Protein 9KXW (pdb70)

Foldseek 3Di:
DPDDPPLPVLFDDLVCQVVVVVVVVDPHDFAPDVVLLLLLLLLQLFFCCLFFPLLVLCQVLFFQLLLVLLVVCLLLAQLLLLLLLLQQLQQRLAFDLSRLCSLDVLQSLLLVLLQLLLLLCLLLLLLLLLLLVLQLVQLADLQRQLNDAPADPVSPGGDLLCVLAPSLVCCPQCVRQNADQALVDWDAFQVSSLVSLLVSLVVLLQQCLAASVRVSVVSVCLRVLLVVLLVVLLVVLVPFPQQVVLLCSNRHGDNVSVPDLVSSLSSNLSSLSSSVFSNGLSSVSSSNYRSQDQSSVSSVVSSVCSSVSSVSSSSSLSSLLRNLLVVVVLVLVVVQQVQQCVVVVHVDDPVRPVVVSPPPGDRDDDDSVVSSVVRHGDSCSVSPRNLNSLSPGPPSSVNSNSVSVSNSSSSSSSSSSSLSSNLSVCVVVVPDPVPDRSSVSSVVSSVVSSVVSSCLSISNNVVVSVLSVVASGRQSSLLSSLVSLCSCPVRSHVVVSQVSSCSRNVHGDDVSSVCSSPPRNNVSSVSSVVSCVVCVVVPLQWDWGQPSVDVSNNDTDTGHHPPCVVVVSCVSRPVSNCSSVVSSVVVVVVVD/DVDDPVVVVVVVVVVVVVVVVVVVVVVVVVVD

Sequence (624 aa):
VLPNPGLDARIPSLAELETIEQEEASSRPKWDNKAQYMLTCLGFCVGLGNVWRFPYLCQSHGGGAFMIPFLILLVLEGIPLLYLEFAIGQRLRRGSLGVWSSIHPALKGLGLASMLTSFMVGLYYNTIISWIMWYLFNSFQEPLPWSDCPLNENQTGYVDECARSSPVDYFWYRETLNISTSISDSGSIQWWMLLCLACAWSVLYMCTIRGIETTGKAVYITSTLPYVVLTIFLIRGLTLKGATNGIVFLFTPNVTELAQPDTWLDAGAQVFFSFSLAFGGLISFSSYNSVHNNCEKDSVIVSIINGFTSVYVAIVVYSVIGFRATQRYDDCFSTNILTLINGFDLNVTQENFVDMQQAQLVFQTCDINAFLSEAVEGTGLAFIVFTEAITKMPLSPLWSVLFFIMLFCLGLSSMFGNMEGVVVPLQDLRVIPPKWPKEVLTGLICLGTFLIGFIFTLNSGQYWLSLLDSYAGSIPLLIIAFCEMFSVVYVYGVDRFNKDIEFMIGHKPNIFWQVTWRVVSPLLMLIIFLFFFVVEVSQELTYSIWDPGYEEFPKSQKISYPNWVYVVVVIVAGVPSLTIPGYAIYKLIRNHPPVSIWLIVFGVVMGVIVVGIVILIFTGIRDR

Radius of gyration: 26.07 Å; Cα contacts (8 Å, |Δi|>4): 918; chains: 2; bounding box: 48×51×92 Å

InterPro domains:
  IPR000175 Sodium:neurotransmitter symporter [PF00209] (32-607)
  IPR000175 Sodium:neurotransmitter symporter [PR00176] (40-61)
  IPR000175 Sodium:neurotransmitter symporter [PR00176] (69-88)
  IPR000175 Sodium:neurotransmitter symporter [PR00176] (113-139)
  IPR000175 Sodium:neurotransmitter symporter [PR00176] (222-239)
  IPR000175 Sodium:neurotransmitter symporter [PR00176] (304-324)
  IPR000175 Sodium:neurotransmitter symporter [PR00176] (410-429)
  IPR000175 Sodium:neurotransmitter symporter [PR00176] (491-511)
  IPR000175 Sodium:neurotransmitter symporter [PR00176] (531-551)
  IPR000175 Sodium:neurotransmitter symporter [PS00610] (56-70)
  IPR000175 Sodium:neurotransmitter symporter [PS50267] (31-610)
  IPR000175 Sodium:neurotransmitter symporter [PTHR11616] (25-608)
  IPR002438 Neutral amino acid SLC6 transporter [PR01206] (165-177)
  IPR002438 Neutral amino acid SLC6 transporter [PR01206] (178-189)
  IPR002438 Neutral amino acid SLC6 transporter [PR01206] (327-337)
  IPR037272 Sodium:neurotransmitter symporter superfamily [SSF161070] (32-606)

Solvent-accessible surface area: 26357 Å² total; per-residue (Å²): 131,92,123,29,114,52,11,88,111,78,18,30,62,51,87,69,0,77,80,16,59,131,99,37,86,78,111,60,30,134,12,91,74,76,56,2,2,28,41,2,0,18,4,10,4,10,10,2,16,4,3,13,84,0,0,65,6,1,38,39,20,1,1,28,6,0,34,93,0,1,82,73,3,14,59,48,1,0,19,0,1,0,0,2,1,0,0,0,0,0,6,2,19,117,4,1,4,7,0,1,32,10,0,52,50,6,29,41,0,1,0,33,0,1,24,50,1,0,52,28,1,4,14,2,22,1,2,6,0,2,3,0,6,16,0,20,2,9,0,81,42,151,90,3,36,1,55,89,16,51,107,56,167,93,113,124,37,125,36,86,29,1,63,93,25,34,38,3,34,25,6,7,44,48,80,0,7,49,6,11,55,28,4,78,74,58,42,82,69,13,137,38,4,50,53,0,1,25,0,0,12,27,14,0,30,56,19,6,0,20,29,10,79,23,8,0,119,14,1,86,96,4,10,60,35,3,59,82,11,4,59,74,13,31,118,58,2,88,99,14,148,2,11,82,54,0,30,87,36,0,70,63,101,79,107,99,42,29,85,83,66,56,0,67,19,25,0,0,22,7,0,2,59,7,0,2,0,0,4,1,0,0,0,1,5,0,1,22,10,63,0,81,19,48,1,28,128,7,0,54,69,0,1,108,51,2,16,125,0,0,43,33,2,1,35,5,2,5,0,6,5,0,12,18,1,10,59,105,61,58,66,10,33,64,73,10,24,98,34,4,42,86,42,126,128,80,133,8,60,126,138,41,12,84,121,86,47,157,145,178,47,120,74,113,125,22,84,41,95,60,25,3,78,92,17,57,81,31,17,12,4,0,1,31,4,6,0,35,0,2,26,112,11,81,124,18,38,91,27,0,22,42,5,0,54,3,0,33,8,6,1,9,4,15,2,5,1,6,9,14,1,15,18,17,3,37,71,39,61,166,104,30,59,110,198,111,64,86,15,59,4,6,20,98,17,9,110,28,4,38,93,82,0,42,80,6,3,41,27,0,0,29,6,48,6,53,2,22,70,60,21,1,6,34,21,1,3,3,41,0,0,55,24,0,2,76,0,0,2,81,8,8,6,4,76,92,2,15,100,4,0,76,41,8,27,55,91,94,9,80,134,68,9,28,61,2,0,100,89,36,0,18,100,34,4,86,68,3,64,111,35,25,98,73,28,66,112,71,67,128,23,53,17,64,16,30,28,28,73,50,141,85,6,80,138,90,36,152,46,81,20,29,121,92,0,122,90,31,28,98,90,13,10,19,73,1,8,121,31,19,66,38,46,24,107,105,39,103,118,150,120,199,154,145,78,48,55,14,63,90,23,27,37,100,46,34,31,89,15,68,84,11,25,74,98,39,64,124,42,0,102,186,92,150

B-factor: mean 74.38, std 30.55, range [30.0, 225.84]

Secondary structure (DSSP, 8-state):
-------BTTB--TTTHHHHTTTTTSSS---SSHHHHHHHHHHHHS-THHHHTHHHHHHHTTTTTTHHHHHHHIIIIIHHHHHHHHHHHHHHTS-HHHHHHHH-GGGHHHHHHHHHHHHHHHHHHHHHHHHHHHHHHT-SSSS-TTSSPPBPTT-SSB-HHHHHS-HHHHHHHTTTS---SSSS------HHHHHHHHHHHHHHHHHTTTTHHHHHHHHHHHTTHHHHHHHHHHHHHHHSTTTTHHHHHHT---GGGGS-HHHHHHHHHHHHHHTTTTSSHHHHHHTTS-TT--SHHHHHHHHHHHHHHHHHHHHHHHHHHHHHHHHHHHHHHHHHHHHHHHHTT---BTTBSHHHH----------HHHHHTT---SSHIIIIIIHHHHHTSSSHHHHHHHHHHHHHHHHHHHHHHHHHHHHHHHHHHT-S-TTS-HHHHHHHHHHHHHHHTTGGGSTTHHHHHHHHHTTSSSHHHHHHHHHHHHIIIIITTHHHHHHHHHHHHSS---HHHHHIIIIIHHHHHHHHHHHHHHHGGGTTTEEEE--SSSTTTTS-EEEEPPTTHHHHHHHHHTHHHHHHHHHHHHHHHHH-/--S-HHHHHHHHHHHHHHHHHHHHHHHHHHH-

GO terms:
  GO:0031526 brush border membrane (C, IDA)
  GO:0016324 apical plasma membrane (C, IDA)
  GO:0015175 neutral L-amino acid transmembrane transporter activity (F, IDA)
  GO:0015375 glycine:sodium symporter activity (F, EXP)
  GO:0015655 alanine:sodium symporter activity (F, EXP)
  GO:0005515 protein binding (F, IPI)
  GO:0005886 plasma membrane (C, TAS)
  GO:0015171 amino acid transmembrane transporter activity (F, TAS)
  GO:0006836 neurotransmitter transport (P, TAS)
  GO:0006865 amino acid transport (P, TAS)
  GO:0089718 amino acid import across plasma membrane (P, IDA)
  GO:0005886 plasma membrane (C, EXP)
  GO:0070062 extracellular exosome (C, HDA)

Nearest PDB structures (foldseek):
  7dwx-assembly1_A  TM=9.826E-01  e=1.372E-71  Homo sapiens
  6m1d-assembly1_A  TM=9.796E-01  e=3.960E-66  Homo sapiens
  8p2z-assembly1_C  TM=9.157E-01  e=1.880E-46  Homo sapiens
  8i91-assembly1_D  TM=9.390E-01  e=3.400E-43  Homo sapiens
  6awn-assembly1_A  TM=9.154E-01  e=6.213E-33  Homo sapiens

Structure (mmCIF, N/CA/C/O backbone):
data_9KXW
#
_entry.id   9KXW
#
_cell.length_a   1.00
_cell.length_b   1.00
_cell.length_c   1.00
_cell.angle_alpha   90.00
_cell.angle_beta   90.00
_cell.angle_gamma   90.00
#
_symmetry.space_group_name_H-M   'P 1'
#
loop_
_entity.id
_entity.type
_entity.pdbx_description
1 polymer 'Sodium-dependent neutral amino acid transporter B(0)AT1'
2 polymer 'Angiotensin-converting enzyme 2'
3 branched 2-acetamido-2-deoxy-beta-D-glucopyranose-(1-4)-2-acetamido-2-deoxy-beta-D-glucopyranose
4 non-polymer 2-acetamido-2-deoxy-beta-D-glucopyranose
5 non-polymer 'SODIUM ION'
#
loop_
_atom_site.group_PDB
_atom_site.id
_atom_site.type_symbol
_atom_site.label_atom_id
_atom_site.label_alt_id
_atom_site.label_comp_id
_atom_site.label_asym_id
_atom_site.label_entity_id
_atom_site.label_seq_id
_atom_site.pdbx_PDB_ins_code
_atom_site.Cartn_x
_atom_site.Cartn_y
_atom_site.Cartn_z
_atom_site.occupancy
_atom_site.B_iso_or_equiv
_atom_site.auth_seq_id
_atom_site.auth_comp_id
_atom_site.auth_asym_id
_atom_site.auth_atom_id
_atom_site.pdbx_PDB_model_num
ATOM 1 N N . VAL A 1 25 ? 66.190 18.790 23.740 1.00 75.50 5 VAL A N 1
ATOM 2 C CA . VAL A 1 25 ? 66.367 17.269 23.696 1.00 77.67 5 VAL A CA 1
ATOM 3 C C . VAL A 1 25 ? 65.002 16.558 23.694 1.00 80.88 5 VAL A C 1
ATOM 4 O O . VAL A 1 25 ? 64.817 15.718 22.782 1.00 91.10 5 VAL A O 1
ATOM 8 N N . LEU A 1 26 ? 64.102 16.833 24.655 1.00 68.91 6 LEU A N 1
ATOM 9 C CA . LEU A 1 26 ? 62.677 16.440 24.532 1.00 78.89 6 LEU A CA 1
ATOM 10 C C . LEU A 1 26 ? 62.057 17.063 23.287 1.00 87.56 6 LEU A C 1
ATOM 11 O O . LEU A 1 26 ? 62.212 18.267 23.042 1.00 96.70 6 LEU A O 1
ATOM 16 N N . PRO A 1 27 ? 61.328 16.254 22.493 1.00 98.05 7 PRO A N 1
ATOM 17 C CA . PRO A 1 27 ? 60.802 16.716 21.201 1.00 99.04 7 PRO A CA 1
ATOM 18 C C . PRO A 1 27 ? 59.634 17.715 21.282 1.00 95.72 7 PRO A C 1
ATOM 19 O O . PRO A 1 27 ? 58.470 17.345 21.102 1.00 109.48 7 PRO A O 1
ATOM 23 N N . ASN A 1 28 ? 59.942 18.998 21.474 1.00 83.65 8 ASN A N 1
ATOM 24 C CA . ASN A 1 28 ? 58.854 20.013 21.436 1.00 86.31 8 ASN A CA 1
ATOM 25 C C . ASN A 1 28 ? 58.924 20.727 20.078 1.00 81.95 8 ASN A C 1
ATOM 26 O O . ASN A 1 28 ? 59.907 21.460 19.855 1.00 81.83 8 ASN A O 1
ATOM 31 N N . PRO A 1 29 ? 57.948 20.554 19.155 1.00 92.36 9 PRO A N 1
ATOM 32 C CA . PRO A 1 29 ? 57.960 21.252 17.872 1.00 91.65 9 PRO A CA 1
ATOM 33 C C . PRO A 1 29 ? 57.163 22.558 17.979 1.00 90.60 9 PRO A C 1
ATOM 34 O O . PRO A 1 29 ? 56.450 22.789 18.946 1.00 97.00 9 PRO A O 1
ATOM 38 N N . GLY A 1 30 ? 57.303 23.394 16.963 1.00 91.10 10 GLY A N 1
ATOM 39 C CA . GLY A 1 30 ? 56.683 24.719 16.956 1.00 86.92 10 GLY A CA 1
ATOM 40 C C . GLY A 1 30 ? 57.312 25.657 17.975 1.00 82.52 10 GLY A C 1
ATOM 41 O O . GLY A 1 30 ? 56.625 26.594 18.300 1.00 78.72 10 GLY A O 1
ATOM 42 N N . LEU A 1 31 ? 58.550 25.448 18.454 1.00 70.18 11 LEU A N 1
ATOM 43 C CA . LEU A 1 31 ? 59.190 26.381 19.419 1.00 60.26 11 LEU A CA 1
ATOM 44 C C . LEU A 1 31 ? 59.534 27.687 18.728 1.00 71.45 11 LEU A C 1
ATOM 45 O O . LEU A 1 31 ? 59.317 28.693 19.338 1.00 79.38 11 LEU A O 1
ATOM 50 N N . ASP A 1 32 ? 60.074 27.671 17.514 1.00 84.37 12 ASP A N 1
ATOM 51 C CA . ASP A 1 32 ? 60.229 28.942 16.746 1.00 87.96 12 ASP A CA 1
ATOM 52 C C . ASP A 1 32 ? 58.842 29.314 16.254 1.00 81.89 12 ASP A C 1
ATOM 53 O O . ASP A 1 32 ? 57.972 28.442 16.179 1.00 93.25 12 ASP A O 1
ATOM 58 N N . ALA A 1 33 ? 58.645 30.588 15.974 1.00 83.66 13 ALA A N 1
ATOM 59 C CA . ALA A 1 33 ? 57.319 31.201 15.702 1.00 107.70 13 ALA A CA 1
ATOM 60 C C . ALA A 1 33 ? 56.419 31.119 16.942 1.00 93.33 13 ALA A C 1
ATOM 61 O O . ALA A 1 33 ? 55.190 31.201 16.818 1.00 103.74 13 ALA A O 1
ATOM 63 N N . ARG A 1 34 ? 57.024 30.954 18.102 1.00 78.70 14 ARG A N 1
ATOM 64 C CA . ARG A 1 34 ? 56.390 31.155 19.415 1.00 72.87 14 ARG A CA 1
ATOM 65 C C . ARG A 1 34 ? 57.275 31.990 20.355 1.00 70.44 14 ARG A C 1
ATOM 66 O O . ARG A 1 34 ? 56.724 32.576 21.281 1.00 71.88 14 ARG A O 1
ATOM 74 N N . ILE A 1 35 ? 58.575 32.046 20.110 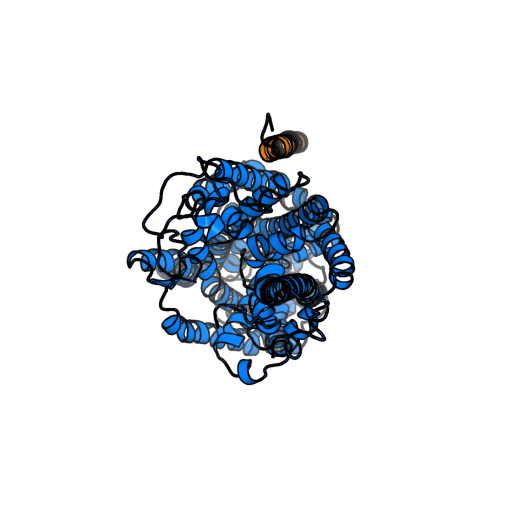1.00 68.54 15 ILE A N 1
ATOM 75 C CA . ILE A 1 35 ? 59.561 32.935 20.765 1.00 69.70 15 ILE A CA 1
ATOM 76 C C . ILE A 1 35 ? 60.099 33.901 19.726 1.00 65.53 15 ILE A C 1
ATOM 77 O O . ILE A 1 35 ? 60.092 33.564 18.547 1.00 77.15 15 ILE A O 1
ATOM 82 N N . PRO A 1 36 ? 60.626 35.079 20.123 1.00 71.11 16 PRO A N 1
ATOM 83 C CA . PRO A 1 36 ? 61.286 35.977 19.172 1.00 70.23 16 PRO A CA 1
ATOM 84 C C . PRO A 1 36 ? 62.552 35.346 18.577 1.00 66.52 16 PRO A C 1
ATOM 85 O O . PRO A 1 36 ? 63.165 34.517 19.246 1.00 77.40 16 PRO A O 1
ATOM 89 N N . SER A 1 37 ? 62.952 35.711 17.371 1.00 68.32 17 SER A N 1
ATOM 90 C CA . SER A 1 37 ? 64.222 35.169 16.818 1.00 69.78 17 SER A CA 1
ATOM 91 C C . SER A 1 37 ? 65.367 36.094 17.226 1.00 62.76 17 SER A C 1
ATOM 92 O O . SER A 1 37 ? 65.117 37.221 17.640 1.00 54.11 17 SER A O 1
ATOM 95 N N . LEU A 1 38 ? 66.586 35.600 17.111 1.00 67.21 18 LEU A N 1
ATOM 96 C CA . LEU A 1 38 ? 67.795 36.353 17.522 1.00 71.87 18 LEU A CA 1
ATOM 97 C C . LEU A 1 38 ? 68.060 37.492 16.555 1.00 81.06 18 LEU A C 1
ATOM 98 O O . LEU A 1 38 ? 68.532 38.522 17.035 1.00 74.54 18 LEU A O 1
ATOM 103 N N . ALA A 1 39 ? 67.777 37.267 15.270 1.00 88.02 19 ALA A N 1
ATOM 104 C CA . ALA A 1 39 ? 67.808 38.272 14.182 1.00 93.60 19 ALA A CA 1
ATOM 105 C C . ALA A 1 39 ? 66.833 39.425 14.452 1.00 86.92 19 ALA A C 1
ATOM 106 O O . ALA A 1 39 ? 67.100 40.575 14.027 1.00 98.08 19 ALA A O 1
ATOM 108 N N . GLU A 1 40 ? 65.739 39.123 15.130 1.00 81.60 20 GLU A N 1
ATOM 109 C CA . GLU A 1 40 ? 64.625 40.062 15.372 1.00 86.48 20 GLU A CA 1
ATOM 110 C C . GLU A 1 40 ? 64.798 40.762 16.724 1.00 88.57 20 GLU A C 1
ATOM 111 O O . GLU A 1 40 ? 64.104 41.736 16.919 1.00 84.82 20 GLU A O 1
ATOM 117 N N . LEU A 1 41 ? 65.691 40.292 17.603 1.00 89.80 21 LEU A N 1
ATOM 118 C CA . LEU A 1 41 ? 65.984 40.947 18.909 1.00 85.64 21 LEU A CA 1
ATOM 119 C C . LEU A 1 41 ? 66.751 42.259 18.759 1.00 93.86 21 LEU A C 1
ATOM 120 O O . LEU A 1 41 ? 66.604 43.055 19.696 1.00 94.57 21 LEU A O 1
ATOM 125 N N . GLU A 1 42 ? 67.523 42.487 17.691 1.00 100.19 22 GLU A N 1
ATOM 126 C CA . GLU A 1 42 ? 68.179 43.807 17.460 1.00 118.24 22 GLU A CA 1
ATOM 127 C C . GLU A 1 42 ? 67.148 44.875 17.093 1.00 124.53 22 GLU A C 1
ATOM 128 O O . GLU A 1 42 ? 67.506 46.054 17.167 1.00 126.06 22 GLU A O 1
ATOM 134 N N . THR A 1 43 ? 65.951 44.496 16.685 1.00 134.39 23 THR A N 1
ATOM 135 C CA . THR A 1 43 ? 64.950 45.462 16.188 1.00 144.33 23 THR A CA 1
ATOM 136 C C . THR A 1 43 ? 63.807 45.567 17.187 1.00 146.03 23 THR A C 1
ATOM 137 O O . THR A 1 43 ? 62.995 46.473 16.996 1.00 150.47 23 THR A O 1
ATOM 141 N N . ILE A 1 44 ? 63.738 44.674 18.178 1.00 150.69 24 ILE A N 1
ATOM 142 C CA . ILE A 1 44 ? 62.552 44.571 19.066 1.00 156.90 24 ILE A CA 1
ATOM 143 C C . ILE A 1 44 ? 62.656 45.656 20.130 1.00 154.45 24 ILE A C 1
ATOM 144 O O . ILE A 1 44 ? 61.631 45.979 20.680 1.00 154.04 24 ILE A O 1
ATOM 149 N N . GLU A 1 45 ? 63.849 46.160 20.418 1.00 159.78 25 GLU A N 1
ATOM 150 C CA . GLU A 1 45 ? 64.041 47.102 21.546 1.00 173.81 25 GLU A CA 1
ATOM 151 C C . GLU A 1 45 ? 63.782 48.532 21.090 1.00 174.95 25 GLU A C 1
ATOM 152 O O . GLU A 1 45 ? 63.490 49.330 21.975 1.00 173.38 25 GLU A O 1
ATOM 158 N N . GLN A 1 46 ? 63.875 48.822 19.794 1.00 179.93 26 GLN A N 1
ATOM 159 C CA . GLN A 1 46 ? 63.543 50.162 19.243 1.00 180.66 26 GLN A CA 1
ATOM 160 C C . GLN A 1 46 ? 62.033 50.233 18.981 1.00 179.49 26 GLN A C 1
ATOM 161 O O . GLN A 1 46 ? 61.589 51.313 18.546 1.00 177.85 26 GLN A O 1
ATOM 167 N N . GLU A 1 47 ? 61.276 49.153 19.212 1.00 180.83 27 GLU A N 1
ATOM 168 C CA . GLU A 1 47 ? 59.792 49.169 19.098 1.00 187.30 27 GLU A CA 1
ATOM 169 C C . GLU A 1 47 ? 59.113 48.846 20.436 1.00 182.21 27 GLU A C 1
ATOM 170 O O . GLU A 1 47 ? 57.940 49.227 20.562 1.00 187.68 27 GLU A O 1
ATOM 176 N N . GLU A 1 48 ? 59.793 48.195 21.391 1.00 172.80 28 GLU A N 1
ATOM 177 C CA . GLU A 1 48 ? 59.281 48.022 22.778 1.00 161.63 28 GLU A CA 1
ATOM 178 C C . GLU A 1 48 ? 59.738 49.215 23.636 1.00 163.39 28 GLU A C 1
ATOM 179 O O . GLU A 1 48 ? 59.635 49.091 24.864 1.00 170.06 28 GLU A O 1
ATOM 185 N N . ALA A 1 49 ? 60.225 50.309 23.030 1.00 161.28 29 ALA A N 1
ATOM 186 C CA . ALA A 1 49 ? 60.347 51.646 23.659 1.00 159.87 29 ALA A CA 1
ATOM 187 C C . ALA A 1 49 ? 58.973 52.099 24.156 1.00 148.90 29 ALA A C 1
ATOM 188 O O . ALA A 1 49 ? 58.880 52.636 25.283 1.00 155.56 29 ALA A O 1
ATOM 190 N N . SER A 1 50 ? 57.955 51.872 23.333 1.00 134.42 30 SER A N 1
ATOM 191 C CA . SER A 1 50 ? 56.533 51.941 23.738 1.00 130.56 30 SER A CA 1
ATOM 192 C C . SER A 1 50 ? 56.073 50.557 24.196 1.00 118.23 30 SER A C 1
ATOM 193 O O . SER A 1 50 ? 56.669 49.539 23.817 1.00 100.86 30 SER A O 1
ATOM 196 N N . SER A 1 51 ? 55.035 50.510 25.022 1.00 113.41 31 SER A N 1
ATOM 197 C CA . SER A 1 51 ? 54.355 49.252 25.432 1.00 119.08 31 SER A CA 1
ATOM 198 C C . SER A 1 51 ? 55.255 48.292 26.242 1.00 102.33 31 SER A C 1
ATOM 199 O O . SER A 1 51 ? 54.769 47.175 26.460 1.00 115.57 31 SER A O 1
ATOM 202 N N . ARG A 1 52 ? 56.476 48.659 26.656 1.00 82.36 32 ARG A N 1
ATOM 203 C CA . ARG A 1 52 ? 57.236 47.899 27.677 1.00 77.17 32 ARG A CA 1
ATOM 204 C C . ARG A 1 52 ? 58.046 48.872 28.517 1.00 77.51 32 ARG A C 1
ATOM 205 O O . ARG A 1 52 ? 58.596 49.837 27.980 1.00 80.69 32 ARG A O 1
ATOM 213 N N . PRO A 1 53 ? 58.106 48.649 29.850 1.00 75.60 33 PRO A N 1
ATOM 214 C CA . PRO A 1 53 ? 58.893 49.512 30.725 1.00 73.82 33 PRO A CA 1
ATOM 215 C C . PRO A 1 53 ? 60.381 49.230 30.524 1.00 70.04 33 PRO A C 1
ATOM 216 O O . PRO A 1 53 ? 60.763 48.223 29.981 1.00 70.57 33 PRO A O 1
ATOM 220 N N . LYS A 1 54 ? 61.221 50.178 30.940 1.00 62.13 34 LYS A N 1
ATOM 221 C CA . LYS A 1 54 ? 62.684 50.010 30.748 1.00 64.85 34 LYS A CA 1
ATOM 222 C C . LYS A 1 54 ? 63.415 50.733 31.879 1.00 59.28 34 LYS A C 1
ATOM 223 O O . LYS A 1 54 ? 63.084 51.906 32.142 1.00 72.30 34 LYS A O 1
ATOM 229 N N . TRP A 1 55 ? 64.368 50.052 32.519 1.00 59.50 35 TRP A N 1
ATOM 230 C CA . TRP A 1 55 ? 65.088 50.675 33.654 1.00 58.55 35 TRP A CA 1
ATOM 231 C C . TRP A 1 55 ? 65.657 52.022 33.223 1.00 68.24 35 TRP A C 1
ATOM 232 O O . TRP A 1 55 ? 65.945 52.224 32.034 1.00 77.93 35 TRP A O 1
ATOM 243 N N . ASP A 1 56 ? 65.823 52.906 34.173 1.00 67.46 36 ASP A N 1
ATOM 244 C CA . ASP A 1 56 ? 66.469 54.197 33.880 1.00 63.45 36 ASP A CA 1
ATOM 245 C C . ASP A 1 56 ? 67.979 54.040 33.912 1.00 67.27 36 ASP A C 1
ATOM 246 O O . ASP A 1 56 ? 68.606 54.702 33.083 1.00 78.16 36 ASP A O 1
ATOM 251 N N . ASN A 1 57 ? 68.542 53.251 34.816 1.00 58.42 37 ASN A N 1
ATOM 252 C CA . ASN A 1 57 ? 70.006 52.982 34.855 1.00 57.68 37 ASN A CA 1
ATOM 253 C C . ASN A 1 57 ? 70.162 51.524 35.165 1.00 57.53 37 ASN A C 1
ATOM 254 O O . ASN A 1 57 ? 69.152 50.893 35.416 1.00 61.74 37 ASN A O 1
ATOM 259 N N . LYS A 1 58 ? 71.395 51.034 35.146 1.00 61.77 38 LYS A N 1
ATOM 260 C CA . LYS A 1 58 ? 71.701 49.648 35.558 1.00 60.68 38 LYS A CA 1
ATOM 261 C C . LYS A 1 58 ? 71.683 49.500 37.076 1.00 59.75 38 LYS A C 1
ATOM 262 O O . LYS A 1 58 ? 71.219 48.451 37.543 1.00 59.26 38 LYS A O 1
ATOM 268 N N . ALA A 1 59 ? 72.183 50.506 37.797 1.00 64.24 39 ALA A N 1
ATOM 269 C CA . ALA A 1 59 ? 72.165 50.563 39.279 1.00 61.20 39 ALA A CA 1
ATOM 270 C C . ALA A 1 59 ? 70.756 50.300 39.813 1.00 57.10 39 ALA A C 1
ATOM 271 O O . ALA A 1 59 ? 70.615 49.524 40.771 1.00 68.50 39 ALA A O 1
ATOM 273 N N . GLN A 1 60 ? 69.757 50.917 39.197 1.00 51.88 40 GLN A N 1
ATOM 274 C CA . GLN A 1 60 ? 68.333 50.776 39.613 1.00 48.65 40 GLN A CA 1
ATOM 275 C C . GLN A 1 60 ? 67.944 49.311 39.527 1.00 51.45 40 GLN A C 1
ATOM 276 O O . GLN A 1 60 ? 67.424 48.808 40.523 1.00 63.93 40 GLN A O 1
ATOM 282 N N . TYR A 1 61 ? 68.239 48.654 38.405 1.00 49.14 41 TYR A N 1
ATOM 283 C CA . TYR A 1 61 ? 67.952 47.210 38.216 1.00 44.22 41 TYR A CA 1
ATOM 284 C C . TYR A 1 61 ? 68.738 46.398 39.243 1.00 41.64 41 TYR A C 1
ATOM 285 O O . TYR A 1 61 ? 68.213 45.397 39.771 1.00 40.21 41 TYR A O 1
ATOM 294 N N . MET A 1 62 ? 69.981 46.794 39.503 1.00 46.21 42 MET A N 1
ATOM 295 C CA . MET A 1 62 ? 70.883 46.053 40.422 1.00 50.93 42 MET A CA 1
ATOM 296 C C . MET A 1 62 ? 70.316 46.145 41.831 1.00 54.35 42 MET A C 1
ATOM 297 O O . MET A 1 62 ? 70.236 45.086 42.491 1.00 54.20 42 MET A O 1
ATOM 302 N N . LEU A 1 63 ? 69.921 47.346 42.248 1.00 55.71 43 LEU A N 1
ATOM 303 C CA . LEU A 1 63 ? 69.363 47.564 43.607 1.00 54.47 43 LEU A CA 1
ATOM 304 C C . LEU A 1 63 ? 68.082 46.755 43.782 1.00 57.99 43 LEU A C 1
ATOM 305 O O . LEU A 1 63 ? 68.035 45.927 44.722 1.00 74.72 43 LEU A O 1
ATOM 310 N N . THR A 1 64 ? 67.105 46.941 42.908 1.00 54.71 44 THR A N 1
ATOM 311 C CA . THR A 1 64 ? 65.794 46.231 42.994 1.00 58.89 44 THR A CA 1
ATOM 312 C C . THR A 1 64 ? 66.026 44.722 43.189 1.00 51.86 44 THR A C 1
ATOM 313 O O . THR A 1 64 ? 65.327 44.135 43.996 1.00 63.00 44 THR A O 1
ATOM 317 N N . CYS A 1 65 ? 67.004 44.155 42.498 1.00 53.46 45 CYS A N 1
ATOM 318 C CA . CYS A 1 65 ? 67.354 42.710 42.624 1.00 54.98 45 CYS A CA 1
ATOM 319 C C . CYS A 1 65 ? 67.913 42.441 44.009 1.00 50.93 45 CYS A C 1
ATOM 320 O O . CYS A 1 65 ? 67.526 41.386 44.574 1.00 57.69 45 CYS A O 1
ATOM 323 N N . LEU A 1 66 ? 68.769 43.337 44.515 1.00 51.35 46 LEU A N 1
ATOM 324 C CA . LEU A 1 66 ? 69.374 43.169 45.861 1.00 58.18 46 LEU A CA 1
ATOM 325 C C . LEU A 1 66 ? 68.281 43.194 46.926 1.00 59.48 46 LEU A C 1
ATOM 326 O O . LEU A 1 66 ? 68.236 42.244 47.742 1.00 59.55 46 LEU A O 1
ATOM 331 N N . GLY A 1 67 ? 67.430 44.215 46.883 1.00 51.71 47 GLY A N 1
ATOM 332 C CA . GLY A 1 67 ? 66.313 44.346 47.823 1.00 48.46 47 GLY A CA 1
ATOM 333 C C . GLY A 1 67 ? 65.431 43.113 47.819 1.00 52.27 47 GLY A C 1
ATOM 334 O O . GLY A 1 67 ? 64.942 42.736 48.900 1.00 60.20 47 GLY A O 1
ATOM 335 N N . PHE A 1 68 ? 65.228 42.497 46.661 1.00 57.32 48 PHE A N 1
ATOM 336 C CA . PHE A 1 68 ? 64.391 41.283 46.540 1.00 61.65 48 PHE A CA 1
ATOM 337 C C . PHE A 1 68 ? 65.078 40.127 47.268 1.00 56.12 48 PHE A C 1
ATOM 338 O O . PHE A 1 68 ? 64.403 39.419 48.050 1.00 65.11 48 PHE A O 1
ATOM 346 N N . CYS A 1 69 ? 66.370 39.959 47.046 1.00 61.78 49 CYS A N 1
ATOM 347 C CA . CYS A 1 69 ? 67.161 38.855 47.666 1.00 67.57 49 CYS A CA 1
ATOM 348 C C . CYS A 1 69 ? 67.312 39.109 49.169 1.00 63.87 49 CYS A C 1
ATOM 349 O O . CYS A 1 69 ? 66.943 38.223 49.961 1.00 76.38 49 CYS A O 1
ATOM 352 N N . VAL A 1 70 ? 67.812 40.284 49.544 1.00 65.57 50 VAL A N 1
ATOM 353 C CA . VAL A 1 70 ? 68.069 40.629 50.978 1.00 67.96 50 VAL A CA 1
ATOM 354 C C . VAL A 1 70 ? 66.727 40.941 51.644 1.00 61.68 50 VAL A C 1
ATOM 355 O O . VAL A 1 70 ? 66.047 41.834 51.140 1.00 70.84 50 VAL A O 1
ATOM 359 N N . GLY A 1 71 ? 66.372 40.245 52.720 1.00 60.87 51 GLY A N 1
ATOM 360 C CA . GLY A 1 71 ? 65.054 40.358 53.380 1.00 64.92 51 GLY A CA 1
ATOM 361 C C . GLY A 1 71 ? 65.085 40.082 54.860 1.00 60.19 51 GLY A C 1
ATOM 362 O O . GLY A 1 71 ? 66.160 39.902 55.398 1.00 65.53 51 GLY A O 1
ATOM 363 N N . LEU A 1 72 ? 63.922 40.048 55.497 1.00 57.09 52 LEU A N 1
ATOM 364 C CA . LEU A 1 72 ? 63.829 39.858 56.974 1.00 59.36 52 LEU A CA 1
ATOM 365 C C . LEU A 1 72 ? 64.469 38.531 57.394 1.00 67.41 52 LEU A C 1
ATOM 366 O O . LEU A 1 72 ? 65.059 38.497 58.493 1.00 63.28 52 LEU A O 1
ATOM 371 N N . GLY A 1 73 ? 64.385 37.511 56.542 1.00 58.55 53 GLY A N 1
ATOM 372 C CA . GLY A 1 73 ? 65.069 36.219 56.736 1.00 61.05 53 GLY A CA 1
ATOM 373 C C . GLY A 1 73 ? 66.531 36.364 57.126 1.00 64.55 53 GLY A C 1
ATOM 374 O O . GLY A 1 73 ? 66.951 35.717 58.099 1.00 67.73 53 GLY A O 1
ATOM 375 N N . ASN A 1 74 ? 67.265 37.249 56.454 1.00 56.69 54 ASN A N 1
ATOM 376 C CA . ASN A 1 74 ? 68.709 37.448 56.737 1.00 69.14 54 ASN A CA 1
ATOM 377 C C . ASN A 1 74 ? 68.890 37.990 58.152 1.00 67.37 54 ASN A C 1
ATOM 378 O O . ASN A 1 74 ? 70.062 38.013 58.597 1.00 78.12 54 ASN A O 1
ATOM 383 N N . VAL A 1 75 ? 67.802 38.395 58.832 1.00 61.05 55 VAL A N 1
ATOM 384 C CA . VAL A 1 75 ? 67.895 38.964 60.197 1.00 55.44 55 VAL A CA 1
ATOM 385 C C . VAL A 1 75 ? 67.532 37.898 61.229 1.00 54.11 55 VAL A C 1
ATOM 386 O O . VAL A 1 75 ? 68.341 37.728 62.171 1.00 51.83 55 VAL A O 1
ATOM 390 N N . TRP A 1 76 ? 66.376 37.248 61.101 1.00 51.36 56 TRP A N 1
ATOM 391 C CA . TRP A 1 76 ? 65.883 36.328 62.166 1.00 55.85 56 TRP A CA 1
ATOM 392 C C . TRP A 1 76 ? 65.805 34.886 61.696 1.00 53.50 56 TRP A C 1
ATOM 393 O O . TRP A 1 76 ? 65.065 34.133 62.346 1.00 49.44 56 TRP A O 1
ATOM 404 N N . ARG A 1 77 ? 66.526 34.513 60.638 1.00 55.04 57 ARG A N 1
ATOM 405 C CA . ARG A 1 77 ? 66.541 33.088 60.218 1.00 52.96 57 ARG A CA 1
ATOM 406 C C . ARG A 1 77 ? 67.988 32.668 59.952 1.00 51.00 57 ARG A C 1
ATOM 407 O O . ARG A 1 77 ? 68.494 31.790 60.680 1.00 51.13 57 ARG A O 1
ATOM 415 N N . PHE A 1 78 ? 68.622 33.282 58.952 1.00 46.43 58 PHE A N 1
ATOM 416 C CA . PHE A 1 78 ? 70.009 32.933 58.605 1.00 46.58 58 PHE A CA 1
ATOM 417 C C . PHE A 1 78 ? 70.942 33.034 59.810 1.00 49.29 58 PHE A C 1
ATOM 418 O O . PHE A 1 78 ? 71.774 32.162 60.004 1.00 49.81 58 PHE A O 1
ATOM 426 N N . PRO A 1 79 ? 70.926 34.093 60.639 1.00 58.02 59 PRO A N 1
ATOM 427 C CA . PRO A 1 79 ? 71.897 34.145 61.737 1.00 59.61 59 PRO A CA 1
ATOM 428 C C . PRO A 1 79 ? 71.639 33.002 62.709 1.00 53.62 59 PRO A C 1
ATOM 429 O O . PRO A 1 79 ? 72.538 32.430 63.155 1.00 45.08 59 PRO A O 1
ATOM 433 N N . TYR A 1 80 ? 70.372 32.726 63.019 1.00 57.70 60 TYR A N 1
ATOM 434 C CA . TYR A 1 80 ? 70.051 31.586 63.915 1.00 63.59 60 TYR A CA 1
ATOM 435 C C . TYR A 1 80 ? 70.650 30.296 63.351 1.00 62.64 60 TYR A C 1
ATOM 436 O O . TYR A 1 80 ? 71.435 29.640 64.061 1.00 61.83 60 TYR A O 1
ATOM 445 N N . LEU A 1 81 ? 70.286 29.945 62.115 1.00 66.19 61 LEU A N 1
ATOM 446 C CA . LEU A 1 81 ? 70.761 28.676 61.486 1.00 69.30 61 LEU A CA 1
ATOM 447 C C . LEU A 1 81 ? 72.285 28.629 61.502 1.00 66.58 61 LEU A C 1
ATOM 448 O O . LEU A 1 81 ? 72.832 27.584 61.681 1.00 56.93 61 LEU A O 1
ATOM 453 N N . CYS A 1 82 ? 72.933 29.763 61.233 1.00 67.30 62 CYS A N 1
ATOM 454 C CA . CYS A 1 82 ? 74.418 29.767 61.153 1.00 68.47 62 CYS A CA 1
ATOM 455 C C . CYS A 1 82 ? 74.980 29.112 62.417 1.00 76.03 62 CYS A C 1
ATOM 456 O O . CYS A 1 82 ? 75.927 28.317 62.293 1.00 80.87 62 CYS A O 1
ATOM 459 N N . GLN A 1 83 ? 74.398 29.419 63.579 1.00 83.19 63 GLN A N 1
ATOM 460 C CA . GLN A 1 83 ? 74.901 28.861 64.863 1.00 82.11 63 GLN A CA 1
ATOM 461 C C . GLN A 1 83 ? 74.277 27.482 65.106 1.00 72.40 63 GLN A C 1
ATOM 462 O O . GLN A 1 83 ? 75.044 26.518 65.298 1.00 67.18 63 GLN A O 1
ATOM 468 N N . SER A 1 84 ? 72.944 27.394 65.091 1.00 71.53 64 SER A N 1
ATOM 469 C CA . SER A 1 84 ? 72.242 26.112 65.378 1.00 76.70 64 SER A CA 1
ATOM 470 C C . SER A 1 84 ? 72.849 24.979 64.539 1.00 83.14 64 SER A C 1
ATOM 471 O O . SER A 1 84 ? 73.102 23.905 65.102 1.00 94.37 64 SER A O 1
ATOM 474 N N . HIS A 1 85 ? 73.102 25.227 63.251 1.00 83.33 65 HIS A N 1
ATOM 475 C CA . HIS A 1 85 ? 73.624 24.205 62.306 1.00 74.17 65 HIS A CA 1
ATOM 476 C C . HIS A 1 85 ? 75.146 24.326 62.215 1.00 74.44 65 HIS A C 1
ATOM 477 O O . HIS A 1 85 ? 75.683 24.350 61.091 1.00 72.97 65 HIS A O 1
ATOM 484 N N . GLY A 1 86 ? 75.836 24.381 63.354 1.00 84.45 66 GLY A N 1
ATOM 485 C CA . GLY A 1 86 ? 77.312 24.435 63.399 1.00 91.52 66 GLY A CA 1
ATOM 486 C C . GLY A 1 86 ? 77.844 25.779 62.962 1.00 82.33 66 GLY A C 1
ATOM 487 O O . GLY A 1 86 ? 78.074 25.974 61.756 1.00 106.67 66 GLY A O 1
ATOM 488 N N . GLY A 1 87 ? 78.020 26.690 63.913 1.00 88.12 67 GLY A N 1
ATOM 489 C CA . GLY A 1 87 ? 78.585 28.036 63.689 1.00 95.54 67 GLY A CA 1
ATOM 490 C C . GLY A 1 87 ? 79.847 27.989 62.877 1.00 93.70 67 GLY A C 1
ATOM 491 O O . GLY A 1 87 ? 80.699 27.131 63.215 1.00 99.01 67 GLY A O 1
ATOM 492 N N . GLY A 1 88 ? 79.980 28.857 61.870 1.00 92.99 68 GLY A N 1
ATOM 493 C CA . GLY A 1 88 ? 81.166 28.849 60.992 1.00 97.86 68 GLY A CA 1
ATOM 494 C C . GLY A 1 88 ? 81.173 27.627 60.091 1.00 105.23 68 GLY A C 1
ATOM 495 O O . GLY A 1 88 ? 81.591 27.759 58.927 1.00 104.56 68 GLY A O 1
ATOM 496 N N . ALA A 1 89 ? 80.749 26.473 60.613 1.00 105.53 69 ALA A N 1
ATOM 497 C CA . ALA A 1 89 ? 80.645 25.255 59.777 1.00 98.13 69 ALA A CA 1
ATOM 498 C C . ALA A 1 89 ? 79.479 25.425 58.799 1.00 92.22 69 ALA A C 1
ATOM 499 O O . ALA A 1 89 ? 79.640 25.050 57.623 1.00 95.54 69 ALA A O 1
ATOM 501 N N . PHE A 1 90 ? 78.357 25.975 59.272 1.00 79.15 70 PHE A N 1
ATOM 502 C CA . PHE A 1 90 ? 77.173 26.201 58.402 1.00 74.01 70 PHE A CA 1
ATOM 503 C C . PHE A 1 90 ? 77.616 26.926 57.129 1.00 83.40 70 PHE A C 1
ATOM 504 O O . PHE A 1 90 ? 76.954 26.766 56.087 1.00 94.78 70 PHE A O 1
ATOM 512 N N . MET A 1 91 ? 78.700 27.702 57.217 1.00 79.63 71 MET A N 1
ATOM 513 C CA . MET A 1 91 ? 79.230 28.409 56.022 1.00 83.01 71 MET A CA 1
ATOM 514 C C . MET A 1 91 ? 79.499 27.405 54.898 1.00 90.95 71 MET A C 1
ATOM 515 O O . MET A 1 91 ? 79.157 27.724 53.743 1.00 100.43 71 MET A O 1
ATOM 520 N N . ILE A 1 92 ? 80.040 26.235 55.235 1.00 89.02 72 ILE A N 1
ATOM 521 C CA . ILE A 1 92 ? 80.361 25.176 54.230 1.00 83.84 72 ILE A CA 1
ATOM 522 C C . ILE A 1 92 ? 79.080 24.882 53.434 1.00 68.12 72 ILE A C 1
ATOM 523 O O . ILE A 1 92 ? 79.029 25.242 52.247 1.00 79.39 72 ILE A O 1
ATOM 528 N N . PRO A 1 93 ? 78.019 24.274 54.016 1.00 64.57 73 PRO A N 1
ATOM 529 C CA . PRO A 1 93 ? 76.819 23.939 53.245 1.00 72.83 73 PRO A CA 1
ATOM 530 C C . PRO A 1 93 ? 76.204 25.183 52.584 1.00 71.56 73 PRO A C 1
ATOM 531 O O . PRO A 1 93 ? 75.780 25.079 51.450 1.00 76.19 73 PRO A O 1
ATOM 535 N N . PHE A 1 94 ? 76.174 26.313 53.296 1.00 71.77 74 PHE A N 1
ATOM 536 C CA . PHE A 1 94 ? 75.570 27.558 52.761 1.00 72.90 74 PHE A CA 1
ATOM 537 C C . PHE A 1 94 ? 76.313 27.986 51.484 1.00 73.88 74 PHE A C 1
ATOM 538 O O . PHE A 1 94 ? 75.629 28.261 50.476 1.00 69.76 74 PHE A O 1
ATOM 546 N N . LEU A 1 95 ? 77.638 28.027 51.537 1.00 68.30 75 LEU A N 1
ATOM 547 C CA . LEU A 1 95 ? 78.449 28.508 50.382 1.00 67.44 75 LEU A CA 1
ATOM 548 C C . LEU A 1 95 ? 78.459 27.448 49.273 1.00 79.72 75 LEU A C 1
ATOM 549 O O . LEU A 1 95 ? 78.397 27.854 48.079 1.00 90.51 75 LEU A O 1
ATOM 554 N N . ILE A 1 96 ? 78.530 26.162 49.626 1.00 69.86 76 ILE A N 1
ATOM 555 C CA . ILE A 1 96 ? 78.468 25.072 48.611 1.00 73.18 76 ILE A CA 1
ATOM 556 C C . ILE A 1 96 ? 77.200 25.260 47.765 1.00 68.47 76 ILE A C 1
ATOM 557 O O . ILE A 1 96 ? 77.329 25.445 46.536 1.00 78.96 76 ILE A O 1
ATOM 562 N N . LEU A 1 97 ? 76.045 25.240 48.410 1.00 62.31 77 LEU A N 1
ATOM 563 C CA . LEU A 1 97 ? 74.742 25.352 47.704 1.00 70.38 77 LEU A CA 1
ATOM 564 C C . LEU A 1 97 ? 74.626 26.716 47.015 1.00 64.47 77 LEU A C 1
ATOM 565 O O . LEU A 1 97 ? 73.926 26.783 45.982 1.00 74.07 77 LEU A O 1
ATOM 570 N N . LEU A 1 98 ? 75.283 27.736 47.557 1.00 63.16 78 LEU A N 1
ATOM 571 C CA . LEU A 1 98 ? 75.224 29.110 46.995 1.00 68.63 78 LEU A CA 1
ATOM 572 C C . LEU A 1 98 ? 75.809 29.114 45.578 1.00 66.85 78 LEU A C 1
ATOM 573 O O . LEU A 1 98 ? 75.188 29.725 44.693 1.00 72.56 78 LEU A O 1
ATOM 578 N N . VAL A 1 99 ? 76.954 28.466 45.385 1.00 66.23 79 VAL A N 1
ATOM 579 C CA . VAL A 1 99 ? 77.665 28.475 44.071 1.00 66.66 79 VAL A CA 1
ATOM 580 C C . VAL A 1 99 ? 77.174 27.310 43.201 1.00 64.48 79 VAL A C 1
ATOM 581 O O . VAL A 1 99 ? 77.438 27.357 42.000 1.00 74.74 79 VAL A O 1
ATOM 585 N N . LEU A 1 100 ? 76.551 26.292 43.783 1.00 58.43 80 LEU A N 1
ATOM 586 C CA . LEU A 1 100 ? 76.119 25.098 43.009 1.00 62.94 80 LEU A CA 1
ATOM 587 C C . LEU A 1 100 ? 74.635 25.158 42.673 1.00 65.23 80 LEU A C 1
ATOM 588 O O . LEU A 1 100 ? 74.225 24.403 41.777 1.00 71.55 80 LEU A O 1
ATOM 593 N N . GLU A 1 101 ? 73.867 26.009 43.332 1.00 63.06 81 GLU A N 1
ATOM 594 C CA . GLU A 1 101 ? 72.411 26.133 43.080 1.00 65.27 81 GLU A CA 1
ATOM 595 C C . GLU A 1 101 ? 72.020 27.602 42.953 1.00 63.79 81 GLU A C 1
ATOM 596 O O . GLU A 1 101 ? 71.330 27.929 41.966 1.00 69.28 81 GLU A O 1
ATOM 602 N N . GLY A 1 102 ? 72.442 28.449 43.892 1.00 51.11 82 GLY A N 1
ATOM 603 C CA . GLY A 1 102 ? 72.087 29.867 43.880 1.00 54.91 82 GLY A CA 1
ATOM 604 C C . GLY A 1 102 ? 72.502 30.566 42.596 1.00 53.34 82 GLY A C 1
ATOM 605 O O . GLY A 1 102 ? 71.612 30.856 41.773 1.00 54.52 82 GLY A O 1
ATOM 606 N N . ILE A 1 103 ? 73.786 30.795 42.420 1.00 50.44 83 ILE A N 1
ATOM 607 C CA . ILE A 1 103 ? 74.347 31.513 41.231 1.00 54.38 83 ILE A CA 1
ATOM 608 C C . ILE A 1 103 ? 73.878 30.817 39.944 1.00 53.84 83 ILE A C 1
ATOM 609 O O . ILE A 1 103 ? 73.295 31.475 39.079 1.00 60.28 83 ILE A O 1
ATOM 614 N N . PRO A 1 104 ? 74.077 29.479 39.804 1.00 47.96 84 PRO A N 1
ATOM 615 C CA . PRO A 1 104 ? 73.711 28.755 38.585 1.00 46.74 84 PRO A CA 1
ATOM 616 C C . PRO A 1 104 ? 72.262 29.042 38.169 1.00 46.56 84 PRO A C 1
ATOM 617 O O . PRO A 1 104 ? 72.033 29.356 37.033 1.00 47.14 84 PRO A O 1
ATOM 621 N N . LEU A 1 105 ? 71.328 28.934 39.118 1.00 50.32 85 LEU A N 1
ATOM 622 C CA . LEU A 1 105 ? 69.890 29.158 38.817 1.00 48.55 85 LEU A CA 1
ATOM 623 C C . LEU A 1 105 ? 69.645 30.655 38.608 1.00 47.82 85 LEU A C 1
ATOM 624 O O . LEU A 1 105 ? 68.885 31.002 37.688 1.00 51.67 85 LEU A O 1
ATOM 629 N N . LEU A 1 106 ? 70.262 31.503 39.436 1.00 48.45 86 LEU A N 1
ATOM 630 C CA . LEU A 1 106 ? 70.020 32.955 39.322 1.00 49.42 86 LEU A CA 1
ATOM 631 C C . LEU A 1 106 ? 70.379 33.358 37.892 1.00 45.77 86 LEU A C 1
ATOM 632 O O . LEU A 1 106 ? 69.635 34.133 37.340 1.00 49.03 86 LEU A O 1
ATOM 637 N N . TYR A 1 107 ? 71.476 32.816 37.358 1.00 44.41 87 TYR A N 1
ATOM 638 C CA . TYR A 1 107 ? 71.896 33.100 35.963 1.00 46.13 87 TYR A CA 1
ATOM 639 C C . TYR A 1 107 ? 70.810 32.597 35.007 1.00 44.28 87 TYR A C 1
ATOM 640 O O . TYR A 1 107 ? 70.401 33.362 34.110 1.00 46.27 87 TYR A O 1
ATOM 649 N N . LEU A 1 108 ? 70.343 31.361 35.208 1.00 48.75 88 LEU A N 1
ATOM 650 C CA . LEU A 1 108 ? 69.331 30.758 34.302 1.00 50.56 88 LEU A CA 1
ATOM 651 C C . LEU A 1 108 ? 68.094 31.669 34.248 1.00 51.61 88 LEU A C 1
ATOM 652 O O . LEU A 1 108 ? 67.506 31.782 33.175 1.00 62.85 88 LEU A O 1
ATOM 657 N N . GLU A 1 109 ? 67.737 32.270 35.367 1.00 50.52 89 GLU A N 1
ATOM 658 C CA . GLU A 1 109 ? 66.565 33.140 35.503 1.00 52.87 89 GLU A CA 1
ATOM 659 C C . GLU A 1 109 ? 66.811 34.511 34.882 1.00 50.00 89 GLU A C 1
ATOM 660 O O . GLU A 1 109 ? 65.892 35.000 34.240 1.00 53.56 89 GLU A O 1
ATOM 666 N N . PHE A 1 110 ? 67.965 35.123 35.110 1.00 46.92 90 PHE A N 1
ATOM 667 C CA . PHE A 1 110 ? 68.310 36.407 34.460 1.00 43.42 90 PHE A CA 1
ATOM 668 C C . PHE A 1 110 ? 68.387 36.260 32.959 1.00 44.47 90 PHE A C 1
ATOM 669 O O . PHE A 1 110 ? 67.840 37.106 32.303 1.00 39.89 90 PHE A O 1
ATOM 677 N N . ALA A 1 111 ? 69.037 35.223 32.465 1.00 44.62 91 ALA A N 1
ATOM 678 C CA . ALA A 1 111 ? 69.253 35.039 31.011 1.00 44.19 91 ALA A CA 1
ATOM 679 C C . ALA A 1 111 ? 67.920 34.787 30.295 1.00 41.84 91 ALA A C 1
ATOM 680 O O . ALA A 1 111 ? 67.581 35.561 29.406 1.00 42.37 91 ALA A O 1
ATOM 682 N N . ILE A 1 112 ? 67.172 33.763 30.684 1.00 48.48 92 ILE A N 1
ATOM 683 C CA . ILE A 1 112 ? 65.910 33.387 29.979 1.00 50.30 92 ILE A CA 1
ATOM 684 C C . ILE A 1 112 ? 64.951 34.581 29.942 1.00 44.33 92 ILE A C 1
ATOM 685 O O . ILE A 1 112 ? 64.385 34.852 28.879 1.00 50.36 92 ILE A O 1
ATOM 690 N N . GLY A 1 113 ? 64.863 35.341 31.036 1.00 48.16 93 GLY A N 1
ATOM 691 C CA . GLY A 1 113 ? 64.016 36.550 31.051 1.00 49.37 93 GLY A CA 1
ATOM 692 C C . GLY A 1 113 ? 64.478 37.587 30.041 1.00 44.26 93 GLY A C 1
ATOM 693 O O . GLY A 1 113 ? 63.633 38.062 29.261 1.00 50.76 93 GLY A O 1
ATOM 694 N N . GLN A 1 114 ? 65.770 37.925 30.047 1.00 42.90 94 GLN A N 1
ATOM 695 C CA . GLN A 1 114 ? 66.316 38.962 29.129 1.00 50.43 94 GLN A CA 1
ATOM 696 C C . GLN A 1 114 ? 66.195 38.495 27.675 1.00 56.84 94 GLN A C 1
ATOM 697 O O . GLN A 1 114 ? 66.062 39.363 26.791 1.00 62.79 94 GLN A O 1
ATOM 703 N N . ARG A 1 115 ? 66.241 37.182 27.437 1.00 46.79 95 ARG A N 1
ATOM 704 C CA . ARG A 1 115 ? 66.206 36.649 26.050 1.00 45.23 95 ARG A CA 1
ATOM 705 C C . ARG A 1 115 ? 64.767 36.549 25.536 1.00 47.50 95 ARG A C 1
ATOM 706 O O . ARG A 1 115 ? 64.532 36.961 24.385 1.00 55.31 95 ARG A O 1
ATOM 714 N N . LEU A 1 116 ? 63.841 36.035 26.348 1.00 46.07 96 LEU A N 1
ATOM 715 C CA . LEU A 1 116 ? 62.460 35.790 25.845 1.00 47.86 96 LEU A CA 1
ATOM 716 C C . LEU A 1 116 ? 61.642 37.088 25.867 1.00 47.21 96 LEU A C 1
ATOM 717 O O . LEU A 1 116 ? 60.599 37.127 25.185 1.00 48.03 96 LEU A O 1
ATOM 722 N N . ARG A 1 117 ? 62.090 38.093 26.628 1.00 51.69 97 ARG A N 1
ATOM 723 C CA . ARG A 1 117 ? 61.410 39.419 26.655 1.00 49.69 97 ARG A CA 1
ATOM 724 C C . ARG A 1 117 ? 59.999 39.286 27.241 1.00 49.95 97 ARG A C 1
ATOM 725 O O . ARG A 1 117 ? 59.090 39.965 26.727 1.00 50.09 97 ARG A O 1
ATOM 733 N N . ARG A 1 118 ? 59.826 38.456 28.274 1.00 47.40 98 ARG A N 1
ATOM 734 C CA . ARG A 1 118 ? 58.506 38.279 28.937 1.00 50.92 98 ARG A CA 1
ATOM 735 C C . ARG A 1 118 ? 58.802 37.956 30.385 1.00 53.27 98 ARG A C 1
ATOM 736 O O . ARG A 1 118 ? 59.985 37.669 30.694 1.00 54.00 98 ARG A O 1
ATOM 744 N N . GLY A 1 119 ? 57.781 37.986 31.234 1.00 57.99 99 GLY A N 1
ATOM 745 C CA . GLY A 1 119 ? 57.871 37.516 32.625 1.00 57.05 99 GLY A CA 1
ATOM 746 C C . GLY A 1 119 ? 57.789 36.013 32.720 1.00 57.06 99 GLY A C 1
ATOM 747 O O . GLY A 1 119 ? 57.870 35.314 31.715 1.00 63.91 99 GLY A O 1
ATOM 748 N N . SER A 1 120 ? 57.594 35.524 33.932 1.00 60.88 100 SER A N 1
ATOM 749 C CA . SER A 1 120 ? 57.601 34.074 34.246 1.00 54.79 100 SER A CA 1
ATOM 750 C C . SER A 1 120 ? 56.486 33.286 33.521 1.00 54.08 100 SER A C 1
ATOM 751 O O . SER A 1 120 ? 56.833 32.256 32.949 1.00 54.95 100 SER A O 1
ATOM 754 N N . LEU A 1 121 ? 55.216 33.692 33.546 1.00 54.38 101 LEU A N 1
ATOM 755 C CA . LEU A 1 121 ? 54.160 32.909 32.854 1.00 57.32 101 LEU A CA 1
ATOM 756 C C . LEU A 1 121 ? 54.418 32.927 31.344 1.00 61.61 101 LEU A C 1
ATOM 757 O O . LEU A 1 121 ? 54.227 31.885 30.702 1.00 69.34 101 LEU A O 1
ATOM 762 N N . GLY A 1 122 ? 54.849 34.081 30.830 1.00 64.36 102 GLY A N 1
ATOM 763 C CA . GLY A 1 122 ? 55.317 34.266 29.447 1.00 56.06 102 GLY A CA 1
ATOM 764 C C . GLY A 1 122 ? 56.385 33.283 29.039 1.00 51.89 102 GLY A C 1
ATOM 765 O O . GLY A 1 122 ? 56.197 32.621 28.017 1.00 65.96 102 GLY A O 1
ATOM 766 N N . VAL A 1 123 ? 57.484 33.191 29.791 1.00 54.41 103 VAL A N 1
ATOM 767 C CA . VAL A 1 123 ? 58.643 32.338 29.382 1.00 55.08 103 VAL A CA 1
ATOM 768 C C . VAL A 1 123 ? 58.253 30.859 29.288 1.00 55.27 103 VAL A C 1
ATOM 769 O O . VAL A 1 123 ? 58.414 30.285 28.195 1.00 62.23 103 VAL A O 1
ATOM 773 N N . TRP A 1 124 ? 57.773 30.265 30.380 1.00 51.97 104 TRP A N 1
ATOM 774 C CA . TRP A 1 124 ? 57.469 28.807 30.431 1.00 46.51 104 TRP A CA 1
ATOM 775 C C . TRP A 1 124 ? 56.416 28.445 29.388 1.00 44.25 104 TRP A C 1
ATOM 776 O O . TRP A 1 124 ? 56.595 27.411 28.725 1.00 48.45 104 TRP A O 1
ATOM 787 N N . SER A 1 125 ? 55.399 29.280 29.223 1.00 46.16 105 SER A N 1
ATOM 788 C CA . SER A 1 125 ? 54.313 29.024 28.235 1.00 51.52 105 SER A CA 1
ATOM 789 C C . SER A 1 125 ? 54.931 28.977 26.840 1.00 53.48 105 SER A C 1
ATOM 790 O O . SER A 1 125 ? 54.528 28.109 26.0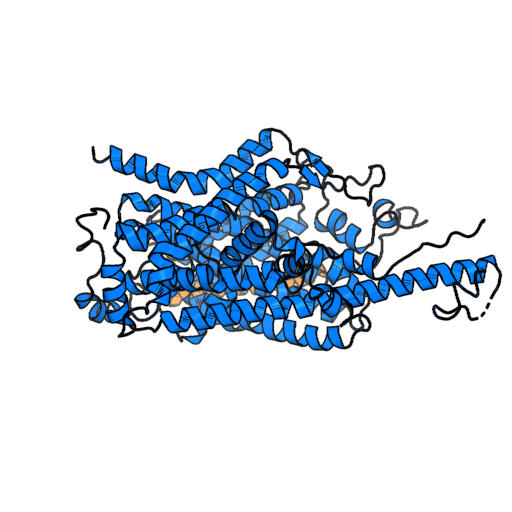54 1.00 62.37 105 SER A O 1
ATOM 793 N N . SER A 1 126 ? 55.884 29.871 26.561 1.00 50.42 106 SER A N 1
ATOM 794 C CA . SER A 1 126 ? 56.528 29.933 25.223 1.00 49.21 106 SER A CA 1
ATOM 795 C C . SER A 1 126 ? 57.387 28.686 24.988 1.00 50.08 106 SER A C 1
ATOM 796 O O . SER A 1 126 ? 57.297 28.111 23.887 1.00 60.53 106 SER A O 1
ATOM 799 N N . ILE A 1 127 ? 58.187 28.292 25.983 1.00 53.43 107 ILE A N 1
ATOM 800 C CA . ILE A 1 127 ? 59.072 27.097 25.842 1.00 55.69 107 ILE A CA 1
ATOM 801 C C . ILE A 1 127 ? 58.197 25.892 25.488 1.00 52.33 107 ILE A C 1
ATOM 802 O O . ILE A 1 127 ? 58.567 25.156 24.554 1.00 56.38 107 ILE A O 1
ATOM 807 N N . HIS A 1 128 ? 57.083 25.706 26.200 1.00 54.49 108 HIS A N 1
ATOM 808 C CA . HIS A 1 128 ? 56.132 24.608 25.874 1.00 51.98 108 HIS A CA 1
ATOM 809 C C . HIS A 1 128 ? 54.756 24.968 26.440 1.00 53.04 108 HIS A C 1
ATOM 810 O O . HIS A 1 128 ? 54.670 25.404 27.606 1.00 62.12 108 HIS A O 1
ATOM 817 N N . PRO A 1 129 ? 53.663 24.802 25.666 1.00 60.26 109 PRO A N 1
ATOM 818 C CA . PRO A 1 129 ? 52.323 25.194 26.121 1.00 65.35 109 PRO A CA 1
ATOM 819 C C . PRO A 1 129 ? 51.900 24.522 27.437 1.00 62.45 109 PRO A C 1
ATOM 820 O O . PRO A 1 129 ? 51.157 25.132 28.181 1.00 59.12 109 PRO A O 1
ATOM 824 N N . ALA A 1 130 ? 52.373 23.298 27.687 1.00 59.17 110 ALA A N 1
ATOM 825 C CA . ALA A 1 130 ? 51.965 22.554 28.903 1.00 60.16 110 ALA A CA 1
ATOM 826 C C . ALA A 1 130 ? 52.785 23.022 30.112 1.00 59.53 110 ALA A C 1
ATOM 827 O O . ALA A 1 130 ? 52.452 22.611 31.239 1.00 68.20 110 ALA A O 1
ATOM 829 N N . LEU A 1 131 ? 53.808 23.850 29.884 1.00 56.02 111 LEU A N 1
ATOM 830 C CA . LEU A 1 131 ? 54.677 24.336 30.990 1.00 55.51 111 LEU A CA 1
ATOM 831 C C . LEU A 1 131 ? 54.038 25.561 31.652 1.00 53.33 111 LEU A C 1
ATOM 832 O O . LEU A 1 131 ? 54.688 26.159 32.528 1.00 57.55 111 LEU A O 1
ATOM 837 N N . LYS A 1 132 ? 52.815 25.916 31.248 1.00 53.05 112 LYS A N 1
ATOM 838 C CA . LYS A 1 132 ? 52.105 27.079 31.843 1.00 61.02 112 LYS A CA 1
ATOM 839 C C . LYS A 1 132 ? 51.952 26.864 33.352 1.00 62.77 112 LYS A C 1
ATOM 840 O O . LYS A 1 132 ? 52.129 27.840 34.104 1.00 72.31 112 LYS A O 1
ATOM 846 N N . GLY A 1 133 ? 51.629 25.636 33.771 1.00 61.42 113 GLY A N 1
ATOM 847 C CA . GLY A 1 133 ? 51.494 25.327 35.207 1.00 53.06 113 GLY A CA 1
ATOM 848 C C . GLY A 1 133 ? 52.685 25.834 36.001 1.00 53.76 113 GLY A C 1
ATOM 849 O O . GLY A 1 133 ? 52.488 26.233 37.163 1.00 58.87 113 GLY A O 1
ATOM 850 N N . LEU A 1 134 ? 53.878 25.818 35.399 1.00 48.79 114 LEU A N 1
ATOM 851 C CA . LEU A 1 134 ? 55.087 26.320 36.078 1.00 52.31 114 LEU A CA 1
ATOM 852 C C . LEU A 1 134 ? 54.891 27.793 36.448 1.00 50.15 114 LEU A C 1
ATOM 853 O O . LEU A 1 134 ? 55.141 28.159 37.615 1.00 54.22 114 LEU A O 1
ATOM 858 N N . GLY A 1 135 ? 54.440 28.589 35.492 1.00 47.97 115 GLY A N 1
ATOM 859 C CA . GLY A 1 135 ? 54.142 30.009 35.704 1.00 48.30 115 GLY A CA 1
ATOM 860 C C . GLY A 1 135 ? 53.067 30.204 36.759 1.00 46.82 115 GLY A C 1
ATOM 861 O O . GLY A 1 135 ? 53.232 31.078 37.629 1.00 55.20 115 GLY A O 1
ATOM 862 N N . LEU A 1 136 ? 52.012 29.409 36.691 1.00 49.17 116 LEU A N 1
ATOM 863 C CA . LEU A 1 136 ? 50.893 29.480 37.662 1.00 49.88 116 LEU A CA 1
ATOM 864 C C . LEU A 1 136 ? 51.424 29.191 39.069 1.00 51.56 116 LEU A C 1
ATOM 865 O O . LEU A 1 136 ? 51.064 29.946 39.994 1.00 52.81 116 LEU A O 1
ATOM 870 N N . ALA A 1 137 ? 52.275 28.182 39.206 1.00 48.02 117 ALA A N 1
ATOM 871 C CA . ALA A 1 137 ? 52.881 27.816 40.506 1.00 45.40 117 ALA A CA 1
ATOM 872 C C . ALA A 1 137 ? 53.672 28.996 41.079 1.00 50.05 117 ALA A C 1
ATOM 873 O O . ALA A 1 137 ? 53.502 29.290 42.281 1.00 45.42 117 ALA A O 1
ATOM 875 N N . SER A 1 138 ? 54.492 29.641 40.247 1.00 51.93 118 SER A N 1
ATOM 876 C CA . SER A 1 138 ? 55.336 30.786 40.685 1.00 53.23 118 SER A CA 1
ATOM 877 C C . SER A 1 138 ? 54.440 31.940 41.164 1.00 47.22 118 SER A C 1
ATOM 878 O O . SER A 1 138 ? 54.769 32.541 42.200 1.00 50.60 118 SER A O 1
ATOM 881 N N . MET A 1 139 ? 53.360 32.211 40.447 1.00 46.70 119 MET A N 1
ATOM 882 C CA . MET A 1 139 ? 52.422 33.301 40.812 1.00 52.70 119 MET A CA 1
ATOM 883 C C . MET A 1 139 ? 51.740 32.952 42.147 1.00 55.29 119 MET A C 1
ATOM 884 O O . MET A 1 139 ? 51.672 33.836 43.011 1.00 65.02 119 MET A O 1
ATOM 889 N N . LEU A 1 140 ? 51.235 31.734 42.271 1.00 54.87 120 LEU A N 1
ATOM 890 C CA . LEU A 1 140 ? 50.578 31.271 43.520 1.00 57.50 120 LEU A CA 1
ATOM 891 C C . LEU A 1 140 ? 51.542 31.370 44.714 1.00 54.64 120 LEU A C 1
ATOM 892 O O . LEU A 1 140 ? 51.132 31.875 45.781 1.00 62.19 120 LEU A O 1
ATOM 897 N N . THR A 1 141 ? 52.772 30.916 44.528 1.00 46.72 121 THR A N 1
ATOM 898 C CA . THR A 1 141 ? 53.788 30.958 45.595 1.00 47.55 121 THR A CA 1
ATOM 899 C C . THR A 1 141 ? 54.026 32.413 46.004 1.00 48.51 121 THR A C 1
ATOM 900 O O . THR A 1 141 ? 54.034 32.687 47.235 1.00 52.67 121 THR A O 1
ATOM 904 N N . SER A 1 142 ? 54.212 33.297 45.023 1.00 48.06 122 SER A N 1
ATOM 905 C CA . SER A 1 142 ? 54.483 34.730 45.279 1.00 47.01 122 SER A CA 1
ATOM 906 C C . SER A 1 142 ? 53.334 35.316 46.106 1.00 45.94 122 SER A C 1
ATOM 907 O O . SER A 1 142 ? 53.637 36.031 47.096 1.00 53.13 122 SER A O 1
ATOM 910 N N . PHE A 1 143 ? 52.102 35.007 45.733 1.00 45.06 123 PHE A N 1
ATOM 911 C CA . PHE A 1 143 ? 50.904 35.501 46.449 1.00 49.33 123 PHE A CA 1
ATOM 912 C C . PHE A 1 143 ? 50.934 35.017 47.901 1.00 51.25 123 PHE A C 1
ATOM 913 O O . PHE A 1 143 ? 50.768 35.872 48.813 1.00 51.30 123 PHE A O 1
ATOM 921 N N . MET A 1 144 ? 51.127 33.714 48.100 1.00 55.37 124 MET A N 1
ATOM 922 C CA . MET A 1 144 ? 51.075 33.107 49.462 1.00 57.08 124 MET A CA 1
ATOM 923 C C . MET A 1 144 ? 52.178 33.716 50.336 1.00 54.03 124 MET A C 1
ATOM 924 O O . MET A 1 144 ? 51.888 34.034 51.504 1.00 54.28 124 MET A O 1
ATOM 929 N N . VAL A 1 145 ? 53.378 33.886 49.785 1.00 48.33 125 VAL A N 1
ATOM 930 C CA . VAL A 1 145 ? 54.518 34.452 50.571 1.00 47.71 125 VAL A CA 1
ATOM 931 C C . VAL A 1 145 ? 54.223 35.921 50.880 1.00 50.63 125 VAL A C 1
ATOM 932 O O . VAL A 1 145 ? 54.374 36.305 52.073 1.00 57.03 125 VAL A O 1
ATOM 936 N N . GLY A 1 146 ? 53.843 36.704 49.864 1.00 42.46 126 GLY A N 1
ATOM 937 C CA . GLY A 1 146 ? 53.567 38.144 50.043 1.00 39.87 126 GLY A CA 1
ATOM 938 C C . GLY A 1 146 ? 52.440 38.387 51.034 1.00 42.68 126 GLY A C 1
ATOM 939 O O . GLY A 1 146 ? 52.501 39.395 51.751 1.00 47.45 126 GLY A O 1
ATOM 940 N N . LEU A 1 147 ? 51.456 37.488 51.089 1.00 47.05 127 LEU A N 1
ATOM 941 C CA . LEU A 1 147 ? 50.289 37.635 51.997 1.00 51.28 127 LEU A CA 1
ATOM 942 C C . LEU A 1 147 ? 50.768 37.686 53.458 1.00 54.55 127 LEU A C 1
ATOM 943 O O . LEU A 1 147 ? 50.324 38.612 54.187 1.00 53.44 127 LEU A O 1
ATOM 948 N N . TYR A 1 148 ? 51.616 36.746 53.863 1.00 48.19 128 TYR A N 1
ATOM 949 C CA . TYR A 1 148 ? 52.040 36.678 55.284 1.00 53.85 128 TYR A CA 1
ATOM 950 C C . TYR A 1 148 ? 53.189 37.654 55.531 1.00 50.83 128 TYR A C 1
ATOM 951 O O . TYR A 1 148 ? 53.308 38.144 56.671 1.00 53.11 128 TYR A O 1
ATOM 960 N N . TYR A 1 149 ? 54.031 37.892 54.535 1.00 46.72 129 TYR A N 1
ATOM 961 C CA . TYR A 1 149 ? 55.241 38.735 54.740 1.00 52.91 129 TYR A CA 1
ATOM 962 C C . TYR A 1 149 ? 54.825 40.190 54.969 1.00 48.93 129 TYR A C 1
ATOM 963 O O . TYR A 1 149 ? 55.419 40.854 55.836 1.00 44.70 129 TYR A O 1
ATOM 972 N N . ASN A 1 150 ? 53.830 40.669 54.233 1.00 47.71 130 ASN A N 1
ATOM 973 C CA . ASN A 1 150 ? 53.321 42.040 54.456 1.00 53.35 130 ASN A CA 1
ATOM 974 C C . ASN A 1 150 ? 52.674 42.133 55.851 1.00 51.13 130 ASN A C 1
ATOM 975 O O . ASN A 1 150 ? 52.787 43.193 56.495 1.00 49.91 130 ASN A O 1
ATOM 980 N N . THR A 1 151 ? 52.083 41.040 56.315 1.00 45.28 131 THR A N 1
ATOM 981 C CA . THR A 1 151 ? 51.533 40.953 57.700 1.00 48.68 131 THR A CA 1
ATOM 982 C C . THR A 1 151 ? 52.661 41.149 58.726 1.00 46.09 131 THR A C 1
ATOM 983 O O . THR A 1 151 ? 52.438 41.856 59.723 1.00 46.83 131 THR A O 1
ATOM 987 N N . ILE A 1 152 ? 53.822 40.591 58.462 1.00 41.16 132 ILE A N 1
ATOM 988 C CA . ILE A 1 152 ? 55.006 40.781 59.345 1.00 41.38 132 ILE A CA 1
ATOM 989 C C . ILE A 1 152 ? 55.361 42.267 59.288 1.00 40.26 132 ILE A C 1
ATOM 990 O O . ILE A 1 152 ? 55.608 42.867 60.365 1.00 52.62 132 ILE A O 1
ATOM 995 N N . ILE A 1 153 ? 55.363 42.854 58.084 1.00 40.54 133 ILE A N 1
ATOM 996 C CA . ILE A 1 153 ? 55.671 44.308 57.897 1.00 39.88 133 ILE A CA 1
ATOM 997 C C . ILE A 1 153 ? 54.651 45.111 58.677 1.00 33.06 133 ILE A C 1
ATOM 998 O O . ILE A 1 153 ? 54.985 46.159 59.112 1.00 36.07 133 ILE A O 1
ATOM 1003 N N . SER A 1 154 ? 53.425 44.599 58.785 1.00 35.75 134 SER A N 1
ATOM 1004 C CA . SER A 1 154 ? 52.368 45.295 59.560 1.00 37.80 134 SER A CA 1
ATOM 1005 C C . SER A 1 154 ? 52.771 45.318 61.037 1.00 37.14 134 SER A C 1
ATOM 1006 O O . SER A 1 154 ? 52.502 46.331 61.707 1.00 40.58 134 SER A O 1
ATOM 1009 N N . TRP A 1 155 ? 53.405 44.243 61.511 1.00 34.84 135 TRP A N 1
ATOM 1010 C CA . TRP A 1 155 ? 53.807 44.173 62.918 1.00 35.30 135 TRP A CA 1
ATOM 1011 C C . TRP A 1 155 ? 55.026 45.071 63.132 1.00 37.52 135 TRP A C 1
ATOM 1012 O O . TRP A 1 155 ? 55.115 45.661 64.157 1.00 38.34 135 TRP A O 1
ATOM 1023 N N . ILE A 1 156 ? 55.940 45.113 62.167 1.00 36.91 136 ILE A N 1
ATOM 1024 C CA . ILE A 1 156 ? 57.138 45.994 62.230 1.00 36.54 136 ILE A CA 1
ATOM 1025 C C . ILE A 1 156 ? 56.692 47.436 62.349 1.00 36.18 136 ILE A C 1
ATOM 1026 O O . ILE A 1 156 ? 57.276 48.187 63.119 1.00 38.27 136 ILE A O 1
ATOM 1031 N N . MET A 1 157 ? 55.726 47.819 61.567 1.00 39.09 137 MET A N 1
ATOM 1032 C CA . MET A 1 157 ? 55.372 49.251 61.579 1.00 48.81 137 MET A CA 1
ATOM 1033 C C . MET A 1 157 ? 54.499 49.550 62.806 1.00 45.28 137 MET A C 1
ATOM 1034 O O . MET A 1 157 ? 54.420 50.715 63.122 1.00 42.34 137 MET A O 1
ATOM 1039 N N . TRP A 1 158 ? 53.913 48.537 63.454 1.00 43.48 138 TRP A N 1
ATOM 1040 C CA . TRP A 1 158 ? 53.214 48.746 64.749 1.00 40.58 138 TRP A CA 1
ATOM 1041 C C . TRP A 1 158 ? 54.250 49.181 65.803 1.00 45.86 138 TRP A C 1
ATOM 1042 O O . TRP A 1 158 ? 54.003 50.187 66.487 1.00 45.90 138 TRP A O 1
ATOM 1053 N N . TYR A 1 159 ? 55.364 48.450 65.889 1.00 36.84 139 TYR A N 1
ATOM 1054 C CA . TYR A 1 159 ? 56.448 48.749 66.854 1.00 39.68 139 TYR A CA 1
ATOM 1055 C C . TYR A 1 159 ? 57.093 50.117 66.578 1.00 38.81 139 TYR A C 1
ATOM 1056 O O . TYR A 1 159 ? 57.330 50.879 67.548 1.00 40.36 139 TYR A O 1
ATOM 1065 N N . LEU A 1 160 ? 57.329 50.430 65.317 1.00 39.88 140 LEU A N 1
ATOM 1066 C CA . LEU A 1 160 ? 57.923 51.733 64.912 1.00 38.20 140 LEU A CA 1
ATOM 1067 C C . LEU A 1 160 ? 57.016 52.898 65.358 1.00 38.12 140 LEU A C 1
ATOM 1068 O O . LEU A 1 160 ? 57.550 53.904 65.839 1.00 44.02 140 LEU A O 1
ATOM 1073 N N . PHE A 1 161 ? 55.707 52.741 65.233 1.00 39.18 141 PHE A N 1
ATOM 1074 C CA . PHE A 1 161 ? 54.733 53.756 65.706 1.00 45.15 141 PHE A CA 1
ATOM 1075 C C . PHE A 1 161 ? 54.841 53.938 67.213 1.00 46.07 141 PHE A C 1
ATOM 1076 O O . PHE A 1 161 ? 54.660 55.095 67.664 1.00 57.21 141 PHE A O 1
ATOM 1084 N N . ASN A 1 162 ? 55.170 52.871 67.938 1.00 41.59 142 ASN A N 1
ATOM 1085 C CA . ASN A 1 162 ? 55.331 52.922 69.409 1.00 39.76 142 ASN A CA 1
ATOM 1086 C C . ASN A 1 162 ? 56.797 53.194 69.773 1.00 42.01 142 ASN A C 1
ATOM 1087 O O . ASN A 1 162 ? 57.131 52.986 70.962 1.00 40.88 142 ASN A O 1
ATOM 1092 N N . SER A 1 163 ? 57.642 53.609 68.825 1.00 43.13 143 SER A N 1
ATOM 1093 C CA . SER A 1 163 ? 59.089 53.808 69.081 1.00 47.06 143 SER A CA 1
ATOM 1094 C C . SER A 1 163 ? 59.443 55.292 69.264 1.00 46.34 143 SER A C 1
ATOM 1095 O O . SER A 1 163 ? 60.634 55.605 69.186 1.00 58.83 143 SER A O 1
ATOM 1098 N N . PHE A 1 164 ? 58.446 56.155 69.479 1.00 47.06 144 PHE A N 1
ATOM 1099 C CA . PHE A 1 164 ? 58.693 57.617 69.605 1.00 53.43 144 PHE A CA 1
ATOM 1100 C C . PHE A 1 164 ? 58.288 58.077 71.008 1.00 51.93 144 PHE A C 1
ATOM 1101 O O . PHE A 1 164 ? 57.390 58.933 71.115 1.00 44.90 144 PHE A O 1
ATOM 1109 N N . GLN A 1 165 ? 58.933 57.534 72.043 1.00 53.33 145 GLN A N 1
ATOM 1110 C CA . GLN A 1 165 ? 58.570 57.858 73.445 1.00 55.56 145 GLN A CA 1
ATOM 1111 C C . GLN A 1 165 ? 59.687 57.426 74.393 1.00 59.37 145 GLN A C 1
ATOM 1112 O O . GLN A 1 165 ? 60.205 56.316 74.215 1.00 59.43 145 GLN A O 1
ATOM 1118 N N . GLU A 1 166 ? 60.042 58.279 75.357 1.00 81.38 146 GLU A N 1
ATOM 1119 C CA . GLU A 1 166 ? 61.246 58.058 76.212 1.00 99.38 146 GLU A CA 1
ATOM 1120 C C . GLU A 1 166 ? 61.158 56.653 76.802 1.00 107.27 146 GLU A C 1
ATOM 1121 O O . GLU A 1 166 ? 62.066 55.860 76.570 1.00 129.35 146 GLU A O 1
ATOM 1127 N N . PRO A 1 167 ? 60.071 56.290 77.520 1.00 96.37 147 PRO A N 1
ATOM 1128 C CA . PRO A 1 167 ? 59.904 54.923 78.025 1.00 86.02 147 PRO A CA 1
ATOM 1129 C C . PRO A 1 167 ? 59.203 54.069 76.946 1.00 70.92 147 PRO A C 1
ATOM 1130 O O . PRO A 1 167 ? 57.951 54.091 76.822 1.00 77.21 147 PRO A O 1
ATOM 1134 N N . LEU A 1 168 ? 59.992 53.314 76.185 1.00 55.91 148 LEU A N 1
ATOM 1135 C CA . LEU A 1 168 ? 59.447 52.366 75.177 1.00 52.50 148 LEU A CA 1
ATOM 1136 C C . LEU A 1 168 ? 58.290 51.586 75.799 1.00 52.79 148 LEU A C 1
ATOM 1137 O O . LEU A 1 168 ? 58.435 51.084 76.905 1.00 56.10 148 LEU A O 1
ATOM 1142 N N . PRO A 1 169 ? 57.127 51.426 75.125 1.00 47.02 149 PRO A N 1
ATOM 1143 C CA . PRO A 1 169 ? 55.961 50.776 75.747 1.00 41.61 149 PRO A CA 1
ATOM 1144 C C . PRO A 1 169 ? 56.218 49.324 76.185 1.00 46.17 149 PRO A C 1
ATOM 1145 O O . PRO A 1 169 ? 55.359 48.763 76.837 1.00 56.73 149 PRO A O 1
ATOM 1149 N N . TRP A 1 170 ? 57.373 48.759 75.826 1.00 43.84 150 TRP A N 1
ATOM 1150 C CA . TRP A 1 170 ? 57.722 47.376 76.207 1.00 47.60 150 TRP A CA 1
ATOM 1151 C C . TRP A 1 170 ? 58.804 47.462 77.259 1.00 47.45 150 TRP A C 1
ATOM 1152 O O . TRP A 1 170 ? 59.601 46.532 77.307 1.00 50.66 150 TRP A O 1
ATOM 1163 N N . SER A 1 171 ? 58.865 48.537 78.030 1.00 53.65 151 SER A N 1
ATOM 1164 C CA . SER A 1 171 ? 59.923 48.730 79.047 1.00 55.03 151 SER A CA 1
ATOM 1165 C C . SER A 1 171 ? 59.420 48.300 80.431 1.00 64.30 151 SER A C 1
ATOM 1166 O O . SER A 1 171 ? 60.270 47.861 81.228 1.00 69.25 151 SER A O 1
ATOM 1169 N N . ASP A 1 172 ? 58.128 48.416 80.724 1.00 64.73 152 ASP A N 1
ATOM 1170 C CA . ASP A 1 172 ? 57.611 48.160 82.090 1.00 79.73 152 ASP A CA 1
ATOM 1171 C C . ASP A 1 172 ? 56.270 47.438 82.024 1.00 74.80 152 ASP A C 1
ATOM 1172 O O . ASP A 1 172 ? 55.549 47.586 81.012 1.00 76.78 152 ASP A O 1
ATOM 1177 N N . CYS A 1 173 ? 55.944 46.691 83.073 1.00 79.35 153 CYS A N 1
ATOM 1178 C CA . CYS A 1 173 ? 54.650 45.971 83.184 1.00 84.38 153 CYS A CA 1
ATOM 1179 C C . CYS A 1 173 ? 53.538 46.974 83.458 1.00 81.03 153 CYS A C 1
ATOM 1180 O O . CYS A 1 173 ? 53.801 47.959 84.142 1.00 85.46 153 CYS A O 1
ATOM 1183 N N . PRO A 1 174 ? 52.295 46.750 82.962 1.00 73.37 154 PRO A N 1
ATOM 1184 C CA . PRO A 1 174 ? 51.161 47.592 83.352 1.00 73.04 154 PRO A CA 1
ATOM 1185 C C . PRO A 1 174 ? 50.747 47.258 84.793 1.00 77.70 154 PRO A C 1
ATOM 1186 O O . PRO A 1 174 ? 50.843 46.106 85.164 1.00 71.89 154 PRO A O 1
ATOM 1190 N N . LEU A 1 175 ? 50.315 48.249 85.567 1.00 82.46 155 LEU A N 1
ATOM 1191 C CA . LEU A 1 175 ? 49.945 48.030 86.999 1.00 91.75 155 LEU A CA 1
ATOM 1192 C C . LEU A 1 175 ? 48.631 47.254 87.080 1.00 97.74 155 LEU A C 1
ATOM 1193 O O . LEU A 1 175 ? 47.809 47.385 86.168 1.00 87.65 155 LEU A O 1
ATOM 1198 N N . ASN A 1 176 ? 48.437 46.488 88.155 1.00 122.38 156 ASN A N 1
ATOM 1199 C CA . ASN A 1 176 ? 47.145 45.800 88.421 1.00 137.69 156 ASN A CA 1
ATOM 1200 C C . ASN A 1 176 ? 46.059 46.859 88.638 1.00 159.15 156 ASN A C 1
ATOM 1201 O O . ASN A 1 176 ? 46.407 48.030 88.856 1.00 171.17 156 ASN A O 1
ATOM 1206 N N . GLU A 1 177 ? 44.799 46.476 88.597 1.00 180.79 157 GLU A N 1
ATOM 1207 C CA . GLU A 1 177 ? 43.649 47.370 88.893 1.00 187.71 157 GLU A CA 1
ATOM 1208 C C . GLU A 1 177 ? 43.809 47.944 90.308 1.00 177.47 157 GLU A C 1
ATOM 1209 O O . GLU A 1 177 ? 43.552 49.137 90.472 1.00 165.61 157 GLU A O 1
ATOM 1215 N N . ASN A 1 178 ? 44.241 47.115 91.253 1.00 179.28 158 ASN A N 1
ATOM 1216 C CA . ASN A 1 178 ? 44.526 47.564 92.643 1.00 184.05 158 ASN A CA 1
ATOM 1217 C C . ASN A 1 178 ? 45.883 48.255 92.690 1.00 171.89 158 ASN A C 1
ATOM 1218 O O . ASN A 1 178 ? 46.200 48.860 93.737 1.00 173.73 158 ASN A O 1
ATOM 1223 N N . GLN A 1 179 ? 46.687 48.145 91.625 1.00 152.56 159 GLN A N 1
ATOM 1224 C CA . GLN A 1 179 ? 48.040 48.747 91.554 1.00 141.31 159 GLN A CA 1
ATOM 1225 C C . GLN A 1 179 ? 48.910 48.195 92.701 1.00 129.03 159 GLN A C 1
ATOM 1226 O O . GLN A 1 179 ? 49.943 48.813 93.018 1.00 122.06 159 GLN A O 1
ATOM 1232 N N . THR A 1 180 ? 48.522 47.059 93.294 1.00 137.44 160 THR A N 1
ATOM 1233 C CA . THR A 1 180 ? 49.299 46.420 94.379 1.00 149.28 160 THR A CA 1
ATOM 1234 C C . THR A 1 180 ? 50.642 45.933 93.810 1.00 145.19 160 THR A C 1
ATOM 1235 O O . THR A 1 180 ? 51.668 46.135 94.492 1.00 136.80 160 THR A O 1
ATOM 1239 N N . GLY A 1 181 ? 50.615 45.336 92.616 1.00 137.38 161 GLY A N 1
ATOM 1240 C CA . GLY A 1 181 ? 51.805 44.872 91.873 1.00 128.17 161 GLY A CA 1
ATOM 1241 C C . GLY A 1 181 ? 51.556 44.901 90.381 1.00 116.42 161 GLY A C 1
ATOM 1242 O O . GLY A 1 181 ? 50.649 45.606 89.944 1.00 106.59 161 GLY A O 1
ATOM 1243 N N . TYR A 1 182 ? 52.324 44.158 89.603 1.00 106.07 162 TYR A N 1
ATOM 1244 C CA . TYR A 1 182 ? 52.189 44.165 88.121 1.00 96.27 162 TYR A CA 1
ATOM 1245 C C . TYR A 1 182 ? 51.154 43.124 87.698 1.00 85.25 162 TYR A C 1
ATOM 1246 O O . TYR A 1 182 ? 50.868 42.199 88.493 1.00 96.97 162 TYR A O 1
ATOM 1255 N N . VAL A 1 183 ? 50.612 43.260 86.482 1.00 81.25 163 VAL A N 1
ATOM 1256 C CA . VAL A 1 183 ? 49.669 42.272 85.863 1.00 66.30 163 VAL A CA 1
ATOM 1257 C C . VAL A 1 183 ? 50.290 40.866 85.969 1.00 65.73 163 VAL A C 1
ATOM 1258 O O . VAL A 1 183 ? 51.504 40.729 85.742 1.00 69.34 163 VAL A O 1
ATOM 1262 N N . ASP A 1 184 ? 49.488 39.870 86.318 1.00 64.59 164 ASP A N 1
ATOM 1263 C CA . ASP A 1 184 ? 49.983 38.497 86.603 1.00 70.93 164 ASP A CA 1
ATOM 1264 C C . ASP A 1 184 ? 50.832 37.998 85.424 1.00 68.80 164 ASP A C 1
ATOM 1265 O O . ASP A 1 184 ? 51.981 37.595 85.655 1.00 71.27 164 ASP A O 1
ATOM 1270 N N . GLU A 1 185 ? 50.274 38.020 84.217 1.00 70.72 165 GLU A N 1
ATOM 1271 C CA . GLU A 1 185 ? 50.954 37.397 83.040 1.00 63.98 165 GLU A CA 1
ATOM 1272 C C . GLU A 1 185 ? 52.262 38.139 82.753 1.00 57.27 165 GLU A C 1
ATOM 1273 O O . GLU A 1 185 ? 53.256 37.457 82.457 1.00 57.00 165 GLU A O 1
ATOM 1279 N N . CYS A 1 186 ? 52.267 39.466 82.872 1.00 57.59 166 CYS A N 1
ATOM 1280 C CA . CYS A 1 186 ? 53.506 40.277 82.722 1.00 62.65 166 CYS A CA 1
ATOM 1281 C C . CYS A 1 186 ? 54.474 39.894 83.846 1.00 59.51 166 CYS A C 1
ATOM 1282 O O . CYS A 1 186 ? 55.679 39.775 83.570 1.00 59.71 166 CYS A O 1
ATOM 1285 N N . ALA A 1 187 ? 53.943 39.730 85.061 1.00 66.49 167 ALA A N 1
ATOM 1286 C CA . ALA A 1 187 ? 54.741 39.374 86.261 1.00 63.02 167 ALA A CA 1
ATOM 1287 C C . ALA A 1 187 ? 55.445 38.037 86.030 1.00 63.25 167 ALA A C 1
ATOM 1288 O O . ALA A 1 187 ? 56.689 37.989 86.163 1.00 65.72 167 ALA A O 1
ATOM 1290 N N . ARG A 1 188 ? 54.678 37.015 85.666 1.00 67.86 168 ARG A N 1
ATOM 1291 C CA . ARG A 1 188 ? 55.226 35.654 85.408 1.00 65.73 168 ARG A CA 1
ATOM 1292 C C . ARG A 1 188 ? 56.133 35.700 84.181 1.00 66.95 168 ARG A C 1
ATOM 1293 O O . ARG A 1 188 ? 57.136 34.962 84.178 1.00 82.46 168 ARG A O 1
ATOM 1301 N N . SER A 1 189 ? 55.814 36.540 83.191 1.00 69.34 169 SER A N 1
ATOM 1302 C CA . SER A 1 189 ? 56.600 36.642 81.930 1.00 69.44 169 SER A CA 1
ATOM 1303 C C . SER A 1 189 ? 57.485 37.893 81.986 1.00 63.77 169 SER A C 1
ATOM 1304 O O . SER A 1 189 ? 58.073 38.141 83.047 1.00 79.72 169 SER A O 1
ATOM 1307 N N . SER A 1 190 ? 57.571 38.665 80.903 1.00 60.45 170 SER A N 1
ATOM 1308 C CA . SER A 1 190 ? 58.412 39.878 80.809 1.00 58.39 170 SER A CA 1
ATOM 1309 C C . SER A 1 190 ? 57.598 41.016 80.209 1.00 56.29 170 SER A C 1
ATOM 1310 O O . SER A 1 190 ? 56.667 40.750 79.436 1.00 66.05 170 SER A O 1
ATOM 1313 N N . PRO A 1 191 ? 57.922 42.294 80.521 1.00 54.00 171 PRO A N 1
ATOM 1314 C CA . PRO A 1 191 ? 57.259 43.429 79.866 1.00 56.34 171 PRO A CA 1
ATOM 1315 C C . PRO A 1 191 ? 57.318 43.315 78.332 1.00 52.92 171 PRO A C 1
ATOM 1316 O O . PRO A 1 191 ? 56.342 43.612 77.700 1.00 57.74 171 PRO A O 1
ATOM 1320 N N . VAL A 1 192 ? 58.453 42.881 77.803 1.00 45.44 172 VAL A N 1
ATOM 1321 C CA . VAL A 1 192 ? 58.629 42.682 76.334 1.00 48.12 172 VAL A CA 1
ATOM 1322 C C . VAL A 1 192 ? 57.715 41.537 75.884 1.00 47.44 172 VAL A C 1
ATOM 1323 O O . VAL A 1 192 ? 56.926 41.758 74.947 1.00 51.56 172 VAL A O 1
ATOM 1327 N N . ASP A 1 193 ? 57.810 40.373 76.512 1.00 47.94 173 ASP A N 1
ATOM 1328 C CA . ASP A 1 193 ? 56.960 39.210 76.149 1.00 47.06 173 ASP A CA 1
ATOM 1329 C C . ASP A 1 193 ? 55.497 39.609 76.307 1.00 43.50 173 ASP A C 1
ATOM 1330 O O . ASP A 1 193 ? 54.665 39.169 75.497 1.00 51.74 173 ASP A O 1
ATOM 1335 N N . TYR A 1 194 ? 55.190 40.436 77.307 1.00 43.05 174 TYR A N 1
ATOM 1336 C CA . TYR A 1 194 ? 53.789 40.869 77.539 1.00 42.30 174 TYR A CA 1
ATOM 1337 C C . TYR A 1 194 ? 53.346 41.814 76.419 1.00 36.51 174 TYR A C 1
ATOM 1338 O O . TYR A 1 194 ? 52.169 41.754 76.022 1.00 38.58 174 TYR A O 1
ATOM 1347 N N . PHE A 1 195 ? 54.259 42.654 75.923 1.00 34.66 175 PHE A N 1
ATOM 1348 C CA . PHE A 1 195 ? 53.884 43.655 74.905 1.00 35.89 175 PHE A CA 1
ATOM 1349 C C . PHE A 1 195 ? 53.605 42.961 73.568 1.00 35.00 175 PHE A C 1
ATOM 1350 O O . PHE A 1 195 ? 52.823 43.465 72.777 1.00 34.86 175 PHE A O 1
ATOM 1358 N N . TRP A 1 196 ? 54.268 41.841 73.317 1.00 36.42 176 TRP A N 1
ATOM 1359 C CA . TRP A 1 196 ? 54.093 41.072 72.059 1.00 36.40 176 TRP A CA 1
ATOM 1360 C C . TRP A 1 196 ? 52.881 40.157 72.145 1.00 36.56 176 TRP A C 1
ATOM 1361 O O . TRP A 1 196 ? 52.080 40.242 71.278 1.00 35.27 176 TRP A O 1
ATOM 1372 N N . TYR A 1 197 ? 52.775 39.301 73.137 1.00 36.72 177 TYR A N 1
ATOM 1373 C CA . TYR A 1 197 ? 51.651 38.347 73.166 1.00 35.06 177 TYR A CA 1
ATOM 1374 C C . TYR A 1 197 ? 50.335 38.964 73.627 1.00 38.93 177 TYR A C 1
ATOM 1375 O O . TYR A 1 197 ? 49.290 38.413 73.273 1.00 43.09 177 TYR A O 1
ATOM 1384 N N . ARG A 1 198 ? 50.348 40.043 74.411 1.00 40.71 178 ARG A N 1
ATOM 1385 C CA . ARG A 1 198 ? 49.046 40.516 74.965 1.00 36.14 178 ARG A CA 1
ATOM 1386 C C . ARG A 1 198 ? 48.632 41.892 74.435 1.00 38.78 178 ARG A C 1
ATOM 1387 O O . ARG A 1 198 ? 47.412 42.122 74.317 1.00 52.78 178 ARG A O 1
ATOM 1395 N N . GLU A 1 199 ? 49.586 42.768 74.125 1.00 43.74 179 GLU A N 1
ATOM 1396 C CA . GLU A 1 199 ? 49.231 44.138 73.733 1.00 47.83 179 GLU A CA 1
ATOM 1397 C C . GLU A 1 199 ? 49.369 44.304 72.244 1.00 47.46 179 GLU A C 1
ATOM 1398 O O . GLU A 1 199 ? 48.817 45.259 71.771 1.00 62.59 179 GLU A O 1
ATOM 1404 N N . THR A 1 200 ? 50.114 43.470 71.554 1.00 42.49 180 THR A N 1
ATOM 1405 C CA . THR A 1 200 ? 50.211 43.532 70.093 1.00 42.74 180 THR A CA 1
ATOM 1406 C C . THR A 1 200 ? 49.269 42.489 69.522 1.00 41.91 180 THR A C 1
ATOM 1407 O O . THR A 1 200 ? 48.343 42.819 68.830 1.00 47.90 180 THR A O 1
ATOM 1411 N N . LEU A 1 201 ? 49.516 41.239 69.807 1.00 42.92 181 LEU A N 1
ATOM 1412 C CA . LEU A 1 201 ? 48.702 40.174 69.196 1.00 43.60 181 LEU A CA 1
ATOM 1413 C C . LEU A 1 201 ? 47.395 39.927 69.919 1.00 47.65 181 LEU A C 1
ATOM 1414 O O . LEU A 1 201 ? 46.441 39.559 69.252 1.00 57.17 181 LEU A O 1
ATOM 1419 N N . ASN A 1 202 ? 47.361 40.065 71.228 1.00 52.71 182 ASN A N 1
ATOM 1420 C CA . ASN A 1 202 ? 46.258 39.558 72.077 1.00 50.32 182 ASN A CA 1
ATOM 1421 C C . ASN A 1 202 ? 46.010 38.092 71.749 1.00 52.58 182 ASN A C 1
ATOM 1422 O O . ASN A 1 202 ? 44.883 37.718 71.397 1.00 54.50 182 ASN A O 1
ATOM 1427 N N . ILE A 1 203 ? 47.061 37.300 71.848 1.00 47.34 183 ILE A N 1
ATOM 1428 C CA . ILE A 1 203 ? 47.029 35.930 71.282 1.00 50.45 183 ILE A CA 1
ATOM 1429 C C . ILE A 1 203 ? 46.041 35.043 72.072 1.00 50.38 183 ILE A C 1
ATOM 1430 O O . ILE A 1 203 ? 45.739 35.323 73.236 1.00 55.00 183 ILE A O 1
ATOM 1435 N N . SER A 1 204 ? 45.568 34.002 71.422 1.00 51.38 184 SER A N 1
ATOM 1436 C CA . SER A 1 204 ? 44.623 32.987 71.946 1.00 47.67 184 SER A CA 1
ATOM 1437 C C . SER A 1 204 ? 45.417 31.823 72.501 1.00 49.95 184 SER A C 1
ATOM 1438 O O . SER A 1 204 ? 46.632 31.831 72.371 1.00 51.76 184 SER A O 1
ATOM 1441 N N . THR A 1 205 ? 44.750 30.866 73.083 1.00 50.89 185 THR A N 1
ATOM 1442 C CA . THR A 1 205 ? 45.408 29.682 73.656 1.00 59.67 185 THR A CA 1
ATOM 1443 C C . THR A 1 205 ? 45.550 28.580 72.611 1.00 74.67 185 THR A C 1
ATOM 1444 O O . THR A 1 205 ? 46.210 27.612 72.941 1.00 89.15 185 THR A O 1
ATOM 1448 N N . SER A 1 206 ? 44.929 28.681 71.436 1.00 79.93 186 SER A N 1
ATOM 1449 C CA . SER A 1 206 ? 44.923 27.607 70.402 1.00 82.85 186 SER A CA 1
ATOM 1450 C C . SER A 1 206 ? 44.702 28.226 69.033 1.00 73.02 186 SER A C 1
ATOM 1451 O O . SER A 1 206 ? 44.349 29.379 68.999 1.00 53.46 186 SER A O 1
ATOM 1454 N N . ILE A 1 207 ? 44.877 27.457 67.969 1.00 69.61 187 ILE A N 1
ATOM 1455 C CA . ILE A 1 207 ? 44.449 27.868 66.613 1.00 63.51 187 ILE A CA 1
ATOM 1456 C C . ILE A 1 207 ? 42.943 27.668 66.479 1.00 63.09 187 ILE A C 1
ATOM 1457 O O . ILE A 1 207 ? 42.380 28.251 65.564 1.00 77.80 187 ILE A O 1
ATOM 1462 N N . SER A 1 208 ? 42.308 26.838 67.301 1.00 64.25 188 SER A N 1
ATOM 1463 C CA . SER A 1 208 ? 40.846 26.601 67.154 1.00 63.71 188 SER A CA 1
ATOM 1464 C C . SER A 1 208 ? 40.081 27.745 67.824 1.00 69.24 188 SER A C 1
ATOM 1465 O O . SER A 1 208 ? 38.957 28.000 67.379 1.00 85.02 188 SER A O 1
ATOM 1468 N N . ASP A 1 209 ? 40.645 28.392 68.847 1.00 76.99 189 ASP A N 1
ATOM 1469 C CA . ASP A 1 209 ? 40.047 29.592 69.469 1.00 74.02 189 ASP A CA 1
ATOM 1470 C C . ASP A 1 209 ? 40.481 30.756 68.609 1.00 72.59 189 ASP A C 1
ATOM 1471 O O . ASP A 1 209 ? 41.655 31.071 68.581 1.00 79.00 189 ASP A O 1
ATOM 1476 N N . SER A 1 210 ? 39.536 31.356 67.943 1.00 75.90 190 SER A N 1
ATOM 1477 C CA . SER A 1 210 ? 39.729 32.578 67.144 1.00 69.61 190 SER A CA 1
ATOM 1478 C C . SER A 1 210 ? 38.744 33.607 67.691 1.00 70.92 190 SER A C 1
ATOM 1479 O O . SER A 1 210 ? 37.613 33.192 68.111 1.00 88.55 190 SER A O 1
ATOM 1482 N N . GLY A 1 211 ? 39.097 34.887 67.737 1.00 65.22 191 GLY A N 1
ATOM 1483 C CA . GLY A 1 211 ? 38.146 35.876 68.300 1.00 59.39 191 GLY A CA 1
ATOM 1484 C C . GLY A 1 211 ? 37.644 36.887 67.299 1.00 55.59 191 GLY A C 1
ATOM 1485 O O . GLY A 1 211 ? 36.848 36.581 66.437 1.00 63.60 191 GLY A O 1
ATOM 1486 N N . SER A 1 212 ? 38.078 38.118 67.425 1.00 58.44 192 SER A N 1
ATOM 1487 C CA . SER A 1 212 ? 37.644 39.240 66.563 1.00 66.41 192 SER A CA 1
ATOM 1488 C C . SER A 1 212 ? 38.887 39.774 65.859 1.00 67.86 192 SER A C 1
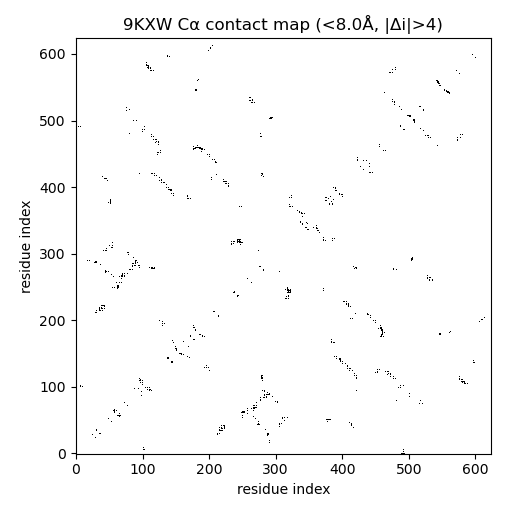ATOM 1489 O O . SER A 1 212 ? 39.986 39.198 66.061 1.00 64.21 192 SER A O 1
ATOM 1492 N N . ILE A 1 213 ? 38.728 40.854 65.092 1.00 58.47 193 ILE A N 1
ATOM 1493 C CA . ILE A 1 213 ? 39.893 41.490 64.413 1.00 62.90 193 ILE A CA 1
ATOM 1494 C C . ILE A 1 213 ? 40.496 42.537 65.353 1.00 59.42 193 ILE A C 1
ATOM 1495 O O . ILE A 1 213 ? 39.768 43.473 65.734 1.00 71.75 193 ILE A O 1
ATOM 1500 N N . GLN A 1 214 ? 41.769 42.376 65.720 1.00 48.90 194 GLN A N 1
ATOM 1501 C CA . GLN A 1 214 ? 42.470 43.383 66.576 1.00 53.36 194 GLN A CA 1
ATOM 1502 C C . GLN A 1 214 ? 42.511 44.674 65.747 1.00 58.33 194 GLN A C 1
ATOM 1503 O O . GLN A 1 214 ? 43.232 44.735 64.731 1.00 64.48 194 GLN A O 1
ATOM 1509 N N . TRP A 1 215 ? 41.700 45.653 66.111 1.00 50.22 195 TRP A N 1
ATOM 1510 C CA . TRP A 1 215 ? 41.509 46.850 65.270 1.00 46.42 195 TRP A CA 1
ATOM 1511 C C . TRP A 1 215 ? 42.857 47.525 65.003 1.00 48.05 195 TRP A C 1
ATOM 1512 O O . TRP A 1 215 ? 43.100 47.944 63.859 1.00 50.19 195 TRP A O 1
ATOM 1523 N N . TRP A 1 216 ? 43.706 47.648 66.005 1.00 47.15 196 TRP A N 1
ATOM 1524 C CA . TRP A 1 216 ? 45.013 48.324 65.843 1.00 45.38 196 TRP A CA 1
ATOM 1525 C C . TRP A 1 216 ? 45.869 47.527 64.833 1.00 40.37 196 TRP A C 1
ATOM 1526 O O . TRP A 1 216 ? 46.616 48.161 64.052 1.00 46.28 196 TRP A O 1
ATOM 1537 N N . MET A 1 217 ? 45.785 46.202 64.859 1.00 44.90 197 MET A N 1
ATOM 1538 C CA . MET A 1 217 ? 46.514 45.330 63.898 1.00 51.44 197 MET A CA 1
ATOM 1539 C C . MET A 1 217 ? 46.008 45.604 62.481 1.00 49.19 197 MET A C 1
ATOM 1540 O O . MET A 1 217 ? 46.856 45.782 61.578 1.00 52.15 197 MET A O 1
ATOM 1545 N N . LEU A 1 218 ? 44.698 45.662 62.320 1.00 50.89 198 LEU A N 1
ATOM 1546 C CA . LEU A 1 218 ? 44.087 46.019 61.022 1.00 52.09 198 LEU A CA 1
ATOM 1547 C C . LEU A 1 218 ? 44.523 47.421 60.581 1.00 54.87 198 LEU A C 1
ATOM 1548 O O . LEU A 1 218 ? 44.784 47.557 59.400 1.00 66.93 198 LEU A O 1
ATOM 1553 N N . LEU A 1 219 ? 44.549 48.417 61.456 1.00 49.58 199 LEU A N 1
ATOM 1554 C CA . LEU A 1 219 ? 45.104 49.723 61.049 1.00 51.92 199 LEU A CA 1
ATOM 1555 C C . LEU A 1 219 ? 46.501 49.561 60.490 1.00 55.34 199 LEU A C 1
ATOM 1556 O O . LEU A 1 219 ? 46.811 50.133 59.424 1.00 55.35 199 LEU A O 1
ATOM 1561 N N . CYS A 1 220 ? 47.323 48.791 61.171 1.00 49.49 200 CYS A N 1
ATOM 1562 C CA . CYS A 1 220 ? 48.717 48.706 60.690 1.00 51.02 200 CYS A CA 1
ATOM 1563 C C . CYS A 1 220 ? 48.754 47.910 59.388 1.00 45.56 200 CYS A C 1
ATOM 1564 O O . CYS A 1 220 ? 49.625 48.236 58.582 1.00 49.84 200 CYS A O 1
ATOM 1567 N N . LEU A 1 221 ? 47.833 46.948 59.224 1.00 39.15 201 LEU A N 1
ATOM 1568 C CA . LEU A 1 221 ? 47.756 46.118 58.000 1.00 42.74 201 LEU A CA 1
ATOM 1569 C C . LEU A 1 221 ? 47.420 47.032 56.820 1.00 42.61 201 LEU A C 1
ATOM 1570 O O . LEU A 1 221 ? 48.080 46.900 55.780 1.00 43.52 201 LEU A O 1
ATOM 1575 N N . ALA A 1 222 ? 46.479 47.947 57.036 1.00 45.78 202 ALA A N 1
ATOM 1576 C CA . ALA A 1 222 ? 46.078 48.977 56.067 1.00 46.00 202 ALA A CA 1
ATOM 1577 C C . ALA A 1 222 ? 47.335 49.737 55.710 1.00 48.14 202 ALA A C 1
ATOM 1578 O O . ALA A 1 222 ? 47.677 49.813 54.516 1.00 57.74 202 ALA A O 1
ATOM 1580 N N . CYS A 1 223 ? 48.018 50.240 56.717 1.00 51.31 203 CYS A N 1
ATOM 1581 C CA . CYS A 1 223 ? 49.239 51.054 56.482 1.00 53.75 203 CYS A CA 1
ATOM 1582 C C . CYS A 1 223 ? 50.221 50.285 55.572 1.00 45.73 203 CYS A C 1
ATOM 1583 O O . CYS A 1 223 ? 50.703 50.882 54.595 1.00 41.34 203 CYS A O 1
ATOM 1586 N N . ALA A 1 224 ? 50.459 49.014 55.864 1.00 40.12 204 ALA A N 1
ATOM 1587 C CA . ALA A 1 224 ? 51.415 48.178 55.083 1.00 41.18 204 ALA A CA 1
ATOM 1588 C C . ALA A 1 224 ? 50.966 48.079 53.608 1.00 42.54 204 ALA A C 1
ATOM 1589 O O . ALA A 1 224 ? 51.775 48.404 52.684 1.00 39.61 204 ALA A O 1
ATOM 1591 N N . TRP A 1 225 ? 49.720 47.682 53.373 1.00 45.76 205 TRP A N 1
ATOM 1592 C CA . TRP A 1 225 ? 49.257 47.528 51.966 1.00 48.98 205 TRP A CA 1
ATOM 1593 C C . TRP A 1 225 ? 49.264 48.874 51.247 1.00 49.24 205 TRP A C 1
ATOM 1594 O O . TRP A 1 225 ? 49.619 48.894 50.061 1.00 55.17 205 TRP A O 1
ATOM 1605 N N . SER A 1 226 ? 48.933 49.932 51.947 1.00 47.24 206 SER A N 1
ATOM 1606 C CA . SER A 1 226 ? 48.903 51.270 51.326 1.00 47.64 206 SER A CA 1
ATOM 1607 C C . SER A 1 226 ? 50.295 51.701 50.994 1.00 48.14 206 SER A C 1
ATOM 1608 O O . SER A 1 226 ? 50.435 52.257 49.927 1.00 53.83 206 SER A O 1
ATOM 1611 N N . VAL A 1 227 ? 51.263 51.455 51.878 1.00 49.36 207 VAL A N 1
ATOM 1612 C CA . VAL A 1 227 ? 52.667 51.891 51.629 1.00 48.42 207 VAL A CA 1
ATOM 1613 C C . VAL A 1 227 ? 53.190 51.117 50.415 1.00 50.20 207 VAL A C 1
ATOM 1614 O O . VAL A 1 227 ? 54.059 51.656 49.705 1.00 51.92 207 VAL A O 1
ATOM 1618 N N . LEU A 1 228 ? 52.669 49.908 50.179 1.00 47.99 208 LEU A N 1
ATOM 1619 C CA . LEU A 1 228 ? 53.189 49.096 49.066 1.00 46.35 208 LEU A CA 1
ATOM 1620 C C . LEU A 1 228 ? 52.528 49.504 47.749 1.00 46.37 208 LEU A C 1
ATOM 1621 O O . LEU A 1 228 ? 53.194 49.408 46.775 1.00 39.67 208 LEU A O 1
ATOM 1626 N N . TYR A 1 229 ? 51.249 49.858 47.744 1.00 48.21 209 TYR A N 1
ATOM 1627 C CA . TYR A 1 229 ? 50.598 50.375 46.523 1.00 50.82 209 TYR A CA 1
ATOM 1628 C C . TYR A 1 229 ? 51.354 51.599 46.006 1.00 57.07 209 TYR A C 1
ATOM 1629 O O . TYR A 1 229 ? 51.681 51.577 44.823 1.00 62.90 209 TYR A O 1
ATOM 1638 N N . MET A 1 230 ? 51.640 52.573 46.866 1.00 56.28 210 MET A N 1
ATOM 1639 C CA . MET A 1 230 ? 52.301 53.846 46.478 1.00 59.18 210 MET A CA 1
ATOM 1640 C C . MET A 1 230 ? 53.643 53.571 45.770 1.00 63.41 210 MET A C 1
ATOM 1641 O O . MET A 1 230 ? 53.925 54.246 44.772 1.00 65.84 210 MET A O 1
ATOM 1646 N N . CYS A 1 231 ? 54.456 52.643 46.252 1.00 59.30 211 CYS A N 1
ATOM 1647 C CA . CYS A 1 231 ? 55.734 52.332 45.581 1.00 54.37 211 CYS A CA 1
ATOM 1648 C C . CYS A 1 231 ? 55.473 51.533 44.314 1.00 56.33 211 CYS A C 1
ATOM 1649 O O . CYS A 1 231 ? 56.244 51.712 43.411 1.00 65.90 211 CYS A O 1
ATOM 1652 N N . THR A 1 232 ? 54.452 50.681 44.253 1.00 51.14 212 THR A N 1
ATOM 1653 C CA . THR A 1 232 ? 54.253 49.786 43.082 1.00 47.72 212 THR A CA 1
ATOM 1654 C C . THR A 1 232 ? 53.079 50.255 42.218 1.00 47.83 212 THR A C 1
ATOM 1655 O O . THR A 1 232 ? 52.537 49.413 41.495 1.00 55.67 212 THR A O 1
ATOM 1659 N N . ILE A 1 233 ? 52.692 51.516 42.303 1.00 48.92 213 ILE A N 1
ATOM 1660 C CA . ILE A 1 233 ? 51.495 52.037 41.587 1.00 56.33 213 ILE A CA 1
ATOM 1661 C C . ILE A 1 233 ? 51.704 51.879 40.082 1.00 59.54 213 ILE A C 1
ATOM 1662 O O . ILE A 1 233 ? 50.736 51.433 39.414 1.00 64.30 213 ILE A O 1
ATOM 1667 N N . ARG A 1 234 ? 52.893 52.230 39.565 1.00 60.42 214 ARG A N 1
ATOM 1668 C CA . ARG A 1 234 ? 53.159 52.198 38.097 1.00 58.11 214 ARG A CA 1
ATOM 1669 C C . ARG A 1 234 ? 54.311 51.242 37.766 1.00 53.00 214 ARG A C 1
ATOM 1670 O O . ARG A 1 234 ? 55.053 51.533 36.810 1.00 53.89 214 ARG A O 1
ATOM 1678 N N . GLY A 1 235 ? 54.457 50.154 38.520 1.00 42.79 215 GLY A N 1
ATOM 1679 C CA . GLY A 1 235 ? 55.488 49.136 38.257 1.00 41.67 215 GLY A CA 1
ATOM 1680 C C . GLY A 1 235 ? 56.889 49.609 38.542 1.00 42.49 215 GLY A C 1
ATOM 1681 O O . GLY A 1 235 ? 57.064 50.441 39.443 1.00 49.28 215 GLY A O 1
ATOM 1682 N N . ILE A 1 236 ? 57.865 49.110 37.775 1.00 47.01 216 ILE A N 1
ATOM 1683 C CA . ILE A 1 236 ? 59.301 49.487 37.952 1.00 49.92 216 ILE A CA 1
ATOM 1684 C C . ILE A 1 236 ? 59.456 51.007 37.847 1.00 46.95 216 ILE A C 1
ATOM 1685 O O . ILE A 1 236 ? 60.340 51.562 38.519 1.00 60.16 216 ILE A O 1
ATOM 1690 N N . GLU A 1 237 ? 58.617 51.642 37.053 1.00 45.41 217 GLU A N 1
ATOM 1691 C CA . GLU A 1 237 ? 58.649 53.116 36.866 1.00 57.11 217 GLU A CA 1
ATOM 1692 C C . GLU A 1 237 ? 58.610 53.833 38.234 1.00 55.21 217 GLU A C 1
ATOM 1693 O O . GLU A 1 237 ? 59.333 54.813 38.386 1.00 57.92 217 GLU A O 1
ATOM 1699 N N . THR A 1 238 ? 57.842 53.303 39.190 1.00 54.25 218 THR A N 1
ATOM 1700 C CA . THR A 1 238 ? 57.732 53.928 40.535 1.00 54.89 218 THR A CA 1
ATOM 1701 C C . THR A 1 238 ? 58.674 53.233 41.526 1.00 49.63 218 THR A C 1
ATOM 1702 O O . THR A 1 238 ? 59.146 53.916 42.453 1.00 57.84 218 THR A O 1
ATOM 1706 N N . THR A 1 239 ? 58.942 51.938 41.337 1.00 49.74 219 THR A N 1
ATOM 1707 C CA . THR A 1 239 ? 59.781 51.174 42.302 1.00 54.20 219 THR A CA 1
ATOM 1708 C C . THR A 1 239 ? 61.262 51.549 42.150 1.00 54.25 219 THR A C 1
ATOM 1709 O O . THR A 1 239 ? 62.015 51.330 43.117 1.00 51.38 219 THR A O 1
ATOM 1713 N N . GLY A 1 240 ? 61.660 52.084 40.991 1.00 51.61 220 GLY A N 1
ATOM 1714 C CA . GLY A 1 240 ? 63.065 52.477 40.757 1.00 52.51 220 GLY A CA 1
ATOM 1715 C C . GLY A 1 240 ? 63.523 53.560 41.719 1.00 55.57 220 GLY A C 1
ATOM 1716 O O . GLY A 1 240 ? 64.618 53.407 42.289 1.00 52.61 220 GLY A O 1
ATOM 1717 N N . LYS A 1 241 ? 62.729 54.620 41.886 1.00 55.87 221 LYS A N 1
ATOM 1718 C CA . LYS A 1 241 ? 63.050 55.719 42.826 1.00 59.04 221 LYS A CA 1
ATOM 1719 C C . LYS A 1 241 ? 63.025 55.173 44.259 1.00 52.14 221 LYS A C 1
ATOM 1720 O O . LYS A 1 241 ? 63.828 55.640 45.101 1.00 64.67 221 LYS A O 1
ATOM 1726 N N . ALA A 1 242 ? 62.133 54.219 44.525 1.00 49.37 222 ALA A N 1
ATOM 1727 C CA . ALA A 1 242 ? 61.941 53.645 45.882 1.00 52.13 222 ALA A CA 1
ATOM 1728 C C . ALA A 1 242 ? 63.172 52.834 46.305 1.00 51.60 222 ALA A C 1
ATOM 1729 O O . ALA A 1 242 ? 63.632 52.993 47.449 1.00 62.24 222 ALA A O 1
ATOM 1731 N N . VAL A 1 243 ? 63.702 52.006 45.398 1.00 48.91 223 VAL A N 1
ATOM 1732 C CA . VAL A 1 243 ? 64.853 51.115 45.744 1.00 52.68 223 VAL A CA 1
ATOM 1733 C C . VAL A 1 243 ? 66.108 51.940 46.064 1.00 54.18 223 VAL A C 1
ATOM 1734 O O . VAL A 1 243 ? 67.014 51.388 46.705 1.00 60.78 223 VAL A O 1
ATOM 1738 N N . TYR A 1 244 ? 66.144 53.210 45.652 1.00 56.78 224 TYR A N 1
ATOM 1739 C CA . TYR A 1 244 ? 67.301 54.096 45.954 1.00 57.96 224 TYR A CA 1
ATOM 1740 C C . TYR A 1 244 ? 67.423 54.267 47.471 1.00 61.16 224 TYR A C 1
ATOM 1741 O O . TYR A 1 244 ? 68.554 54.426 47.962 1.00 72.75 224 TYR A O 1
ATOM 1750 N N . ILE A 1 245 ? 66.295 54.242 48.184 1.00 62.50 225 ILE A N 1
ATOM 1751 C CA . ILE A 1 245 ? 66.293 54.341 49.668 1.00 61.53 225 ILE A CA 1
ATOM 1752 C C . ILE A 1 245 ? 65.992 52.991 50.313 1.00 53.84 225 ILE A C 1
ATOM 1753 O O . ILE A 1 245 ? 66.653 52.658 51.304 1.00 64.38 225 ILE A O 1
ATOM 1758 N N . THR A 1 246 ? 65.019 52.261 49.771 1.00 59.14 226 THR A N 1
ATOM 1759 C CA . THR A 1 246 ? 64.561 50.967 50.349 1.00 57.52 226 THR A CA 1
ATOM 1760 C C . THR A 1 246 ? 65.712 49.948 50.357 1.00 51.11 226 THR A C 1
ATOM 1761 O O . THR A 1 246 ? 65.694 49.066 51.211 1.00 56.57 226 THR A O 1
ATOM 1765 N N . SER A 1 247 ? 66.651 50.053 49.425 1.00 56.54 227 SER A N 1
ATOM 1766 C CA . SER A 1 247 ? 67.774 49.094 49.289 1.00 59.45 227 SER A CA 1
ATOM 1767 C C . SER A 1 247 ? 69.072 49.695 49.814 1.00 62.02 227 SER A C 1
ATOM 1768 O O . SER A 1 247 ? 70.036 48.922 49.962 1.00 68.65 227 SER A O 1
ATOM 1771 N N . THR A 1 248 ? 69.120 50.996 50.082 1.00 62.56 228 THR A N 1
ATOM 1772 C CA . THR A 1 248 ? 70.358 51.671 50.556 1.00 60.95 228 THR A CA 1
ATOM 1773 C C . THR A 1 248 ? 70.278 51.908 52.067 1.00 57.64 228 THR A C 1
ATOM 1774 O O . THR A 1 248 ? 71.224 51.512 52.774 1.00 53.27 228 THR A O 1
ATOM 1778 N N . LEU A 1 249 ? 69.181 52.527 52.530 1.00 56.66 229 LEU A N 1
ATOM 1779 C CA . LEU A 1 249 ? 68.965 52.836 53.971 1.00 60.59 229 LEU A CA 1
ATOM 1780 C C . LEU A 1 249 ? 69.352 51.646 54.854 1.00 60.47 229 LEU A C 1
ATOM 1781 O O . LEU A 1 249 ? 70.119 51.826 55.798 1.00 57.41 229 LEU A O 1
ATOM 1786 N N . PRO A 1 250 ? 68.882 50.412 54.558 1.00 63.53 230 PRO A N 1
ATOM 1787 C CA . PRO A 1 250 ? 69.170 49.282 55.432 1.00 56.76 230 PRO A CA 1
ATOM 1788 C C . PRO A 1 250 ? 70.676 49.127 55.595 1.00 53.01 230 PRO A C 1
ATOM 1789 O O . PRO A 1 250 ? 71.059 48.836 56.651 1.00 50.71 230 PRO A O 1
ATOM 1793 N N . TYR A 1 251 ? 71.484 49.367 54.573 1.00 59.20 231 TYR A N 1
ATOM 1794 C CA . TYR A 1 251 ? 72.946 49.154 54.735 1.00 60.98 231 TYR A CA 1
ATOM 1795 C C . TYR A 1 251 ? 73.528 50.206 55.666 1.00 57.53 231 TYR A C 1
ATOM 1796 O O . TYR A 1 251 ? 74.267 49.804 56.573 1.00 64.34 231 TYR A O 1
ATOM 1805 N N . VAL A 1 252 ? 73.164 51.456 55.476 1.00 53.65 232 VAL A N 1
ATOM 1806 C CA . VAL A 1 252 ? 73.588 52.539 56.394 1.00 55.08 232 VAL A CA 1
ATOM 1807 C C . VAL A 1 252 ? 73.172 52.212 57.830 1.00 55.38 232 VAL A C 1
ATOM 1808 O O . VAL A 1 252 ? 74.033 52.326 58.698 1.00 69.60 232 VAL A O 1
ATOM 1812 N N . VAL A 1 253 ? 71.927 51.849 58.065 1.00 54.83 233 VAL A N 1
ATOM 1813 C CA . VAL A 1 253 ? 71.446 51.582 59.448 1.00 55.97 233 VAL A CA 1
ATOM 1814 C C . VAL A 1 253 ? 72.160 50.349 60.005 1.00 60.84 233 VAL A C 1
ATOM 1815 O O . VAL A 1 253 ? 72.580 50.405 61.177 1.00 62.16 233 VAL A O 1
ATOM 1819 N N . LEU A 1 254 ? 72.267 49.292 59.209 1.00 55.25 234 LEU A N 1
ATOM 1820 C CA . LEU A 1 254 ? 72.995 48.071 59.631 1.00 55.75 234 LEU A CA 1
ATOM 1821 C C . LEU A 1 254 ? 74.412 48.444 60.029 1.00 57.80 234 LEU A C 1
ATOM 1822 O O . LEU A 1 254 ? 74.919 47.853 60.996 1.00 64.68 234 LEU A O 1
ATOM 1827 N N . THR A 1 255 ? 75.021 49.399 59.315 1.00 62.04 235 THR A N 1
ATOM 1828 C CA . THR A 1 255 ? 76.395 49.832 59.644 1.00 64.81 235 THR A CA 1
ATOM 1829 C C . THR A 1 255 ? 76.332 50.546 60.966 1.00 62.27 235 THR A C 1
ATOM 1830 O O . THR A 1 255 ? 77.013 50.063 61.849 1.00 66.86 235 THR A O 1
ATOM 1834 N N . ILE A 1 256 ? 75.502 51.579 61.081 1.00 58.39 236 ILE A N 1
ATOM 1835 C CA . ILE A 1 256 ? 75.411 52.369 62.344 1.00 58.79 236 ILE A CA 1
ATOM 1836 C C . ILE A 1 256 ? 75.228 51.388 63.515 1.00 57.50 236 ILE A C 1
ATOM 1837 O O . ILE A 1 256 ? 75.809 51.670 64.545 1.00 58.51 236 ILE A O 1
ATOM 1842 N N . PHE A 1 257 ? 74.484 50.297 63.344 1.00 57.58 237 PHE A N 1
ATOM 1843 C CA . PHE A 1 257 ? 74.233 49.326 64.448 1.00 59.44 237 PHE A CA 1
ATOM 1844 C C . PHE A 1 257 ? 75.481 48.505 64.763 1.00 56.48 237 PHE A C 1
ATOM 1845 O O . PHE A 1 257 ? 75.641 48.133 65.957 1.00 55.51 237 PHE A O 1
ATOM 1853 N N . LEU A 1 258 ? 76.316 48.229 63.768 1.00 61.73 238 LEU A N 1
ATOM 1854 C CA . LEU A 1 258 ? 77.557 47.451 63.997 1.00 67.08 238 LEU A CA 1
ATOM 1855 C C . LEU A 1 258 ? 78.530 48.240 64.888 1.00 65.16 238 LEU A C 1
ATOM 1856 O O . LEU A 1 258 ? 79.088 47.624 65.793 1.00 67.80 238 LEU A O 1
ATOM 1861 N N . ILE A 1 259 ? 78.702 49.537 64.626 1.00 62.34 239 ILE A N 1
ATOM 1862 C CA . ILE A 1 259 ? 79.636 50.374 65.435 1.00 69.02 239 ILE A CA 1
ATOM 1863 C C . ILE A 1 259 ? 79.060 50.515 66.848 1.00 70.70 239 ILE A C 1
ATOM 1864 O O . ILE A 1 259 ? 79.855 50.517 67.807 1.00 85.23 239 ILE A O 1
ATOM 1869 N N . ARG A 1 260 ? 77.733 50.609 66.962 1.00 64.61 240 ARG A N 1
ATOM 1870 C CA . ARG A 1 260 ? 77.081 50.750 68.290 1.00 63.31 240 ARG A CA 1
ATOM 1871 C C . ARG A 1 260 ? 77.192 49.424 69.046 1.00 70.76 240 ARG A C 1
ATOM 1872 O O . ARG A 1 260 ? 77.608 49.451 70.219 1.00 75.73 240 ARG A O 1
ATOM 1880 N N . GLY A 1 261 ? 76.843 48.312 68.392 1.00 72.37 241 GLY A N 1
ATOM 1881 C CA . GLY A 1 261 ? 76.862 46.996 69.059 1.00 64.16 241 GLY A CA 1
ATOM 1882 C C . GLY A 1 261 ? 78.248 46.644 69.563 1.00 63.36 241 GLY A C 1
ATOM 1883 O O . GLY A 1 261 ? 78.358 46.214 70.725 1.00 83.26 241 GLY A O 1
ATOM 1884 N N . LEU A 1 262 ? 79.271 46.835 68.728 1.00 67.29 242 LEU A N 1
ATOM 1885 C CA . LEU A 1 262 ? 80.663 46.486 69.117 1.00 72.49 242 LEU A CA 1
ATOM 1886 C C . LEU A 1 262 ? 81.057 47.300 70.354 1.00 70.70 242 LEU A C 1
ATOM 1887 O O . LEU A 1 262 ? 81.770 46.752 71.215 1.00 81.77 242 LEU A O 1
ATOM 1892 N N . THR A 1 263 ? 80.607 48.554 70.430 1.00 75.92 243 THR A N 1
ATOM 1893 C CA . THR A 1 263 ? 80.919 49.422 71.598 1.00 83.13 243 THR A CA 1
ATOM 1894 C C . THR A 1 263 ? 80.280 48.831 72.860 1.00 82.51 243 THR A C 1
ATOM 1895 O O . THR A 1 263 ? 80.937 48.859 73.918 1.00 80.77 243 THR A O 1
ATOM 1899 N N . LEU A 1 264 ? 79.054 48.313 72.746 1.00 78.57 244 LEU A N 1
ATOM 1900 C CA . LEU A 1 264 ? 78.335 47.747 73.920 1.00 79.44 244 LEU A CA 1
ATOM 1901 C C . LEU A 1 264 ? 79.150 46.608 74.540 1.00 72.63 244 LEU A C 1
ATOM 1902 O O . LEU A 1 264 ? 79.704 45.799 73.771 1.00 73.69 244 LEU A O 1
ATOM 1907 N N . LYS A 1 265 ? 79.216 46.547 75.874 1.00 69.84 245 LYS A N 1
ATOM 1908 C CA . LYS A 1 265 ? 79.911 45.434 76.558 1.00 70.79 245 LYS A CA 1
ATOM 1909 C C . LYS A 1 265 ? 79.107 44.153 76.353 1.00 66.83 245 LYS A C 1
ATOM 1910 O O . LYS A 1 265 ? 77.838 44.222 76.425 1.00 70.07 245 LYS A O 1
ATOM 1916 N N . GLY A 1 266 ? 79.785 43.035 76.098 1.00 66.06 246 GLY A N 1
ATOM 1917 C CA . GLY A 1 266 ? 79.109 41.741 75.853 1.00 64.64 246 GLY A CA 1
ATOM 1918 C C . GLY A 1 266 ? 79.125 41.365 74.406 1.00 59.81 246 GLY A C 1
ATOM 1919 O O . GLY A 1 266 ? 79.026 40.167 74.129 1.00 63.83 246 GLY A O 1
ATOM 1920 N N . ALA A 1 267 ? 79.240 42.333 73.487 1.00 64.43 247 ALA A N 1
ATOM 1921 C CA . ALA A 1 267 ? 79.407 42.030 72.043 1.00 62.81 247 ALA A CA 1
ATOM 1922 C C . ALA A 1 267 ? 80.730 41.313 71.884 1.00 75.70 247 ALA A C 1
ATOM 1923 O O . ALA A 1 267 ? 81.487 41.229 72.888 1.00 102.53 247 ALA A O 1
ATOM 1925 N N . THR A 1 268 ? 81.040 40.760 70.732 1.00 77.55 248 THR A N 1
ATOM 1926 C CA . THR A 1 268 ? 82.261 39.926 70.561 1.00 83.60 248 THR A CA 1
ATOM 1927 C C . THR A 1 268 ? 82.040 38.596 71.278 1.00 74.99 248 THR A C 1
ATOM 1928 O O . THR A 1 268 ? 82.330 37.553 70.663 1.00 84.33 248 THR A O 1
ATOM 1932 N N . ASN A 1 269 ? 81.550 38.620 72.518 1.00 67.64 249 ASN A N 1
ATOM 1933 C CA . ASN A 1 269 ? 81.148 37.390 73.223 1.00 73.20 249 ASN A CA 1
ATOM 1934 C C . ASN A 1 269 ? 80.055 36.694 72.415 1.00 67.50 249 ASN A C 1
ATOM 1935 O O . ASN A 1 269 ? 80.061 35.451 72.354 1.00 71.61 249 ASN A O 1
ATOM 1940 N N . GLY A 1 270 ? 79.159 37.461 71.825 1.00 62.48 250 GLY A N 1
ATOM 1941 C CA . GLY A 1 270 ? 78.111 36.893 70.968 1.00 65.00 250 GLY A CA 1
ATOM 1942 C C . GLY A 1 270 ? 78.557 36.710 69.530 1.00 59.01 250 GLY A C 1
ATOM 1943 O O . GLY A 1 270 ? 77.856 35.999 68.874 1.00 60.85 250 GLY A O 1
ATOM 1944 N N . ILE A 1 271 ? 79.617 37.379 69.062 1.00 51.65 251 ILE A N 1
ATOM 1945 C CA . ILE A 1 271 ? 80.251 37.048 67.759 1.00 56.41 251 ILE A CA 1
ATOM 1946 C C . ILE A 1 271 ? 80.945 35.706 67.894 1.00 61.86 251 ILE A C 1
ATOM 1947 O O . ILE A 1 271 ? 80.823 34.918 66.979 1.00 67.04 251 ILE A O 1
ATOM 1952 N N . VAL A 1 272 ? 81.701 35.525 68.971 1.00 60.43 252 VAL A N 1
ATOM 1953 C CA . VAL A 1 272 ? 82.449 34.269 69.211 1.00 54.41 252 VAL A CA 1
ATOM 1954 C C . VAL A 1 272 ? 81.418 33.149 69.228 1.00 58.55 252 VAL A C 1
ATOM 1955 O O . VAL A 1 272 ? 81.683 32.145 68.619 1.00 73.20 252 VAL A O 1
ATOM 1959 N N . PHE A 1 273 ? 80.308 33.352 69.908 1.00 58.17 253 PHE A N 1
ATOM 1960 C CA . PHE A 1 273 ? 79.220 32.351 70.047 1.00 57.13 253 PHE A CA 1
ATOM 1961 C C . PHE A 1 273 ? 78.673 31.882 68.687 1.00 57.96 253 PHE A C 1
ATOM 1962 O O . PHE A 1 273 ? 78.465 30.678 68.504 1.00 62.14 253 PHE A O 1
ATOM 1970 N N . LEU A 1 274 ? 78.447 32.820 67.774 1.00 69.32 254 LEU A N 1
ATOM 1971 C CA . LEU A 1 274 ? 77.965 32.578 66.376 1.00 69.85 254 LEU A CA 1
ATOM 1972 C C . LEU A 1 274 ? 78.942 31.700 65.600 1.00 66.68 254 LEU A C 1
ATOM 1973 O O . LEU A 1 274 ? 78.497 30.842 64.898 1.00 70.54 254 LEU A O 1
ATOM 1978 N N . PHE A 1 275 ? 80.223 31.966 65.738 1.00 64.63 255 PHE A N 1
ATOM 1979 C CA . PHE A 1 275 ? 81.296 31.325 64.964 1.00 69.60 255 PHE A CA 1
ATOM 1980 C C . PHE A 1 275 ? 82.061 30.309 65.783 1.00 85.24 255 PHE A C 1
ATOM 1981 O O . PHE A 1 275 ? 83.288 30.197 65.575 1.00 94.53 255 PHE A O 1
ATOM 1989 N N . THR A 1 276 ? 81.404 29.566 66.661 1.00 90.91 256 THR A N 1
ATOM 1990 C CA . THR A 1 276 ? 82.085 28.396 67.274 1.00 94.62 256 THR A CA 1
ATOM 1991 C C . THR A 1 276 ? 81.708 27.186 66.439 1.00 91.98 256 THR A C 1
ATOM 1992 O O . THR A 1 276 ? 80.523 26.894 66.320 1.00 83.30 256 THR A O 1
ATOM 1996 N N . PRO A 1 277 ? 82.675 26.435 65.857 1.00 84.70 257 PRO A N 1
ATOM 1997 C CA . PRO A 1 277 ? 82.354 25.314 64.967 1.00 92.54 257 PRO A CA 1
ATOM 1998 C C . PRO A 1 277 ? 81.987 23.975 65.616 1.00 92.35 257 PRO A C 1
ATOM 1999 O O . PRO A 1 277 ? 82.802 23.432 66.319 1.00 104.42 257 PRO A O 1
ATOM 2003 N N . ASN A 1 278 ? 80.811 23.441 65.267 1.00 91.88 258 ASN A N 1
ATOM 2004 C CA . ASN A 1 278 ? 80.408 22.082 65.718 1.00 91.95 258 ASN A CA 1
ATOM 2005 C C . ASN A 1 278 ? 80.280 21.235 64.448 1.00 94.25 258 ASN A C 1
ATOM 2006 O O . ASN A 1 278 ? 79.160 21.165 63.904 1.00 79.13 258 ASN A O 1
ATOM 2011 N N . VAL A 1 279 ? 81.379 20.631 63.986 1.00 88.38 259 VAL A N 1
ATOM 2012 C CA . VAL A 1 279 ? 81.372 19.883 62.690 1.00 85.26 259 VAL A CA 1
ATOM 2013 C C . VAL A 1 279 ? 80.304 18.782 62.700 1.00 78.42 259 VAL A C 1
ATOM 2014 O O . VAL A 1 279 ? 79.716 18.534 61.633 1.00 86.85 259 VAL A O 1
ATOM 2018 N N . THR A 1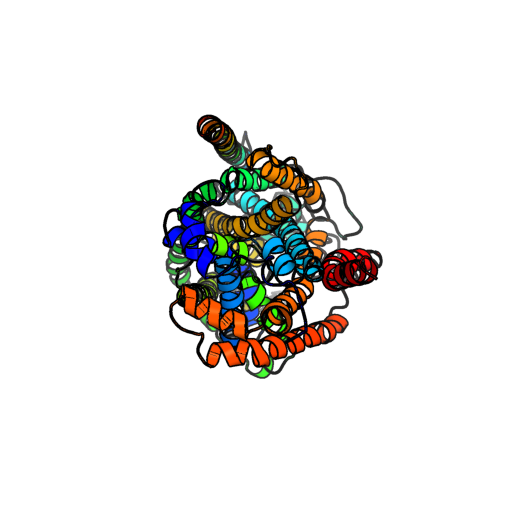 280 ? 80.084 18.133 63.845 1.00 87.90 260 THR A N 1
ATOM 2019 C CA . THR A 1 280 ? 79.120 17.002 63.906 1.00 93.14 260 THR A CA 1
ATOM 2020 C C . THR A 1 280 ? 77.785 17.430 63.285 1.00 92.43 260 THR A C 1
ATOM 2021 O O . THR A 1 280 ? 77.119 16.571 62.676 1.00 93.74 260 THR A O 1
ATOM 2025 N N . GLU A 1 281 ? 77.424 18.709 63.420 1.00 91.63 261 GLU A N 1
ATOM 2026 C CA . GLU A 1 281 ? 76.112 19.197 62.915 1.00 94.80 261 GLU A CA 1
ATOM 2027 C C . GLU A 1 281 ? 76.053 19.053 61.390 1.00 97.07 261 GLU A C 1
ATOM 2028 O O . GLU A 1 281 ? 74.944 18.843 60.862 1.00 82.29 261 GLU A O 1
ATOM 2034 N N . LEU A 1 282 ? 77.200 19.170 60.714 1.00 91.75 262 LEU A N 1
ATOM 2035 C CA . LEU A 1 282 ? 77.242 19.048 59.232 1.00 86.92 262 LEU A CA 1
ATOM 2036 C C . LEU A 1 282 ? 76.724 17.666 58.822 1.00 86.22 262 LEU A C 1
ATOM 2037 O O . LEU A 1 282 ? 76.000 17.585 57.813 1.00 86.10 262 LEU A O 1
ATOM 2042 N N . ALA A 1 283 ? 77.078 16.625 59.581 1.00 86.30 263 ALA A N 1
ATOM 2043 C CA . ALA A 1 283 ? 76.630 15.249 59.264 1.00 83.00 263 ALA A CA 1
ATOM 2044 C C . ALA A 1 283 ? 75.175 15.067 59.705 1.00 79.03 263 ALA A C 1
ATOM 2045 O O . ALA A 1 283 ? 74.929 14.209 60.574 1.00 101.39 263 ALA A O 1
ATOM 2047 N N . GLN A 1 284 ? 74.253 15.840 59.125 1.00 85.02 264 GLN A N 1
ATOM 2048 C CA . GLN A 1 284 ? 72.819 15.769 59.513 1.00 96.68 264 GLN A CA 1
ATOM 2049 C C . GLN A 1 284 ? 71.976 16.086 58.285 1.00 102.33 264 GLN A C 1
ATOM 2050 O O . GLN A 1 284 ? 72.271 17.048 57.579 1.00 98.78 264 GLN A O 1
ATOM 2056 N N . PRO A 1 285 ? 70.912 15.305 57.986 1.00 108.73 265 PRO A N 1
ATOM 2057 C CA . PRO A 1 285 ? 70.029 15.618 56.857 1.00 110.80 265 PRO A CA 1
ATOM 2058 C C . PRO A 1 285 ? 69.150 16.853 57.114 1.00 107.73 265 PRO A C 1
ATOM 2059 O O . PRO A 1 285 ? 68.574 17.335 56.179 1.00 101.13 265 PRO A O 1
ATOM 2063 N N . ASP A 1 286 ? 69.056 17.315 58.358 1.00 110.04 266 ASP A N 1
ATOM 2064 C CA . ASP A 1 286 ? 68.265 18.514 58.694 1.00 107.66 266 ASP A CA 1
ATOM 2065 C C . ASP A 1 286 ? 69.091 19.780 58.459 1.00 94.20 266 ASP A C 1
ATOM 2066 O O . ASP A 1 286 ? 68.454 20.808 58.189 1.00 78.11 266 ASP A O 1
ATOM 2071 N N . THR A 1 287 ? 70.428 19.710 58.568 1.00 81.47 267 THR A N 1
ATOM 2072 C CA . THR A 1 287 ? 71.327 20.871 58.325 1.00 79.36 267 THR A CA 1
ATOM 2073 C C . THR A 1 287 ? 71.205 21.328 56.875 1.00 87.64 267 THR A C 1
ATOM 2074 O O . THR A 1 287 ? 70.926 22.495 56.652 1.00 88.47 267 THR A O 1
ATOM 2078 N N . TRP A 1 288 ? 71.411 20.419 55.932 1.00 87.51 268 TRP A N 1
ATOM 2079 C CA . TRP A 1 288 ? 71.502 20.773 54.490 1.00 72.37 268 TRP A CA 1
ATOM 2080 C C . TRP A 1 288 ? 70.109 21.125 53.966 1.00 65.80 268 TRP A C 1
ATOM 2081 O O . TRP A 1 288 ? 70.034 21.945 53.038 1.00 69.41 268 TRP A O 1
ATOM 2092 N N . LEU A 1 289 ? 69.051 20.533 54.519 1.00 72.18 269 LEU A N 1
ATOM 2093 C CA . LEU A 1 289 ? 67.663 20.899 54.124 1.00 73.17 269 LEU A CA 1
ATOM 2094 C C . LEU A 1 289 ? 67.469 22.396 54.384 1.00 81.81 269 LEU A C 1
ATOM 2095 O O . LEU A 1 289 ? 66.983 23.086 53.478 1.00 78.99 269 LEU A O 1
ATOM 2100 N N . ASP A 1 290 ? 67.830 22.862 55.578 1.00 86.12 270 ASP A N 1
ATOM 2101 C CA . ASP A 1 290 ? 67.688 24.295 55.949 1.00 85.81 270 ASP A CA 1
ATOM 2102 C C . ASP A 1 290 ? 68.659 25.122 55.108 1.00 76.17 270 ASP A C 1
ATOM 2103 O O . ASP A 1 290 ? 68.194 26.069 54.434 1.00 59.41 270 ASP A O 1
ATOM 2108 N N . ALA A 1 291 ? 69.938 24.751 55.104 1.00 65.94 271 ALA A N 1
ATOM 2109 C CA . ALA A 1 291 ? 70.964 25.443 54.279 1.00 61.97 271 ALA A CA 1
ATOM 2110 C C . ALA A 1 291 ? 70.491 25.485 52.813 1.00 73.07 271 ALA A C 1
ATOM 2111 O O . ALA A 1 291 ? 70.761 26.477 52.125 1.00 75.81 271 ALA A O 1
ATOM 2113 N N . GLY A 1 292 ? 69.796 24.435 52.366 1.00 70.44 272 GLY A N 1
ATOM 2114 C CA . GLY A 1 292 ? 69.292 24.330 50.995 1.00 66.75 272 GLY A CA 1
ATOM 2115 C C . GLY A 1 292 ? 68.096 25.214 50.783 1.00 70.43 272 GLY A C 1
ATOM 2116 O O . GLY A 1 292 ? 68.081 25.926 49.762 1.00 85.44 272 GLY A O 1
ATOM 2117 N N . ALA A 1 293 ? 67.133 25.180 51.699 1.00 65.01 273 ALA A N 1
ATOM 2118 C CA . ALA A 1 293 ? 65.894 25.986 51.571 1.00 68.15 273 ALA A CA 1
ATOM 2119 C C . ALA A 1 293 ? 66.176 27.469 51.853 1.00 70.92 273 ALA A C 1
ATOM 2120 O O . ALA A 1 293 ? 65.263 28.288 51.534 1.00 71.62 273 ALA A O 1
ATOM 2122 N N . GLN A 1 294 ? 67.341 27.787 52.442 1.00 66.69 274 GLN A N 1
ATOM 2123 C CA . GLN A 1 294 ? 67.739 29.158 52.808 1.00 72.73 274 GLN A CA 1
ATOM 2124 C C . GLN A 1 294 ? 68.297 29.841 51.572 1.00 71.63 274 GLN A C 1
ATOM 2125 O O . GLN A 1 294 ? 67.984 31.026 51.391 1.00 65.98 274 GLN A O 1
ATOM 2131 N N . VAL A 1 295 ? 69.091 29.125 50.773 1.00 73.76 275 VAL A N 1
ATOM 2132 C CA . VAL A 1 295 ? 69.713 29.705 49.545 1.00 71.40 275 VAL A CA 1
ATOM 2133 C C . VAL A 1 295 ? 68.606 30.104 48.563 1.00 65.32 275 VAL A C 1
ATOM 2134 O O . VAL A 1 295 ? 68.700 31.205 47.992 1.00 63.75 275 VAL A O 1
ATOM 2138 N N . PHE A 1 296 ? 67.598 29.263 48.401 1.00 63.19 276 PHE A N 1
ATOM 2139 C CA . PHE A 1 296 ? 66.506 29.487 47.415 1.00 70.01 276 PHE A CA 1
ATOM 2140 C C . PHE A 1 296 ? 65.722 30.750 47.797 1.00 73.02 276 PHE A C 1
ATOM 2141 O O . PHE A 1 296 ? 65.474 31.591 46.895 1.00 69.81 276 PHE A O 1
ATOM 2149 N N . PHE A 1 297 ? 65.364 30.885 49.072 1.00 76.06 277 PHE A N 1
ATOM 2150 C CA . PHE A 1 297 ? 64.566 32.047 49.551 1.00 79.08 277 PHE A CA 1
ATOM 2151 C C . PHE A 1 297 ? 65.463 33.286 49.582 1.00 78.61 277 PHE A C 1
ATOM 2152 O O . PHE A 1 297 ? 64.987 34.370 49.136 1.00 74.84 277 PHE A O 1
ATOM 2160 N N . SER A 1 298 ? 66.700 33.151 50.059 1.00 64.96 278 SER A N 1
ATOM 2161 C CA . SER A 1 298 ? 67.662 34.280 50.102 1.00 69.49 278 SER A CA 1
ATOM 2162 C C . SER A 1 298 ? 67.891 34.825 48.686 1.00 67.05 278 SER A C 1
ATOM 2163 O O . SER A 1 298 ? 68.199 36.024 48.564 1.00 67.24 278 SER A O 1
ATOM 2166 N N . PHE A 1 299 ? 67.771 33.973 47.665 1.00 62.93 279 PHE A N 1
ATOM 2167 C CA . PHE A 1 299 ? 67.967 34.378 46.254 1.00 62.94 279 PHE A CA 1
ATOM 2168 C C . PHE A 1 299 ? 66.618 34.665 45.601 1.00 60.58 279 PHE A C 1
ATOM 2169 O O . PHE A 1 299 ? 66.629 35.081 44.414 1.00 65.22 279 PHE A O 1
ATOM 2177 N N . SER A 1 300 ? 65.500 34.467 46.310 1.00 55.17 280 SER A N 1
ATOM 2178 C CA . SER A 1 300 ? 64.156 34.763 45.763 1.00 58.90 280 SER A CA 1
ATOM 2179 C C . SER A 1 300 ? 63.978 34.071 44.406 1.00 61.19 280 SER A C 1
ATOM 2180 O O . SER A 1 300 ? 63.462 34.724 43.480 1.00 72.48 280 SER A O 1
ATOM 2182 N N . LEU A 1 301 ? 64.393 32.812 44.303 1.00 58.56 281 LEU A N 1
ATOM 2183 C CA . LEU A 1 301 ? 64.306 32.021 43.053 1.00 59.54 281 LEU A CA 1
ATOM 2184 C C . LEU A 1 301 ? 62.937 31.356 42.975 1.00 64.32 281 LEU A C 1
ATOM 2185 O O . LEU A 1 301 ? 62.262 31.241 44.020 1.00 73.80 281 LEU A O 1
ATOM 2190 N N . ALA A 1 302 ? 62.518 30.939 41.775 1.00 60.78 282 ALA A N 1
ATOM 2191 C CA . ALA A 1 302 ? 61.226 30.252 41.561 1.00 67.49 282 ALA A CA 1
ATOM 2192 C C . ALA A 1 302 ? 60.036 31.104 42.031 1.00 53.55 282 ALA A C 1
ATOM 2193 O O . ALA A 1 302 ? 59.031 30.577 42.300 1.00 61.65 282 ALA A O 1
ATOM 2195 N N . PHE A 1 303 ? 60.169 32.390 42.170 1.00 52.06 283 PHE A N 1
ATOM 2196 C CA . PHE A 1 303 ? 59.058 33.296 42.515 1.00 50.95 283 PHE A CA 1
ATOM 2197 C C . PHE A 1 303 ? 58.611 34.016 41.255 1.00 51.68 283 PHE A C 1
ATOM 2198 O O . PHE A 1 303 ? 57.415 34.350 41.138 1.00 57.16 283 PHE A O 1
ATOM 2206 N N . GLY A 1 304 ? 59.571 34.284 40.366 1.00 53.90 284 GLY A N 1
ATOM 2207 C CA . GLY A 1 304 ? 59.378 34.690 38.978 1.00 56.15 284 GLY A CA 1
ATOM 2208 C C . GLY A 1 304 ? 59.242 36.181 38.872 1.00 62.48 284 GLY A C 1
ATOM 2209 O O . GLY A 1 304 ? 58.661 36.599 37.876 1.00 85.59 284 GLY A O 1
ATOM 2210 N N . GLY A 1 305 ? 59.702 36.933 39.873 1.00 59.33 285 GLY A N 1
ATOM 2211 C CA . GLY A 1 305 ? 59.972 38.365 39.780 1.00 56.05 285 GLY A CA 1
ATOM 2212 C C . GLY A 1 305 ? 61.349 38.623 39.212 1.00 51.89 285 GLY A C 1
ATOM 2213 O O . GLY A 1 305 ? 61.475 39.593 38.482 1.00 58.71 285 GLY A O 1
ATOM 2214 N N . LEU A 1 306 ? 62.357 37.831 39.543 1.00 45.09 286 LEU A N 1
ATOM 2215 C CA . LEU A 1 306 ? 63.700 38.050 38.953 1.00 53.59 286 LEU A CA 1
ATOM 2216 C C . LEU A 1 306 ? 63.651 37.860 37.428 1.00 49.96 286 LEU A C 1
ATOM 2217 O O . LEU A 1 306 ? 64.357 38.609 36.806 1.00 50.40 286 LEU A O 1
ATOM 2222 N N . ILE A 1 307 ? 62.850 36.933 36.888 1.00 48.57 287 ILE A N 1
ATOM 2223 C CA . ILE A 1 307 ? 62.725 36.725 35.411 1.00 45.35 287 ILE A CA 1
ATOM 2224 C C . ILE A 1 307 ? 62.058 37.988 34.861 1.00 41.85 287 ILE A C 1
ATOM 2225 O O . ILE A 1 307 ? 62.613 38.538 33.915 1.00 45.51 287 ILE A O 1
ATOM 2230 N N . SER A 1 308 ? 60.964 38.439 35.440 1.00 39.29 288 SER A N 1
ATOM 2231 C CA . SER A 1 308 ? 60.297 39.695 35.001 1.00 44.87 288 SER A CA 1
ATOM 2232 C C . SER A 1 308 ? 61.235 40.900 35.084 1.00 43.70 288 SER A C 1
ATOM 2233 O O . SER A 1 308 ? 61.233 41.634 34.166 1.00 50.07 288 SER A O 1
ATOM 2236 N N . PHE A 1 309 ? 61.987 41.094 36.143 1.00 45.42 289 PHE A N 1
ATOM 2237 C CA . PHE A 1 309 ? 62.908 42.257 36.231 1.00 45.76 289 PHE A CA 1
ATOM 2238 C C . PHE A 1 309 ? 64.034 42.196 35.212 1.00 48.08 289 PHE A C 1
ATOM 2239 O O . PHE A 1 309 ? 64.466 43.248 34.796 1.00 48.69 289 PHE A O 1
ATOM 2247 N N . SER A 1 310 ? 64.473 40.994 34.834 1.00 45.88 290 SER A N 1
ATOM 2248 C CA . SER A 1 310 ? 65.594 40.848 33.870 1.00 45.83 290 SER A CA 1
ATOM 2249 C C . SER A 1 310 ? 65.093 41.115 32.448 1.00 43.87 290 SER A C 1
ATOM 2250 O O . SER A 1 310 ? 65.920 41.480 31.593 1.00 42.66 290 SER A O 1
ATOM 2253 N N . SER A 1 311 ? 63.788 40.952 32.214 1.00 40.14 291 SER A N 1
ATOM 2254 C CA . SER A 1 311 ? 63.219 41.120 30.851 1.00 41.67 291 SER A CA 1
ATOM 2255 C C . SER A 1 311 ? 63.251 42.591 30.422 1.00 46.31 291 SER A C 1
ATOM 2256 O O . SER A 1 311 ? 63.119 42.843 29.210 1.00 53.70 291 SER A O 1
ATOM 2259 N N . TYR A 1 312 ? 63.410 43.522 31.368 1.00 44.13 292 TYR A N 1
ATOM 2260 C CA . TYR A 1 312 ? 63.364 44.970 31.029 1.00 44.17 292 TYR A CA 1
ATOM 2261 C C . TYR A 1 312 ? 64.744 45.462 30.579 1.00 47.62 292 TYR A C 1
ATOM 2262 O O . TYR A 1 312 ? 64.820 46.559 29.997 1.00 60.38 292 TYR A O 1
ATOM 2271 N N . ASN A 1 313 ? 65.796 44.684 30.846 1.00 47.23 293 ASN A N 1
ATOM 2272 C CA . ASN A 1 313 ? 67.177 45.098 30.479 1.00 50.86 293 ASN A CA 1
ATOM 2273 C C . ASN A 1 313 ? 67.318 45.078 28.953 1.00 51.17 293 ASN A C 1
ATOM 2274 O O . ASN A 1 313 ? 66.447 44.487 28.297 1.00 50.32 293 ASN A O 1
ATOM 2279 N N . SER A 1 314 ? 68.394 45.670 28.429 1.00 56.14 294 SER A N 1
ATOM 2280 C CA . SER A 1 314 ? 68.656 45.604 26.969 1.00 58.61 294 SER A CA 1
ATOM 2281 C C . SER A 1 314 ? 68.989 44.158 26.596 1.00 57.00 294 SER A C 1
ATOM 2282 O O . SER A 1 314 ? 69.453 43.415 27.481 1.00 52.50 294 SER A O 1
ATOM 2285 N N . VAL A 1 315 ? 68.772 43.781 25.335 1.00 56.18 295 VAL A N 1
ATOM 2286 C CA . VAL A 1 315 ? 69.002 42.371 24.904 1.00 55.94 295 VAL A CA 1
ATOM 2287 C C . VAL A 1 315 ? 70.492 42.037 25.031 1.00 54.33 295 VAL A C 1
ATOM 2288 O O . VAL A 1 315 ? 70.811 40.841 25.087 1.00 59.79 295 VAL A O 1
ATOM 2292 N N . HIS A 1 316 ? 71.362 43.051 25.074 1.00 57.92 296 HIS A N 1
ATOM 2293 C CA . HIS A 1 316 ? 72.829 42.790 25.096 1.00 67.23 296 HIS A CA 1
ATOM 2294 C C . HIS A 1 316 ? 73.422 43.188 26.451 1.00 65.18 296 HIS A C 1
ATOM 2295 O O . HIS A 1 316 ? 74.576 43.665 26.488 1.00 75.09 296 HIS A O 1
ATOM 2302 N N . ASN A 1 317 ? 72.665 42.991 27.533 1.00 60.59 297 ASN A N 1
ATOM 2303 C CA . ASN A 1 317 ? 73.190 43.271 28.896 1.00 59.67 297 ASN A CA 1
ATOM 2304 C C . ASN A 1 317 ? 73.983 42.052 29.378 1.00 52.95 297 ASN A C 1
ATOM 2305 O O . ASN A 1 317 ? 73.552 40.924 29.077 1.00 51.55 297 ASN A O 1
ATOM 2310 N N . ASN A 1 318 ? 75.094 42.266 30.092 1.00 52.02 298 ASN A N 1
ATOM 2311 C CA . ASN A 1 318 ? 75.845 41.118 30.647 1.00 46.42 298 ASN A CA 1
ATOM 2312 C C . ASN A 1 318 ? 75.093 40.642 31.894 1.00 54.14 298 ASN A C 1
ATOM 2313 O O . ASN A 1 318 ? 75.213 41.260 32.916 1.00 58.07 298 ASN A O 1
ATOM 2318 N N . CYS A 1 319 ? 74.319 39.575 31.750 1.00 62.06 299 CYS A N 1
ATOM 2319 C CA . CYS A 1 319 ? 73.531 38.951 32.847 1.00 63.28 299 CYS A CA 1
ATOM 2320 C C . CYS A 1 319 ? 74.354 37.840 33.519 1.00 62.95 299 CYS A C 1
ATOM 2321 O O . CYS A 1 319 ? 73.887 37.320 34.510 1.00 58.23 299 CYS A O 1
ATOM 2324 N N . GLU A 1 320 ? 75.530 37.489 33.002 1.00 60.97 300 GLU A N 1
ATOM 2325 C CA . GLU A 1 320 ? 76.459 36.559 33.679 1.00 64.52 300 GLU A CA 1
ATOM 2326 C C . GLU A 1 320 ? 77.188 37.318 34.782 1.00 63.25 300 GLU A C 1
ATOM 2327 O O . GLU A 1 320 ? 77.407 36.745 35.831 1.00 65.30 300 GLU A O 1
ATOM 2333 N N . LYS A 1 321 ? 77.589 38.545 34.530 1.00 56.15 301 LYS A N 1
ATOM 2334 C CA . LYS A 1 321 ? 78.325 39.331 35.547 1.00 61.47 301 LYS A CA 1
ATOM 2335 C C . LYS A 1 321 ? 77.331 39.873 36.568 1.00 63.05 301 LYS A C 1
ATOM 2336 O O . LYS A 1 321 ? 77.799 40.175 37.650 1.00 66.67 301 LYS A O 1
ATOM 2342 N N . ASP A 1 322 ? 76.044 39.995 36.237 1.00 55.28 302 ASP A N 1
ATOM 2343 C CA . ASP A 1 322 ? 75.025 40.540 37.166 1.00 54.61 302 ASP A CA 1
ATOM 2344 C C . ASP A 1 322 ? 74.646 39.486 38.193 1.00 57.09 302 ASP A C 1
ATOM 2345 O O . ASP A 1 322 ? 74.293 39.874 39.322 1.00 71.37 302 ASP A O 1
ATOM 2350 N N . SER A 1 323 ? 74.703 38.214 37.815 1.00 57.37 303 SER A N 1
ATOM 2351 C CA . SER A 1 323 ? 74.310 37.086 38.684 1.00 51.59 303 SER A CA 1
ATOM 2352 C C . SER A 1 323 ? 75.434 36.814 39.663 1.00 50.06 303 SER A C 1
ATOM 2353 O O . SER A 1 323 ? 75.161 36.220 40.677 1.00 65.26 303 SER A O 1
ATOM 2356 N N . VAL A 1 324 ? 76.652 37.169 39.323 1.00 53.03 304 VAL A N 1
ATOM 2357 C CA . VAL A 1 324 ? 77.825 36.869 40.175 1.00 56.34 304 VAL A CA 1
ATOM 2358 C C . VAL A 1 324 ? 77.894 38.004 41.190 1.00 55.35 304 VAL A C 1
ATOM 2359 O O . VAL A 1 324 ? 78.138 37.695 42.353 1.00 60.69 304 VAL A O 1
ATOM 2363 N N . ILE A 1 325 ? 77.676 39.230 40.757 1.00 48.63 305 ILE A N 1
ATOM 2364 C CA . ILE A 1 325 ? 77.701 40.418 41.646 1.00 49.45 305 ILE A CA 1
ATOM 2365 C C . ILE A 1 325 ? 76.574 40.331 42.674 1.00 54.32 305 ILE A C 1
ATOM 2366 O O . ILE A 1 325 ? 76.869 40.670 43.803 1.00 55.45 305 ILE A O 1
ATOM 2371 N N . VAL A 1 326 ? 75.360 39.957 42.265 1.00 52.32 306 VAL A N 1
ATOM 2372 C CA . VAL A 1 326 ? 74.164 39.904 43.159 1.00 49.01 306 VAL A CA 1
ATOM 2373 C C . VAL A 1 326 ? 74.447 38.822 44.180 1.00 52.52 306 VAL A C 1
ATOM 2374 O O . VAL A 1 326 ? 74.057 38.969 45.296 1.00 55.92 306 VAL A O 1
ATOM 2378 N N . SER A 1 327 ? 75.058 37.746 43.751 1.00 52.55 307 SER A N 1
ATOM 2379 C CA . SER A 1 327 ? 75.140 36.529 44.577 1.00 49.87 307 SER A CA 1
ATOM 2380 C C . SER A 1 327 ? 76.290 36.717 45.573 1.00 54.96 307 SER A C 1
ATOM 2381 O O . SER A 1 327 ? 76.238 36.105 46.643 1.00 59.50 307 SER A O 1
ATOM 2384 N N . ILE A 1 328 ? 77.305 37.509 45.197 1.00 55.36 308 ILE A N 1
ATOM 2385 C CA . ILE A 1 328 ? 78.461 37.873 46.053 1.00 50.95 308 ILE A CA 1
ATOM 2386 C C . ILE A 1 328 ? 77.917 38.762 47.154 1.00 51.99 308 ILE A C 1
ATOM 2387 O O . ILE A 1 328 ? 78.270 38.522 48.314 1.00 65.53 308 ILE A O 1
ATOM 2392 N N . ILE A 1 329 ? 77.131 39.755 46.780 1.00 50.88 309 ILE A N 1
ATOM 2393 C CA . ILE A 1 329 ? 76.558 40.735 47.746 1.00 53.47 309 ILE A CA 1
ATOM 2394 C C . ILE A 1 329 ? 75.611 39.980 48.661 1.00 53.63 309 ILE A C 1
ATOM 2395 O O . ILE A 1 329 ? 75.583 40.323 49.819 1.00 68.32 309 ILE A O 1
ATOM 2400 N N . ASN A 1 330 ? 74.882 39.006 48.150 1.00 59.91 310 ASN A N 1
ATOM 2401 C CA . ASN A 1 330 ? 73.932 38.223 48.960 1.00 69.45 310 ASN A CA 1
ATOM 2402 C C . ASN A 1 330 ? 74.690 37.414 50.019 1.00 64.11 310 ASN A C 1
ATOM 2403 O O . ASN A 1 330 ? 74.232 37.368 51.151 1.00 68.44 310 ASN A O 1
ATOM 2408 N N . GLY A 1 331 ? 75.801 36.802 49.652 1.00 62.00 311 GLY A N 1
ATOM 2409 C CA . GLY A 1 331 ? 76.592 35.981 50.585 1.00 62.91 311 GLY A CA 1
ATOM 2410 C C . GLY A 1 331 ? 77.381 36.842 51.559 1.00 62.86 311 GLY A C 1
ATOM 2411 O O . GLY A 1 331 ? 77.654 36.364 52.652 1.00 61.85 311 GLY A O 1
ATOM 2412 N N . PHE A 1 332 ? 77.763 38.061 51.174 1.00 64.64 312 PHE A N 1
ATOM 2413 C CA . PHE A 1 332 ? 78.459 38.994 52.099 1.00 63.11 312 PHE A CA 1
ATOM 2414 C C . PHE A 1 332 ? 77.396 39.591 53.040 1.00 60.46 312 PHE A C 1
ATOM 2415 O O . PHE A 1 332 ? 77.709 39.776 54.217 1.00 51.00 312 PHE A O 1
ATOM 2423 N N . THR A 1 333 ? 76.189 39.881 52.566 1.00 56.70 313 THR A N 1
ATOM 2424 C CA . THR A 1 333 ? 75.165 40.533 53.404 1.00 51.72 313 THR A CA 1
ATOM 2425 C C . THR A 1 333 ? 74.734 39.597 54.518 1.00 52.18 313 THR A C 1
ATOM 2426 O O . THR A 1 333 ? 74.672 40.058 55.652 1.00 64.00 313 THR A O 1
ATOM 2430 N N . SER A 1 334 ? 74.470 38.338 54.169 1.00 61.70 314 SER A N 1
ATOM 2431 C CA . SER A 1 334 ? 74.052 37.248 55.101 1.00 56.20 314 SER A CA 1
ATOM 2432 C C . SER A 1 334 ? 74.954 37.162 56.319 1.00 54.84 314 SER A C 1
ATOM 2433 O O . SER A 1 334 ? 74.415 37.006 57.403 1.00 61.07 314 SER A O 1
ATOM 2436 N N . VAL A 1 335 ? 76.247 37.236 56.110 1.00 59.11 315 VAL A N 1
ATOM 2437 C CA . VAL A 1 335 ? 77.229 37.087 57.205 1.00 59.33 315 VAL A CA 1
ATOM 2438 C C . VAL A 1 335 ? 77.256 38.412 57.942 1.00 55.80 315 VAL A C 1
ATOM 2439 O O . VAL A 1 335 ? 77.401 38.388 59.124 1.00 52.37 315 VAL A O 1
ATOM 2443 N N . TYR A 1 336 ? 77.125 39.511 57.234 1.00 59.01 316 TYR A N 1
ATOM 2444 C CA . TYR A 1 336 ? 77.304 40.854 57.819 1.00 52.11 316 TYR A CA 1
ATOM 2445 C C . TYR A 1 336 ? 76.143 41.196 58.743 1.00 56.08 316 TYR A C 1
ATOM 2446 O O . TYR A 1 336 ? 76.364 41.892 59.735 1.00 54.40 316 TYR A O 1
ATOM 2455 N N . VAL A 1 337 ? 74.956 40.720 58.408 1.00 49.24 317 VAL A N 1
ATOM 2456 C CA . VAL A 1 337 ? 73.771 40.939 59.263 1.00 44.27 317 VAL A CA 1
ATOM 2457 C C . VAL A 1 337 ? 73.862 39.989 60.455 1.00 47.60 317 VAL A C 1
ATOM 2458 O O . VAL A 1 337 ? 73.428 40.380 61.534 1.00 50.88 317 VAL A O 1
ATOM 2462 N N . ALA A 1 338 ? 74.375 38.777 60.255 1.00 44.59 318 ALA A N 1
ATOM 2463 C CA . ALA A 1 338 ? 74.600 37.842 61.374 1.00 43.83 318 ALA A CA 1
ATOM 2464 C C . ALA A 1 338 ? 75.598 38.444 62.375 1.00 48.99 318 ALA A C 1
ATOM 2465 O O . ALA A 1 338 ? 75.444 38.123 63.529 1.00 55.19 318 ALA A O 1
ATOM 2467 N N . ILE A 1 339 ? 76.574 39.238 61.951 1.00 45.26 319 ILE A N 1
ATOM 2468 C CA . ILE A 1 339 ? 77.541 39.845 62.897 1.00 49.98 319 ILE A CA 1
ATOM 2469 C C . ILE A 1 339 ? 76.779 40.905 63.690 1.00 53.44 319 ILE A C 1
ATOM 2470 O O . ILE A 1 339 ? 77.080 41.042 64.860 1.00 64.42 319 ILE A O 1
ATOM 2475 N N . VAL A 1 340 ? 75.871 41.637 63.061 1.00 48.49 320 VAL A N 1
ATOM 2476 C CA . VAL A 1 340 ? 75.113 42.707 63.766 1.00 50.71 320 VAL A CA 1
ATOM 2477 C C . VAL A 1 340 ? 74.168 42.066 64.769 1.00 49.41 320 VAL A C 1
ATOM 2478 O O . VAL A 1 340 ? 73.991 42.633 65.836 1.00 55.95 320 VAL A O 1
ATOM 2482 N N . VAL A 1 341 ? 73.482 40.986 64.390 1.00 45.97 321 VAL A N 1
ATOM 2483 C CA . VAL A 1 341 ? 72.439 40.406 65.292 1.00 50.45 321 VAL A CA 1
ATOM 2484 C C . VAL A 1 341 ? 73.106 39.773 66.517 1.00 53.12 321 VAL A C 1
ATOM 2485 O O . VAL A 1 341 ? 72.586 39.958 67.633 1.00 49.05 321 VAL A O 1
ATOM 2489 N N . TYR A 1 342 ? 74.210 39.057 66.309 1.00 53.89 322 TYR A N 1
ATOM 2490 C CA . TYR A 1 342 ? 74.894 38.363 67.429 1.00 56.69 322 TYR A CA 1
ATOM 2491 C C . TYR A 1 342 ? 75.728 39.337 68.261 1.00 57.08 322 TYR A C 1
ATOM 2492 O O . TYR A 1 342 ? 76.084 38.935 69.362 1.00 46.59 322 TYR A O 1
ATOM 2501 N N . SER A 1 343 ? 76.040 40.540 67.781 1.00 51.37 323 SER A N 1
ATOM 2502 C CA . SER A 1 343 ? 76.534 41.615 68.687 1.00 50.33 323 SER A CA 1
ATOM 2503 C C . SER A 1 343 ? 75.462 42.057 69.706 1.00 53.81 323 SER A C 1
ATOM 2504 O O . SER A 1 343 ? 75.817 42.427 70.845 1.00 50.72 323 SER A O 1
ATOM 2507 N N . VAL A 1 344 ? 74.204 42.057 69.320 1.00 44.50 324 VAL A N 1
ATOM 2508 C CA . VAL A 1 344 ? 73.119 42.517 70.218 1.00 44.56 324 VAL A CA 1
ATOM 2509 C C . VAL A 1 344 ? 72.819 41.381 71.166 1.00 49.06 324 VAL A C 1
ATOM 2510 O O . VAL A 1 344 ? 72.514 41.679 72.338 1.00 51.66 324 VAL A O 1
ATOM 2514 N N . ILE A 1 345 ? 72.938 40.149 70.662 1.00 49.89 325 ILE A N 1
ATOM 2515 C CA . ILE A 1 345 ? 72.552 38.947 71.430 1.00 47.69 325 ILE A CA 1
ATOM 2516 C C . ILE A 1 345 ? 73.584 38.848 72.518 1.00 45.77 325 ILE A C 1
ATOM 2517 O O . ILE A 1 345 ? 73.214 38.466 73.588 1.00 58.14 325 ILE A O 1
ATOM 2522 N N . GLY A 1 346 ? 74.803 39.241 72.233 1.00 47.93 326 GLY A N 1
ATOM 2523 C CA . GLY A 1 346 ? 75.859 39.106 73.226 1.00 48.05 326 GLY A CA 1
ATOM 2524 C C . GLY A 1 346 ? 75.858 40.216 74.213 1.00 49.77 326 GLY A C 1
ATOM 2525 O O . GLY A 1 346 ? 76.384 39.975 75.295 1.00 63.15 326 GLY A O 1
ATOM 2526 N N . PHE A 1 347 ? 75.306 41.364 73.859 1.00 54.53 327 PHE A N 1
ATOM 2527 C CA . PHE A 1 347 ? 75.190 42.492 74.817 1.00 56.85 327 PHE A CA 1
ATOM 2528 C C . PHE A 1 347 ? 73.999 42.250 75.720 1.00 53.34 327 PHE A C 1
ATOM 2529 O O . PHE A 1 347 ? 74.092 42.519 76.913 1.00 62.87 327 PHE A O 1
ATOM 2537 N N . ARG A 1 348 ? 72.914 41.810 75.125 1.00 51.30 328 ARG A N 1
ATOM 2538 C CA . ARG A 1 348 ? 71.699 41.476 75.892 1.00 53.57 328 ARG A CA 1
ATOM 2539 C C . ARG A 1 348 ? 71.944 40.322 76.870 1.00 59.11 328 ARG A C 1
ATOM 2540 O O . ARG A 1 348 ? 71.366 40.328 77.925 1.00 64.78 328 ARG A O 1
ATOM 2548 N N . ALA A 1 349 ? 72.771 39.358 76.527 1.00 63.53 329 ALA A N 1
ATOM 2549 C CA . ALA A 1 349 ? 73.031 38.218 77.431 1.00 56.77 329 ALA A CA 1
ATOM 2550 C C . ALA A 1 349 ? 74.019 38.700 78.490 1.00 57.81 329 ALA A C 1
ATOM 2551 O O . ALA A 1 349 ? 73.928 38.275 79.613 1.00 63.53 329 ALA A O 1
ATOM 2553 N N . THR A 1 350 ? 74.952 39.576 78.113 1.00 54.25 330 THR A N 1
ATOM 2554 C CA . THR A 1 350 ? 75.943 40.103 79.091 1.00 54.85 330 THR A CA 1
ATOM 2555 C C . THR A 1 350 ? 75.221 40.982 80.119 1.00 56.72 330 THR A C 1
ATOM 2556 O O . THR A 1 350 ? 75.727 41.096 81.252 1.00 66.23 330 THR A O 1
ATOM 2560 N N . GLN A 1 351 ? 74.076 41.555 79.743 1.00 62.84 331 GLN A N 1
ATOM 2561 C CA . GLN A 1 351 ? 73.312 42.447 80.640 1.00 64.75 331 GLN A CA 1
ATOM 2562 C C . GLN A 1 351 ? 72.523 41.586 81.617 1.00 63.11 331 GLN A C 1
ATOM 2563 O O . GLN A 1 351 ? 72.531 41.897 82.810 1.00 77.66 331 GLN A O 1
ATOM 256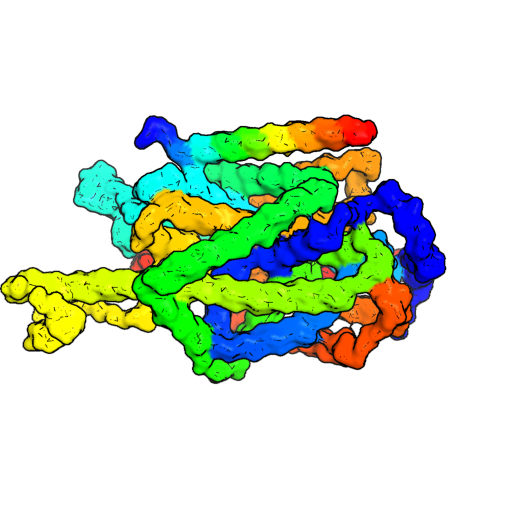9 N N . ARG A 1 352 ? 71.835 40.559 81.108 1.00 59.03 332 ARG A N 1
ATOM 2570 C CA . ARG A 1 352 ? 71.034 39.653 81.973 1.00 70.70 332 ARG A CA 1
ATOM 2571 C C . ARG A 1 352 ? 71.969 38.961 82.967 1.00 65.03 332 ARG A C 1
ATOM 2572 O O . ARG A 1 352 ? 71.631 38.917 84.165 1.00 77.42 332 ARG A O 1
ATOM 2580 N N . TYR A 1 353 ? 73.100 38.447 82.479 1.00 70.24 333 TYR A N 1
ATOM 2581 C CA . TYR A 1 353 ? 74.056 37.708 83.344 1.00 73.15 333 TYR A CA 1
ATOM 2582 C C . TYR A 1 353 ? 74.506 38.595 84.508 1.00 69.54 333 TYR A C 1
ATOM 2583 O O . TYR A 1 353 ? 74.488 38.126 85.644 1.00 73.85 333 TYR A O 1
ATOM 2592 N N . ASP A 1 354 ? 74.877 39.835 84.228 1.00 66.21 334 ASP A N 1
ATOM 2593 C CA . ASP A 1 354 ? 75.318 40.796 85.275 1.00 64.47 334 ASP A CA 1
ATOM 2594 C C . ASP A 1 354 ? 74.156 41.082 86.225 1.00 64.73 334 ASP A C 1
ATOM 2595 O O . ASP A 1 354 ? 74.405 41.136 87.436 1.00 75.50 334 ASP A O 1
ATOM 2600 N N . ASP A 1 355 ? 72.946 41.220 85.693 1.00 66.62 335 ASP A N 1
ATOM 2601 C CA . ASP A 1 355 ? 71.731 41.439 86.521 1.00 67.11 335 ASP A CA 1
ATOM 2602 C C . ASP A 1 355 ? 71.521 40.244 87.450 1.00 71.04 335 ASP A C 1
ATOM 2603 O O . ASP A 1 355 ? 71.289 40.476 88.658 1.00 91.80 335 ASP A O 1
ATOM 2608 N N . CYS A 1 356 ? 71.613 39.027 86.915 1.00 69.68 336 CYS A N 1
ATOM 2609 C CA . CYS A 1 356 ? 71.435 37.787 87.714 1.00 68.79 336 CYS A CA 1
ATOM 2610 C C . CYS A 1 356 ? 72.477 37.741 88.838 1.00 68.80 336 CYS A C 1
ATOM 2611 O O . CYS A 1 356 ? 72.082 37.518 89.998 1.00 73.56 336 CYS A O 1
ATOM 2614 N N . PHE A 1 357 ? 73.755 37.924 88.496 1.00 63.52 337 PHE A N 1
ATOM 2615 C CA . PHE A 1 357 ? 74.838 37.857 89.509 1.00 70.82 337 PHE A CA 1
ATOM 2616 C C . PHE A 1 357 ? 74.598 38.937 90.567 1.00 75.00 337 PHE A C 1
ATOM 2617 O O . PHE A 1 357 ? 74.817 38.665 91.761 1.00 81.96 337 PHE A O 1
ATOM 2625 N N . SER A 1 358 ? 74.157 40.121 90.135 1.00 74.60 338 SER A N 1
ATOM 2626 C CA . SER A 1 358 ? 73.875 41.235 91.075 1.00 72.77 338 SER A CA 1
ATOM 2627 C C . SER A 1 358 ? 72.799 40.793 92.070 1.00 77.25 338 SER A C 1
ATOM 2628 O O . SER A 1 358 ? 72.987 41.043 93.283 1.00 90.10 338 SER A O 1
ATOM 2631 N N . THR A 1 359 ? 71.737 40.154 91.580 1.00 72.42 339 THR A N 1
ATOM 2632 C CA . THR A 1 359 ? 70.631 39.653 92.447 1.00 71.44 339 THR A CA 1
ATOM 2633 C C . THR A 1 359 ? 71.186 38.624 93.440 1.00 73.81 339 THR A C 1
ATOM 2634 O O . THR A 1 359 ? 70.833 38.716 94.624 1.00 84.73 339 THR A O 1
ATOM 2638 N N . ASN A 1 360 ? 72.024 37.700 92.966 1.00 68.65 340 ASN A N 1
ATOM 2639 C CA . ASN A 1 360 ? 72.621 36.660 93.848 1.00 69.33 340 ASN A CA 1
ATOM 2640 C C . ASN A 1 360 ? 73.523 37.335 94.880 1.00 66.65 340 ASN A C 1
ATOM 2641 O O . ASN A 1 360 ? 73.443 36.947 96.061 1.00 64.52 340 ASN A O 1
ATOM 2646 N N . ILE A 1 361 ? 74.323 38.312 94.452 1.00 70.57 341 ILE A N 1
ATOM 2647 C CA . ILE A 1 361 ? 75.211 39.069 95.384 1.00 71.13 341 ILE A CA 1
ATOM 2648 C C . ILE A 1 361 ? 74.325 39.755 96.429 1.00 70.91 341 ILE A C 1
ATOM 2649 O O . ILE A 1 361 ? 74.674 39.666 97.626 1.00 74.33 341 ILE A O 1
ATOM 2654 N N . LEU A 1 362 ? 73.244 40.399 95.988 1.00 70.10 342 LEU A N 1
ATOM 2655 C CA . LEU A 1 362 ? 72.328 41.133 96.908 1.00 77.82 342 LEU A CA 1
ATOM 2656 C C . LEU A 1 362 ? 71.762 40.165 97.951 1.00 77.86 342 LEU A C 1
ATOM 2657 O O . LEU A 1 362 ? 71.740 40.539 99.129 1.00 88.58 342 LEU A O 1
ATOM 2662 N N . THR A 1 363 ? 71.287 38.996 97.516 1.00 77.14 343 THR A N 1
ATOM 2663 C CA . THR A 1 363 ? 70.726 37.985 98.450 1.00 78.67 343 THR A CA 1
ATOM 2664 C C . THR A 1 363 ? 71.735 37.724 99.571 1.00 79.85 343 THR A C 1
ATOM 2665 O O . THR A 1 363 ? 71.360 37.874 100.748 1.00 93.72 343 THR A O 1
ATOM 2669 N N . LEU A 1 364 ? 72.964 37.355 99.209 1.00 80.90 344 LEU A N 1
ATOM 2670 C CA . LEU A 1 364 ? 74.021 37.054 100.212 1.00 85.30 344 LEU A CA 1
ATOM 2671 C C . LEU A 1 364 ? 74.275 38.308 101.068 1.00 90.64 344 LEU A C 1
ATOM 2672 O O . LEU A 1 364 ? 74.316 38.169 102.302 1.00 100.83 344 LEU A O 1
ATOM 2677 N N . ILE A 1 365 ? 74.409 39.481 100.443 1.00 92.20 345 ILE A N 1
ATOM 2678 C CA . ILE A 1 365 ? 74.709 40.733 101.204 1.00 83.30 345 ILE A CA 1
ATOM 2679 C C . ILE A 1 365 ? 73.555 41.024 102.171 1.00 81.68 345 ILE A C 1
ATOM 2680 O O . ILE A 1 365 ? 73.837 41.384 103.327 1.00 84.45 345 ILE A O 1
ATOM 2685 N N . ASN A 1 366 ? 72.313 40.882 101.705 1.00 82.72 346 ASN A N 1
ATOM 2686 C CA . ASN A 1 366 ? 71.131 41.183 102.555 1.00 79.59 346 ASN A CA 1
ATOM 2687 C C . ASN A 1 366 ? 70.980 40.087 103.612 1.00 94.45 346 ASN A C 1
ATOM 2688 O O . ASN A 1 366 ? 70.913 40.429 104.808 1.00 103.69 346 ASN A O 1
ATOM 2693 N N . GLY A 1 367 ? 70.937 38.823 103.184 1.00 101.07 347 GLY A N 1
ATOM 2694 C CA . GLY A 1 367 ? 70.730 37.707 104.127 1.00 104.22 347 GLY A CA 1
ATOM 2695 C C . GLY A 1 367 ? 71.818 37.647 105.182 1.00 105.53 347 GLY A C 1
ATOM 2696 O O . GLY A 1 367 ? 71.481 37.429 106.361 1.00 121.18 347 GLY A O 1
ATOM 2697 N N . PHE A 1 368 ? 73.095 37.860 104.774 1.00 109.14 348 PHE A N 1
ATOM 2698 C CA . PHE A 1 368 ? 74.218 37.737 105.738 1.00 122.52 348 PHE A CA 1
ATOM 2699 C C . PHE A 1 368 ? 74.675 39.134 106.172 1.00 118.30 348 PHE A C 1
ATOM 2700 O O . PHE A 1 368 ? 75.747 39.243 106.797 1.00 124.43 348 PHE A O 1
ATOM 2708 N N . ASP A 1 369 ? 73.864 40.139 105.859 1.00 126.77 349 ASP A N 1
ATOM 2709 C CA . ASP A 1 369 ? 74.186 41.520 106.311 1.00 141.95 349 ASP A CA 1
ATOM 2710 C C . ASP A 1 369 ? 75.659 41.816 106.015 1.00 131.21 349 ASP A C 1
ATOM 2711 O O . ASP A 1 369 ? 76.388 42.178 106.959 1.00 137.13 349 ASP A O 1
ATOM 2716 N N . LEU A 1 370 ? 76.069 41.702 104.749 1.00 125.03 350 LEU A N 1
ATOM 2717 C CA . LEU A 1 370 ? 77.466 42.046 104.369 1.00 122.58 350 LEU A CA 1
ATOM 2718 C C . LEU A 1 370 ? 77.562 43.557 104.126 1.00 117.69 350 LEU A C 1
ATOM 2719 O O . LEU A 1 370 ? 76.559 44.120 103.646 1.00 122.19 350 LEU A O 1
ATOM 2724 N N . ASN A 1 374 ? 81.507 45.549 98.099 1.00 119.12 354 ASN A N 1
ATOM 2725 C CA . ASN A 1 374 ? 81.890 44.421 98.990 1.00 119.24 354 ASN A CA 1
ATOM 2726 C C . ASN A 1 374 ? 81.924 43.125 98.176 1.00 97.90 354 ASN A C 1
ATOM 2727 O O . ASN A 1 374 ? 82.988 42.811 97.610 1.00 102.80 354 ASN A O 1
ATOM 2732 N N . VAL A 1 375 ? 80.798 42.408 98.125 1.00 93.38 355 VAL A N 1
ATOM 2733 C CA . VAL A 1 375 ? 80.728 41.126 97.365 1.00 87.99 355 VAL A CA 1
ATOM 2734 C C . VAL A 1 375 ? 80.686 41.451 95.869 1.00 88.18 355 VAL A C 1
ATOM 2735 O O . VAL A 1 375 ? 79.728 42.118 95.438 1.00 86.25 355 VAL A O 1
ATOM 2739 N N . THR A 1 376 ? 81.692 40.998 95.118 1.00 93.29 356 THR A N 1
ATOM 2740 C CA . THR A 1 376 ? 81.739 41.247 93.654 1.00 94.55 356 THR A CA 1
ATOM 2741 C C . THR A 1 376 ? 81.820 39.903 92.927 1.00 99.27 356 THR A C 1
ATOM 2742 O O . THR A 1 376 ? 82.157 38.901 93.583 1.00 94.77 356 THR A O 1
ATOM 2746 N N . GLN A 1 377 ? 81.522 39.889 91.627 1.00 101.07 357 GLN A N 1
ATOM 2747 C CA . GLN A 1 377 ? 81.606 38.636 90.834 1.00 106.86 357 GLN A CA 1
ATOM 2748 C C . GLN A 1 377 ? 82.958 37.972 91.102 1.00 106.36 357 GLN A C 1
ATOM 2749 O O . GLN A 1 377 ? 82.983 36.729 91.220 1.00 110.70 357 GLN A O 1
ATOM 2755 N N . GLU A 1 378 ? 84.015 38.779 91.216 1.00 122.54 358 GLU A N 1
ATOM 2756 C CA . GLU A 1 378 ? 85.373 38.284 91.563 1.00 134.99 358 GLU A CA 1
ATOM 2757 C C . GLU A 1 378 ? 85.343 37.587 92.931 1.00 132.88 358 GLU A C 1
ATOM 2758 O O . GLU A 1 378 ? 85.930 36.497 93.025 1.00 132.83 358 GLU A O 1
ATOM 2764 N N . ASN A 1 379 ? 84.711 38.197 9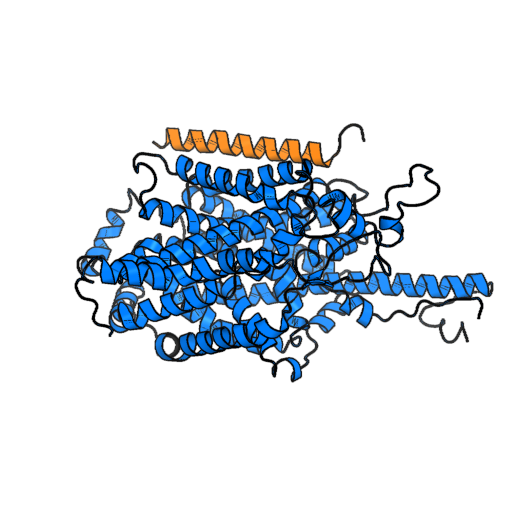3.927 1.00 121.42 359 ASN A N 1
ATOM 2765 C CA . ASN A 1 379 ? 84.652 37.621 95.300 1.00 109.15 359 ASN A CA 1
ATOM 2766 C C . ASN A 1 379 ? 83.198 37.394 95.721 1.00 106.40 359 ASN A C 1
ATOM 2767 O O . ASN A 1 379 ? 82.711 38.153 96.556 1.00 118.79 359 ASN A O 1
ATOM 2772 N N . PHE A 1 380 ? 82.520 36.407 95.149 1.00 95.76 360 PHE A N 1
ATOM 2773 C CA . PHE A 1 380 ? 81.132 36.045 95.556 1.00 92.70 360 PHE A CA 1
ATOM 2774 C C . PHE A 1 380 ? 81.086 34.598 96.027 1.00 105.14 360 PHE A C 1
ATOM 2775 O O . PHE A 1 380 ? 80.652 34.362 97.165 1.00 127.32 360 PHE A O 1
ATOM 2783 N N . VAL A 1 381 ? 81.496 33.670 95.168 1.00 108.44 361 VAL A N 1
ATOM 2784 C CA . VAL A 1 381 ? 81.485 32.213 95.486 1.00 111.61 361 VAL A CA 1
ATOM 2785 C C . VAL A 1 381 ? 82.338 32.003 96.748 1.00 113.40 361 VAL A C 1
ATOM 2786 O O . VAL A 1 381 ? 81.902 31.301 97.660 1.00 119.60 361 VAL A O 1
ATOM 2790 N N . ASP A 1 382 ? 83.525 32.578 96.765 1.00 113.69 362 ASP A N 1
ATOM 2791 C CA . ASP A 1 382 ? 84.413 32.537 97.956 1.00 124.55 362 ASP A CA 1
ATOM 2792 C C . ASP A 1 382 ? 83.726 33.211 99.157 1.00 116.57 362 ASP A C 1
ATOM 2793 O O . ASP A 1 382 ? 83.785 32.649 100.261 1.00 119.04 362 ASP A O 1
ATOM 2798 N N . MET A 1 383 ? 83.090 34.347 98.899 1.00 114.31 363 MET A N 1
ATOM 2799 C CA . MET A 1 383 ? 82.399 35.144 99.933 1.00 108.77 363 MET A CA 1
ATOM 2800 C C . MET A 1 383 ? 81.212 34.333 100.473 1.00 104.24 363 MET A C 1
ATOM 2801 O O . MET A 1 383 ? 81.062 34.238 101.688 1.00 117.09 363 MET A O 1
ATOM 2806 N N . GLN A 1 384 ? 80.393 33.774 99.597 1.00 104.55 364 GLN A N 1
ATOM 2807 C CA . GLN A 1 384 ? 79.168 33.033 100.018 1.00 108.22 364 GLN A CA 1
ATOM 2808 C C . GLN A 1 384 ? 79.581 31.816 100.858 1.00 105.83 364 GLN A C 1
ATOM 2809 O O . GLN A 1 384 ? 78.946 31.579 101.895 1.00 122.13 364 GLN A O 1
ATOM 2815 N N . GLN A 1 385 ? 80.617 31.094 100.425 1.00 112.84 365 GLN A N 1
ATOM 2816 C CA . GLN A 1 385 ? 81.120 29.937 101.213 1.00 133.43 365 GLN A CA 1
ATOM 2817 C C . GLN A 1 385 ? 81.498 30.424 102.615 1.00 144.22 365 GLN A C 1
ATOM 2818 O O . GLN A 1 385 ? 81.168 29.722 103.591 1.00 140.20 365 GLN A O 1
ATOM 2824 N N . ALA A 1 396 ? 70.862 28.038 104.011 1.00 157.04 376 ALA A N 1
ATOM 2825 C CA . ALA A 1 396 ? 69.791 27.229 103.376 1.00 155.17 376 ALA A CA 1
ATOM 2826 C C . ALA A 1 396 ? 68.599 28.123 103.009 1.00 139.72 376 ALA A C 1
ATOM 2827 O O . ALA A 1 396 ? 68.065 27.952 101.899 1.00 137.51 376 ALA A O 1
ATOM 2829 N N . GLN A 1 397 ? 68.238 29.047 103.895 1.00 136.59 377 GLN A N 1
ATOM 2830 C CA . GLN A 1 397 ? 67.092 29.978 103.702 1.00 147.79 377 GLN A CA 1
ATOM 2831 C C . GLN A 1 397 ? 67.345 30.792 102.424 1.00 134.92 377 GLN A C 1
ATOM 2832 O O . GLN A 1 397 ? 66.372 30.990 101.659 1.00 130.60 377 GLN A O 1
ATOM 2838 N N . LEU A 1 398 ? 68.594 31.212 102.185 1.00 123.70 378 LEU A N 1
ATOM 2839 C CA . LEU A 1 398 ? 68.955 32.006 100.977 1.00 109.76 378 LEU A CA 1
ATOM 2840 C C . LEU A 1 398 ? 68.854 31.125 99.728 1.00 109.73 378 LEU A C 1
ATOM 2841 O O . LEU A 1 398 ? 69.175 29.940 99.811 1.00 111.17 378 LEU A O 1
ATOM 2846 N N . VAL A 1 399 ? 68.401 31.707 98.620 1.00 113.70 379 VAL A N 1
ATOM 2847 C CA . VAL A 1 399 ? 68.274 31.040 97.295 1.00 116.45 379 VAL A CA 1
ATOM 2848 C C . VAL A 1 399 ? 69.128 31.823 96.297 1.00 116.51 379 VAL A C 1
ATOM 2849 O O . VAL A 1 399 ? 68.920 33.042 96.156 1.00 120.79 379 VAL A O 1
ATOM 2853 N N . PHE A 1 400 ? 70.048 31.144 95.616 1.00 102.85 380 PHE A N 1
ATOM 2854 C CA . PHE A 1 400 ? 70.942 31.744 94.599 1.00 90.34 380 PHE A CA 1
ATOM 2855 C C . PHE A 1 400 ? 70.529 31.228 93.221 1.00 94.31 380 PHE A C 1
ATOM 2856 O O . PHE A 1 400 ? 70.628 30.007 92.994 1.00 101.68 380 PHE A O 1
ATOM 2864 N N . GLN A 1 401 ? 70.081 32.128 92.341 1.00 103.38 381 GLN A N 1
ATOM 2865 C CA . GLN A 1 401 ? 69.663 31.735 90.968 1.00 110.91 381 GLN A CA 1
ATOM 2866 C C . GLN A 1 401 ? 70.908 31.526 90.100 1.00 92.00 381 GLN A C 1
ATOM 2867 O O . GLN A 1 401 ? 71.434 32.525 89.576 1.00 105.82 381 GLN A O 1
ATOM 2873 N N . THR A 1 402 ? 71.355 30.276 89.959 1.00 95.25 382 THR A N 1
ATOM 2874 C CA . THR A 1 402 ? 72.547 29.968 89.125 1.00 110.75 382 THR A CA 1
ATOM 2875 C C . THR A 1 402 ? 72.298 30.440 87.689 1.00 105.69 382 THR A C 1
ATOM 2876 O O . THR A 1 402 ? 71.215 30.140 87.150 1.00 112.85 382 THR A O 1
ATOM 2880 N N . CYS A 1 403 ? 73.264 31.152 87.102 1.00 100.05 383 CYS A N 1
ATOM 2881 C CA . CYS A 1 403 ? 73.113 31.646 85.707 1.00 105.33 383 CYS A CA 1
ATOM 2882 C C . CYS A 1 403 ? 74.446 31.545 84.958 1.00 101.23 383 CYS A C 1
ATOM 2883 O O . CYS A 1 403 ? 75.480 31.916 85.545 1.00 102.46 383 CYS A O 1
ATOM 2886 N N . ASP A 1 404 ? 74.411 31.060 83.713 1.00 102.50 384 ASP A N 1
ATOM 2887 C CA . ASP A 1 404 ? 75.641 30.948 82.885 1.00 103.23 384 ASP A CA 1
ATOM 2888 C C . ASP A 1 404 ? 75.463 31.798 81.624 1.00 89.23 384 ASP A C 1
ATOM 2889 O O . ASP A 1 404 ? 74.368 31.749 81.032 1.00 83.69 384 ASP A O 1
ATOM 2894 N N . ILE A 1 405 ? 76.500 32.542 81.232 1.00 72.69 385 ILE A N 1
ATOM 2895 C CA . ILE A 1 405 ? 76.421 33.358 79.990 1.00 80.61 385 ILE A CA 1
ATOM 2896 C C . ILE A 1 405 ? 75.934 32.498 78.819 1.00 82.67 385 ILE A C 1
ATOM 2897 O O . ILE A 1 405 ? 75.095 32.996 78.044 1.00 92.14 385 ILE A O 1
ATOM 2902 N N . ASN A 1 406 ? 76.442 31.271 78.716 1.00 82.56 386 ASN A N 1
ATOM 2903 C CA . ASN A 1 406 ? 76.089 30.340 77.609 1.00 83.44 386 ASN A CA 1
ATOM 2904 C C . ASN A 1 406 ? 74.566 30.167 77.581 1.00 85.76 386 ASN A C 1
ATOM 2905 O O . ASN A 1 406 ? 73.992 30.231 76.474 1.00 102.21 386 ASN A O 1
ATOM 2910 N N . ALA A 1 407 ? 73.952 29.975 78.746 1.00 76.13 387 ALA A N 1
ATOM 2911 C CA . ALA A 1 407 ? 72.485 29.814 78.853 1.00 78.32 387 ALA A CA 1
ATOM 2912 C C . ALA A 1 407 ? 71.797 31.081 78.328 1.00 77.36 387 ALA A C 1
ATOM 2913 O O . ALA A 1 407 ? 70.828 30.950 77.566 1.00 74.67 387 ALA A O 1
ATOM 2915 N N . PHE A 1 408 ? 72.296 32.258 78.719 1.00 70.81 388 PHE A N 1
ATOM 2916 C CA . PHE A 1 408 ? 71.723 33.543 78.239 1.00 71.26 388 PHE A CA 1
ATOM 2917 C C . PHE A 1 408 ? 71.925 33.655 76.726 1.00 66.74 388 PHE A C 1
ATOM 2918 O O . PHE A 1 408 ? 70.985 34.072 76.025 1.00 64.02 388 PHE A O 1
ATOM 2926 N N . LEU A 1 409 ? 73.121 33.311 76.244 1.00 68.13 389 LEU A N 1
ATOM 2927 C CA . LEU A 1 409 ? 73.407 33.340 74.788 1.00 66.80 389 LEU A CA 1
ATOM 2928 C C . LEU A 1 409 ? 72.522 32.335 74.072 1.00 72.42 389 LEU A C 1
ATOM 2929 O O . LEU A 1 409 ? 72.050 32.657 72.959 1.00 89.57 389 LEU A O 1
ATOM 2934 N N . SER A 1 410 ? 72.306 31.166 74.680 1.00 84.68 390 SER A N 1
ATOM 2935 C CA . SER A 1 410 ? 71.476 30.107 74.051 1.00 97.16 390 SER A CA 1
ATOM 2936 C C . SER A 1 410 ? 69.996 30.500 74.110 1.00 95.91 390 SER A C 1
ATOM 2937 O O . SER A 1 410 ? 69.149 29.654 73.768 1.00 95.90 390 SER A O 1
ATOM 2940 N N . GLU A 1 411 ? 69.704 31.736 74.525 1.00 109.04 391 GLU A N 1
ATOM 2941 C CA . GLU A 1 411 ? 68.298 32.220 74.578 1.00 123.74 391 GLU A CA 1
ATOM 2942 C C . GLU A 1 411 ? 67.939 32.865 73.235 1.00 125.56 391 GLU A C 1
ATOM 2943 O O . GLU A 1 411 ? 66.776 33.281 73.075 1.00 123.91 391 GLU A O 1
ATOM 2949 N N . ALA A 1 412 ? 68.904 32.949 72.314 1.00 125.65 392 ALA A N 1
ATOM 2950 C CA . ALA A 1 412 ? 68.628 33.503 70.968 1.00 119.99 392 ALA A CA 1
ATOM 2951 C C . ALA A 1 412 ? 67.612 32.603 70.258 1.00 108.08 392 ALA A C 1
ATOM 2952 O O . ALA A 1 412 ? 67.813 31.373 70.259 1.00 105.40 392 ALA A O 1
ATOM 2954 N N . VAL A 1 413 ? 66.563 33.199 69.683 1.00 94.19 393 VAL A N 1
ATOM 2955 C CA . VAL A 1 413 ? 65.497 32.413 68.992 1.00 89.86 393 VAL A CA 1
ATOM 2956 C C . VAL A 1 413 ? 65.534 32.737 67.495 1.00 96.44 393 VAL A C 1
ATOM 2957 O O . VAL A 1 413 ? 66.490 33.409 67.061 1.00 86.87 393 VAL A O 1
ATOM 2961 N N . GLU A 1 414 ? 64.526 32.282 66.744 1.00 94.85 394 GLU A N 1
ATOM 2962 C CA . GLU A 1 414 ? 64.475 32.543 65.280 1.00 97.92 394 GLU A CA 1
ATOM 2963 C C . GLU A 1 414 ? 63.042 32.864 64.845 1.00 84.72 394 GLU A C 1
ATOM 2964 O O . GLU A 1 414 ? 62.128 32.132 65.262 1.00 88.53 394 GLU A O 1
ATOM 2970 N N . GLY A 1 415 ? 62.860 33.910 64.032 1.00 76.43 395 GLY A N 1
ATOM 2971 C CA . GLY A 1 415 ? 61.523 34.228 63.492 1.00 74.90 395 GLY A CA 1
ATOM 2972 C C . GLY A 1 415 ? 60.781 35.261 64.319 1.00 69.06 395 GLY A C 1
ATOM 2973 O O . GLY A 1 415 ? 60.193 34.863 65.338 1.00 91.87 395 GLY A O 1
ATOM 2974 N N . THR A 1 416 ? 60.781 36.526 63.885 1.00 61.69 396 THR A N 1
ATOM 2975 C CA . THR A 1 416 ? 60.038 37.610 64.588 1.00 61.93 396 THR A CA 1
ATOM 2976 C C . THR A 1 416 ? 60.513 37.714 66.041 1.00 61.95 396 THR A C 1
ATOM 2977 O O . THR A 1 416 ? 61.060 38.773 66.397 1.00 65.91 396 THR A O 1
ATOM 2981 N N . GLY A 1 417 ? 60.300 36.670 66.845 1.00 53.20 397 GLY A N 1
ATOM 2982 C CA . GLY A 1 417 ? 60.764 36.659 68.236 1.00 54.26 397 GLY A CA 1
ATOM 2983 C C . GLY A 1 417 ? 62.085 37.383 68.457 1.00 52.09 397 GLY A C 1
ATOM 2984 O O . GLY A 1 417 ? 62.182 38.135 69.421 1.00 62.39 397 GLY A O 1
ATOM 2985 N N . LEU A 1 418 ? 63.065 37.149 67.593 1.00 50.97 398 LEU A N 1
ATOM 2986 C CA . LEU A 1 418 ? 64.393 37.797 67.674 1.00 52.68 398 LEU A CA 1
ATOM 2987 C C . LEU A 1 418 ? 64.231 39.323 67.619 1.00 53.98 398 LEU A C 1
ATOM 2988 O O . LEU A 1 418 ? 64.968 40.014 68.357 1.00 57.72 398 LEU A O 1
ATOM 2993 N N . ALA A 1 419 ? 63.307 39.816 66.788 1.00 46.20 399 ALA A N 1
ATOM 2994 C CA . ALA A 1 419 ? 63.102 41.272 66.616 1.00 48.68 399 ALA A CA 1
ATOM 2995 C C . ALA A 1 419 ? 62.132 41.791 67.680 1.00 47.46 399 ALA A C 1
ATOM 2996 O O . ALA A 1 419 ? 62.417 42.838 68.291 1.00 50.52 399 ALA A O 1
ATOM 2998 N N . PHE A 1 420 ? 61.006 41.118 67.870 1.00 44.69 400 PHE A N 1
ATOM 2999 C CA . PHE A 1 420 ? 59.926 41.640 68.738 1.00 47.10 400 PHE A CA 1
ATOM 3000 C C . PHE A 1 420 ? 60.213 41.336 70.207 1.00 49.18 400 PHE A C 1
ATOM 3001 O O . PHE A 1 420 ? 59.525 41.942 71.071 1.00 55.87 400 PHE A O 1
ATOM 3009 N N . ILE A 1 421 ? 61.168 40.460 70.520 1.00 52.52 401 ILE A N 1
ATOM 3010 C CA . ILE A 1 421 ? 61.481 40.088 71.938 1.00 49.89 401 ILE A CA 1
ATOM 3011 C C . ILE A 1 421 ? 62.945 40.391 72.254 1.00 51.72 401 ILE A C 1
ATOM 3012 O O . ILE A 1 421 ? 63.186 41.204 73.156 1.00 60.12 401 ILE A O 1
ATOM 3017 N N . VAL A 1 422 ? 63.872 39.760 71.549 1.00 53.07 402 VAL A N 1
ATOM 3018 C CA . VAL A 1 422 ? 65.327 39.861 71.895 1.00 50.20 402 VAL A CA 1
ATOM 3019 C C . VAL A 1 422 ? 65.812 41.300 71.644 1.00 48.11 402 VAL A C 1
ATOM 3020 O O . VAL A 1 422 ? 66.280 41.941 72.604 1.00 57.27 402 VAL A O 1
ATOM 3024 N N . PHE A 1 423 ? 65.737 41.775 70.399 1.00 48.66 403 PHE A N 1
ATOM 3025 C CA . PHE A 1 423 ? 66.270 43.127 70.078 1.00 53.15 403 PHE A CA 1
ATOM 3026 C C . PHE A 1 423 ? 65.505 44.192 70.871 1.00 53.08 403 PHE A C 1
ATOM 3027 O O . PHE A 1 423 ? 66.155 45.055 71.493 1.00 54.21 403 PHE A O 1
ATOM 3035 N N . THR A 1 424 ? 64.171 44.128 70.850 1.00 49.92 404 THR A N 1
ATOM 3036 C CA . THR A 1 424 ? 63.347 45.160 71.536 1.00 52.23 404 THR A CA 1
ATOM 3037 C C . THR A 1 424 ? 63.780 45.254 73.003 1.00 49.29 404 THR A C 1
ATOM 3038 O O . THR A 1 424 ? 63.778 46.376 73.544 1.00 48.44 404 THR A O 1
ATOM 3042 N N . GLU A 1 425 ? 64.145 44.123 73.612 1.00 51.14 405 GLU A N 1
ATOM 3043 C CA . GLU A 1 425 ? 64.595 44.106 75.017 1.00 55.90 405 GLU A CA 1
ATOM 3044 C C . GLU A 1 425 ? 65.971 44.749 75.087 1.00 53.67 405 GLU A C 1
ATOM 3045 O O . GLU A 1 425 ? 66.139 45.721 75.867 1.00 60.50 405 GLU A O 1
ATOM 3051 N N . ALA A 1 426 ? 66.938 44.235 74.326 1.00 49.92 406 ALA A N 1
ATOM 3052 C CA . ALA A 1 426 ? 68.325 44.808 74.294 1.00 49.60 406 ALA A CA 1
ATOM 3053 C C . ALA A 1 426 ? 68.337 46.313 74.089 1.00 47.04 406 ALA A C 1
ATOM 3054 O O . ALA A 1 426 ? 69.190 46.954 74.654 1.00 51.78 406 ALA A O 1
ATOM 3056 N N . ILE A 1 427 ? 67.441 46.837 73.280 1.00 51.17 407 ILE A N 1
ATOM 3057 C CA . ILE A 1 427 ? 67.474 48.279 72.940 1.00 53.65 407 ILE A CA 1
ATOM 3058 C C . ILE A 1 427 ? 67.033 49.092 74.158 1.00 59.40 407 ILE A C 1
ATOM 3059 O O . ILE A 1 427 ? 67.626 50.145 74.298 1.00 58.78 407 ILE A O 1
ATOM 3064 N N . THR A 1 428 ? 66.071 48.637 74.974 1.00 53.32 408 THR A N 1
ATOM 3065 C CA . THR A 1 428 ? 65.673 49.368 76.211 1.00 50.84 408 THR A CA 1
ATOM 3066 C C . THR A 1 428 ? 66.851 49.563 77.187 1.00 49.47 408 THR A C 1
ATOM 3067 O O . THR A 1 428 ? 66.788 50.527 77.964 1.00 56.49 408 THR A O 1
ATOM 3071 N N . LYS A 1 429 ? 67.870 48.707 77.152 1.00 54.99 409 LYS A N 1
ATOM 3072 C CA . LYS A 1 429 ? 69.047 48.799 78.054 1.00 58.57 409 LYS A CA 1
ATOM 3073 C C . LYS A 1 429 ? 70.182 49.548 77.359 1.00 54.48 409 LYS A C 1
ATOM 3074 O O . LYS A 1 429 ? 71.340 49.366 77.788 1.00 76.37 409 LYS A O 1
ATOM 3080 N N . MET A 1 430 ? 69.898 50.350 76.338 1.00 60.00 410 MET A N 1
ATOM 3081 C CA . MET A 1 430 ? 70.920 51.149 75.622 1.00 58.40 410 MET A CA 1
ATOM 3082 C C . MET A 1 430 ? 70.615 52.631 75.839 1.00 59.66 410 MET A C 1
ATOM 3083 O O . MET A 1 430 ? 69.441 52.988 75.997 1.00 70.72 410 MET A O 1
ATOM 3088 N N . PRO A 1 431 ? 71.618 53.543 75.851 1.00 59.01 411 PRO A N 1
ATOM 3089 C CA . PRO A 1 431 ? 71.344 54.984 75.932 1.00 60.40 411 PRO A CA 1
ATOM 3090 C C . PRO A 1 431 ? 70.623 55.471 74.667 1.00 59.79 411 PRO A C 1
ATOM 3091 O O . PRO A 1 431 ? 70.819 54.872 73.633 1.00 73.46 411 PRO A O 1
ATOM 3095 N N . LEU A 1 432 ? 69.830 56.529 74.777 1.00 60.67 412 LEU A N 1
ATOM 3096 C CA . LEU A 1 432 ? 68.971 57.036 73.678 1.00 64.03 412 LEU A CA 1
ATOM 3097 C C . LEU A 1 432 ? 68.081 55.895 73.168 1.00 61.10 412 LEU A C 1
ATOM 3098 O O . LEU A 1 432 ? 68.036 55.674 71.963 1.00 62.85 412 LEU A O 1
ATOM 3103 N N . SER A 1 433 ? 67.423 55.174 74.061 1.00 59.04 413 SER A N 1
ATOM 3104 C CA . SER A 1 433 ? 66.562 54.008 73.704 1.00 57.18 413 SER A CA 1
ATOM 3105 C C . SER A 1 433 ? 65.662 54.348 72.510 1.00 55.76 413 SER A C 1
ATOM 3106 O O . SER A 1 433 ? 65.828 53.736 71.457 1.00 50.84 413 SER A O 1
ATOM 3109 N N . PRO A 1 434 ? 64.735 55.330 72.576 1.00 56.63 414 PRO A N 1
ATOM 3110 C CA . PRO A 1 434 ? 63.824 55.598 71.463 1.00 58.76 414 PRO A CA 1
ATOM 3111 C C . PRO A 1 434 ? 64.402 56.010 70.114 1.00 54.83 414 PRO A C 1
ATOM 3112 O O . PRO A 1 434 ? 63.574 56.141 69.286 1.00 57.64 414 PRO A O 1
ATOM 3116 N N . LEU A 1 435 ? 65.709 56.198 69.955 1.00 53.50 415 LEU A N 1
ATOM 3117 C CA . LEU A 1 435 ? 66.319 56.530 68.646 1.00 50.65 415 LEU A CA 1
ATOM 3118 C C . LEU A 1 435 ? 66.900 55.254 68.044 1.00 51.45 415 LEU A C 1
ATOM 3119 O O . LEU A 1 435 ? 66.844 55.160 66.849 1.00 64.00 415 LEU A O 1
ATOM 3124 N N . TRP A 1 436 ? 67.430 54.351 68.825 1.00 45.20 416 TRP A N 1
ATOM 3125 C CA . TRP A 1 436 ? 67.873 53.040 68.325 1.00 42.81 416 TRP A CA 1
ATOM 3126 C C . TRP A 1 436 ? 66.687 52.158 67.952 1.00 45.81 416 TRP A C 1
ATOM 3127 O O . TRP A 1 436 ? 66.904 51.285 67.157 1.00 46.00 416 TRP A O 1
ATOM 3138 N N . SER A 1 437 ? 65.519 52.353 68.574 1.00 40.32 417 SER A N 1
ATOM 3139 C CA . SER A 1 437 ? 64.276 51.638 68.205 1.00 41.98 417 SER A CA 1
ATOM 3140 C C . SER A 1 437 ? 63.731 52.142 66.875 1.00 43.32 417 SER A C 1
ATOM 3141 O O . SER A 1 437 ? 63.193 51.360 66.174 1.00 52.96 417 SER A O 1
ATOM 3143 N N . VAL A 1 438 ? 63.761 53.426 66.628 1.00 43.71 418 VAL A N 1
ATOM 3144 C CA . VAL A 1 438 ? 63.259 54.008 65.368 1.00 42.65 418 VAL A CA 1
ATOM 3145 C C . VAL A 1 438 ? 64.183 53.535 64.252 1.00 43.91 418 VAL A C 1
ATOM 3146 O O . VAL A 1 438 ? 63.696 53.186 63.230 1.00 48.67 418 VAL A O 1
ATOM 3150 N N . LEU A 1 439 ? 65.478 53.593 64.460 1.00 41.98 419 LEU A N 1
ATOM 3151 C CA . LEU A 1 439 ? 66.400 53.168 63.379 1.00 46.61 419 LEU A CA 1
ATOM 3152 C C . LEU A 1 439 ? 66.310 51.667 63.123 1.00 46.27 419 LEU A C 1
ATOM 3153 O O . LEU A 1 439 ? 66.587 51.277 62.036 1.00 53.04 419 LEU A O 1
ATOM 3158 N N . PHE A 1 440 ? 65.990 50.869 64.101 1.00 42.64 420 PHE A N 1
ATOM 3159 C CA . PHE A 1 440 ? 65.968 49.409 63.912 1.00 41.19 420 PHE A CA 1
ATOM 3160 C C . PHE A 1 440 ? 64.687 49.009 63.179 1.00 45.66 420 PHE A C 1
ATOM 3161 O O . PHE A 1 440 ? 64.711 48.073 62.407 1.00 44.74 420 PHE A O 1
ATOM 3169 N N . PHE A 1 441 ? 63.593 49.670 63.484 1.00 39.78 421 PHE A N 1
ATOM 3170 C CA . PHE A 1 441 ? 62.306 49.351 62.850 1.00 41.83 421 PHE A CA 1
ATOM 3171 C C . PHE A 1 441 ? 62.167 50.129 61.532 1.00 49.22 421 PHE A C 1
ATOM 3172 O O . PHE A 1 441 ? 61.292 49.697 60.784 1.00 47.11 421 PHE A O 1
ATOM 3180 N N . ILE A 1 442 ? 62.933 51.185 61.208 1.00 46.49 422 ILE A N 1
ATOM 3181 C CA . ILE A 1 442 ? 62.869 51.673 59.794 1.00 49.28 422 ILE A CA 1
ATOM 3182 C C . ILE A 1 442 ? 63.718 50.702 58.972 1.00 49.25 422 ILE A C 1
ATOM 3183 O O . ILE A 1 442 ? 63.423 50.550 57.794 1.00 56.02 422 ILE A O 1
ATOM 3188 N N . MET A 1 443 ? 64.766 50.126 59.540 1.00 46.85 423 MET A N 1
ATOM 3189 C CA . MET A 1 443 ? 65.624 49.222 58.746 1.00 46.01 423 MET A CA 1
ATOM 3190 C C . MET A 1 443 ? 64.829 47.987 58.353 1.00 44.13 423 MET A C 1
ATOM 3191 O O . MET A 1 443 ? 64.873 47.639 57.183 1.00 57.55 423 MET A O 1
ATOM 3196 N N . LEU A 1 444 ? 64.157 47.374 59.306 1.00 47.82 424 LEU A N 1
ATOM 3197 C CA . LEU A 1 444 ? 63.350 46.159 59.056 1.00 49.31 424 LEU A CA 1
ATOM 3198 C C . LEU A 1 444 ? 62.250 46.526 58.076 1.00 44.47 424 LEU A C 1
ATOM 3199 O O . LEU A 1 444 ? 62.006 45.736 57.190 1.00 44.58 424 LEU A O 1
ATOM 3204 N N . PHE A 1 445 ? 61.663 47.710 58.229 1.00 40.82 425 PHE A N 1
ATOM 3205 C CA . PHE A 1 445 ? 60.634 48.191 57.283 1.00 42.60 425 PHE A CA 1
ATOM 3206 C C . PHE A 1 445 ? 61.211 48.185 55.864 1.00 47.25 425 PHE A C 1
ATOM 3207 O O . PHE A 1 445 ? 60.530 47.649 54.959 1.00 56.76 425 PHE A O 1
ATOM 3215 N N . CYS A 1 446 ? 62.399 48.747 55.686 1.00 46.35 426 CYS A N 1
ATOM 3216 C CA . CYS A 1 446 ? 63.004 48.877 54.341 1.00 45.91 426 CYS A CA 1
ATOM 3217 C C . CYS A 1 446 ? 63.302 47.479 53.821 1.00 46.75 426 CYS A C 1
ATOM 3218 O O . CYS A 1 446 ? 62.920 47.245 52.665 1.00 45.11 426 CYS A O 1
ATOM 3221 N N . LEU A 1 447 ? 63.905 46.606 54.631 1.00 42.79 427 LEU A N 1
ATOM 3222 C CA . LEU A 1 447 ? 64.140 45.204 54.209 1.00 44.16 427 LEU A CA 1
ATOM 3223 C C . LEU A 1 447 ? 62.819 44.593 53.697 1.00 47.64 427 LEU A C 1
ATOM 3224 O O . LEU A 1 447 ? 62.777 44.097 52.518 1.00 56.02 427 LEU A O 1
ATOM 3229 N N . GLY A 1 448 ? 61.777 44.631 54.514 1.00 44.96 428 GLY A N 1
ATOM 3230 C CA . GLY A 1 448 ? 60.500 43.989 54.157 1.00 46.63 428 GLY A CA 1
ATOM 3231 C C . GLY A 1 448 ? 59.966 44.578 52.855 1.00 45.90 428 GLY A C 1
ATOM 3232 O O . GLY A 1 448 ? 59.572 43.811 51.958 1.00 45.03 428 GLY A O 1
ATOM 3233 N N . LEU A 1 449 ? 59.989 45.893 52.756 1.00 40.95 429 LEU A N 1
ATOM 3234 C CA . LEU A 1 449 ? 59.378 46.585 51.624 1.00 44.68 429 LEU A CA 1
ATOM 3235 C C . LEU A 1 449 ? 60.102 46.230 50.321 1.00 45.62 429 LEU A C 1
ATOM 3236 O O . LEU A 1 449 ? 59.437 46.018 49.261 1.00 43.13 429 LEU A O 1
ATOM 3241 N N . SER A 1 450 ? 61.416 46.124 50.360 1.00 43.06 430 SER A N 1
ATOM 3242 C CA . SER A 1 450 ? 62.130 45.799 49.109 1.00 45.68 430 SER A CA 1
ATOM 3243 C C . SER A 1 450 ? 61.699 44.384 48.680 1.00 44.49 430 SER A C 1
ATOM 3244 O O . SER A 1 450 ? 61.458 44.121 47.474 1.00 54.85 430 SER A O 1
ATOM 3247 N N . SER A 1 451 ? 61.606 43.477 49.656 1.00 39.49 431 SER A N 1
ATOM 3248 C CA . SER A 1 451 ? 61.171 42.088 49.352 1.00 39.66 431 SER A CA 1
ATOM 3249 C C . SER A 1 451 ? 59.764 42.119 48.748 1.00 39.01 431 SER A C 1
ATOM 3250 O O . SER A 1 451 ? 59.522 41.376 47.776 1.00 35.85 431 SER A O 1
ATOM 3253 N N . MET A 1 452 ? 58.879 42.955 49.301 1.00 41.40 432 MET A N 1
ATOM 3254 C CA . MET A 1 452 ? 57.511 43.060 48.776 1.00 44.86 432 MET A CA 1
ATOM 3255 C C . MET A 1 452 ? 57.534 43.510 47.301 1.00 45.65 432 MET A C 1
ATOM 3256 O O . MET A 1 452 ? 56.698 42.991 46.573 1.00 44.81 432 MET A O 1
ATOM 3261 N N . PHE A 1 453 ? 58.449 44.383 46.871 1.00 43.69 433 PHE A N 1
ATOM 3262 C CA . PHE A 1 453 ? 58.497 44.814 45.445 1.00 41.36 433 PHE A CA 1
ATOM 3263 C C . PHE A 1 453 ? 58.634 43.575 44.582 1.00 43.42 433 PHE A C 1
ATOM 3264 O O . PHE A 1 453 ? 57.833 43.371 43.650 1.00 44.20 433 PHE A O 1
ATOM 3272 N N . GLY A 1 454 ? 59.571 42.711 44.931 1.00 44.37 434 GLY A N 1
ATOM 3273 C CA . GLY A 1 454 ? 59.694 41.434 44.210 1.00 39.85 434 GLY A CA 1
ATOM 3274 C C . GLY A 1 454 ? 58.435 40.586 44.197 1.00 43.76 434 GLY A C 1
ATOM 3275 O O . GLY A 1 454 ? 58.069 40.106 43.101 1.00 44.85 434 GLY A O 1
ATOM 3276 N N . ASN A 1 455 ? 57.771 40.401 45.336 1.00 40.88 435 ASN A N 1
ATOM 3277 C CA . ASN A 1 455 ? 56.625 39.458 45.391 1.00 44.15 435 ASN A CA 1
ATOM 3278 C C . ASN A 1 455 ? 55.477 40.004 44.585 1.00 42.58 435 ASN A C 1
ATOM 3279 O O . ASN A 1 455 ? 54.715 39.226 43.978 1.00 44.27 435 ASN A O 1
ATOM 3284 N N . MET A 1 456 ? 55.327 41.330 44.614 1.00 47.74 436 MET A N 1
ATOM 3285 C CA . MET A 1 456 ? 54.232 41.991 43.862 1.00 51.68 436 MET A CA 1
ATOM 3286 C C . MET A 1 456 ? 54.530 41.858 42.368 1.00 53.50 436 MET A C 1
ATOM 3287 O O . MET A 1 456 ? 53.587 41.581 41.603 1.00 48.53 436 MET A O 1
ATOM 3292 N N . GLU A 1 457 ? 55.797 42.032 41.975 1.00 54.09 437 GLU A N 1
ATOM 3293 C CA . GLU A 1 457 ? 56.144 41.821 40.546 1.00 50.17 437 GLU A CA 1
ATOM 3294 C C . GLU A 1 457 ? 55.711 40.406 40.165 1.00 55.60 437 GLU A C 1
ATOM 3295 O O . GLU A 1 457 ? 55.214 40.221 39.036 1.00 57.95 437 GLU A O 1
ATOM 3301 N N . GLY A 1 458 ? 55.869 39.453 41.088 1.00 49.84 438 GLY A N 1
ATOM 3302 C CA . GLY A 1 458 ? 55.525 38.078 40.790 1.00 46.31 438 GLY A CA 1
ATOM 3303 C C . GLY A 1 458 ? 54.047 37.801 40.681 1.00 45.72 438 GLY A C 1
ATOM 3304 O O . GLY A 1 458 ? 53.743 36.771 40.149 1.00 53.01 438 GLY A O 1
ATOM 3305 N N . VAL A 1 459 ? 53.160 38.629 41.193 1.00 48.58 439 VAL A N 1
ATOM 3306 C CA . VAL A 1 459 ? 51.687 38.370 41.148 1.00 49.62 439 VAL A CA 1
ATOM 3307 C C . VAL A 1 459 ? 51.033 39.158 40.014 1.00 51.35 439 VAL A C 1
ATOM 3308 O O . VAL A 1 459 ? 50.110 38.609 39.416 1.00 57.55 439 VAL A O 1
ATOM 3312 N N . VAL A 1 460 ? 51.452 40.411 39.808 1.00 50.37 440 VAL A N 1
ATOM 3313 C CA . VAL A 1 460 ? 50.811 41.310 38.802 1.00 52.64 440 VAL A CA 1
ATOM 3314 C C . VAL A 1 460 ? 51.204 40.888 37.387 1.00 49.06 440 VAL A C 1
ATOM 3315 O O . VAL A 1 460 ? 50.296 40.694 36.558 1.00 53.67 440 VAL A O 1
ATOM 3319 N N . VAL A 1 461 ? 52.505 40.769 37.120 1.00 42.95 441 VAL A N 1
ATOM 3320 C CA . VAL A 1 461 ? 52.974 40.462 35.736 1.00 47.60 441 VAL A CA 1
ATOM 3321 C C . VAL A 1 461 ? 52.199 39.260 35.190 1.00 55.34 441 VAL A C 1
ATOM 3322 O O . VAL A 1 461 ? 51.588 39.379 34.130 1.00 53.19 441 VAL A O 1
ATOM 3326 N N . PRO A 1 462 ? 52.169 38.098 35.886 1.00 54.78 442 PRO A N 1
ATOM 3327 C CA . PRO A 1 462 ? 51.435 36.929 35.398 1.00 52.78 442 PRO A CA 1
ATOM 3328 C C . PRO A 1 462 ? 49.947 37.217 35.145 1.00 54.13 442 PRO A C 1
ATOM 3329 O O . PRO A 1 462 ? 49.401 36.631 34.251 1.00 66.61 442 PRO A O 1
ATOM 3333 N N . LEU A 1 463 ? 49.347 38.125 35.918 1.00 53.13 443 LEU A N 1
ATOM 3334 C CA . LEU A 1 463 ? 47.907 38.460 35.744 1.00 62.01 443 LEU A CA 1
ATOM 3335 C C . LEU A 1 463 ? 47.707 39.201 34.418 1.00 68.64 443 LEU A C 1
ATOM 3336 O O . LEU A 1 463 ? 46.648 39.005 33.792 1.00 75.49 443 LEU A O 1
ATOM 3341 N N . GLN A 1 464 ? 48.685 40.014 34.010 1.00 67.43 444 GLN A N 1
ATOM 3342 C CA . GLN A 1 464 ? 48.590 40.794 32.749 1.00 69.07 444 GLN A CA 1
ATOM 3343 C C . GLN A 1 464 ? 48.744 39.846 31.553 1.00 69.05 444 GLN A C 1
ATOM 3344 O O . GLN A 1 464 ? 48.083 40.061 30.548 1.00 79.69 444 GLN A O 1
ATOM 3350 N N . ASP A 1 465 ? 49.583 38.828 31.680 1.00 69.11 445 ASP A N 1
ATOM 3351 C CA . ASP A 1 465 ? 49.746 37.764 30.656 1.00 75.38 445 ASP A CA 1
ATOM 3352 C C . ASP A 1 465 ? 48.556 36.801 30.592 1.00 69.00 445 ASP A C 1
ATOM 3353 O O . ASP A 1 465 ? 48.414 36.155 29.552 1.00 86.56 445 ASP A O 1
ATOM 3358 N N . LEU A 1 466 ? 47.752 36.693 31.623 1.00 66.62 446 LEU A N 1
ATOM 3359 C CA . LEU A 1 466 ? 46.512 35.873 31.590 1.00 79.07 446 LEU A CA 1
ATOM 3360 C C . LEU A 1 466 ? 45.419 36.687 30.936 1.00 93.49 446 LEU A C 1
ATOM 3361 O O . LEU A 1 466 ? 44.465 36.069 30.424 1.00 99.95 446 LEU A O 1
ATOM 3366 N N . ARG A 1 467 ? 45.551 38.013 30.986 1.00 96.49 447 ARG A N 1
ATOM 3367 C CA . ARG A 1 467 ? 44.566 38.977 30.455 1.00 109.73 447 ARG A CA 1
ATOM 3368 C C . ARG A 1 467 ? 43.239 38.757 31.203 1.00 105.17 447 ARG A C 1
ATOM 3369 O O . ARG A 1 467 ? 42.210 38.502 30.567 1.00 111.92 447 ARG A O 1
ATOM 3377 N N . VAL A 1 468 ? 43.280 38.836 32.527 1.00 106.55 448 VAL A N 1
ATOM 3378 C CA . VAL A 1 468 ? 42.076 38.708 33.398 1.00 109.79 448 VAL A CA 1
ATOM 3379 C C . VAL A 1 468 ? 41.261 40.000 33.343 1.00 108.73 448 VAL A C 1
ATOM 3380 O O . VAL A 1 468 ? 40.019 39.898 33.420 1.00 129.13 448 VAL A O 1
ATOM 3384 N N . ILE A 1 469 ? 41.916 41.155 33.235 1.00 108.54 449 ILE A N 1
ATOM 3385 C CA . ILE A 1 469 ? 41.224 42.475 33.182 1.00 111.09 449 ILE A CA 1
ATOM 3386 C C . ILE A 1 469 ? 41.333 43.028 31.765 1.00 110.55 449 ILE A C 1
ATOM 3387 O O . ILE A 1 469 ? 42.305 42.702 31.077 1.00 104.18 449 ILE A O 1
ATOM 3392 N N . PRO A 1 470 ? 40.383 43.887 31.311 1.00 101.79 450 PRO A N 1
ATOM 3393 C CA . PRO A 1 470 ? 40.483 44.536 30.006 1.00 101.32 450 PRO A CA 1
ATOM 3394 C C . PRO A 1 470 ? 41.852 45.194 29.842 1.00 106.04 450 PRO A C 1
ATOM 3395 O O . PRO A 1 470 ? 42.214 45.988 30.705 1.00 110.27 450 PRO A O 1
ATOM 3399 N N . PRO A 1 471 ? 42.639 44.877 28.789 1.00 113.38 451 PRO A N 1
ATOM 3400 C CA . PRO A 1 471 ? 43.975 45.452 28.607 1.00 118.79 451 PRO A CA 1
ATOM 3401 C C . PRO A 1 471 ? 43.956 46.987 28.581 1.00 124.17 451 PRO A C 1
ATOM 3402 O O . PRO A 1 471 ? 44.892 47.583 29.060 1.00 127.15 451 PRO A O 1
ATOM 3406 N N . LYS A 1 472 ? 42.869 47.567 28.065 1.00 123.56 452 LYS A N 1
ATOM 3407 C CA . LYS A 1 472 ? 42.605 49.033 28.103 1.00 128.24 452 LYS A CA 1
ATOM 3408 C C . LYS A 1 472 ? 42.824 49.600 29.515 1.00 113.76 452 LYS A C 1
ATOM 3409 O O . LYS A 1 472 ? 43.359 50.717 29.602 1.00 119.13 452 LYS A O 1
ATOM 3415 N N . TRP A 1 473 ? 42.455 48.859 30.566 1.00 100.50 453 TRP A N 1
ATOM 3416 C CA . TRP A 1 473 ? 42.575 49.356 31.961 1.00 90.05 453 TRP A CA 1
ATOM 3417 C C . TRP A 1 473 ? 44.019 49.768 32.242 1.00 80.27 453 TRP A C 1
ATOM 3418 O O . TRP A 1 473 ? 44.932 49.102 31.767 1.00 80.91 453 TRP A O 1
ATOM 3429 N N . PRO A 1 474 ? 44.267 50.878 32.981 1.00 69.50 454 PRO A N 1
ATOM 3430 C CA . PRO A 1 474 ? 45.624 51.273 33.371 1.00 62.11 454 PRO A CA 1
ATOM 3431 C C . PRO A 1 474 ? 46.225 50.295 34.393 1.00 69.95 454 PRO A C 1
ATOM 3432 O O . PRO A 1 474 ? 45.481 49.573 35.030 1.00 68.22 454 PRO A O 1
ATOM 3436 N N . LYS A 1 475 ? 47.552 50.282 34.496 1.00 78.20 455 LYS A N 1
ATOM 3437 C CA . LYS A 1 475 ? 48.298 49.390 35.431 1.00 82.98 455 LYS A CA 1
ATOM 3438 C C . LYS A 1 475 ? 47.843 49.635 36.879 1.00 72.91 455 LYS A C 1
ATOM 3439 O O . LYS A 1 475 ? 47.722 48.652 37.620 1.00 72.79 455 LYS A O 1
ATOM 3445 N N . GLU A 1 476 ? 47.592 50.878 37.248 1.00 65.68 456 GLU A N 1
ATOM 3446 C CA . GLU A 1 476 ? 47.215 51.283 38.631 1.00 62.42 456 GLU A CA 1
ATOM 3447 C C . GLU A 1 476 ? 46.002 50.460 39.074 1.00 62.98 456 GLU A C 1
ATOM 3448 O O . GLU A 1 476 ? 45.993 50.011 40.234 1.00 78.24 456 GLU A O 1
ATOM 3454 N N . VAL A 1 477 ? 45.040 50.241 38.178 1.00 56.45 457 VAL A N 1
ATOM 3455 C CA . VAL A 1 477 ? 43.775 49.547 38.532 1.00 53.80 457 VAL A CA 1
ATOM 3456 C C . VAL A 1 477 ? 44.119 48.138 38.985 1.00 50.85 457 VAL A C 1
ATOM 3457 O O . VAL A 1 477 ? 43.647 47.752 40.077 1.00 70.47 457 VAL A O 1
ATOM 3461 N N . LEU A 1 478 ? 44.887 47.400 38.192 1.00 54.45 458 LEU A N 1
ATOM 3462 C CA . LEU A 1 478 ? 45.217 45.979 38.509 1.00 53.74 458 LEU A CA 1
ATOM 3463 C C . LEU A 1 478 ? 45.963 45.926 39.846 1.00 58.50 458 LEU A C 1
ATOM 3464 O O . LEU A 1 478 ? 45.477 45.215 40.758 1.00 61.86 458 LEU A O 1
ATOM 3469 N N . THR A 1 479 ? 47.072 46.645 39.955 1.00 56.02 459 THR A N 1
ATOM 3470 C CA . THR A 1 479 ? 47.876 46.683 41.202 1.00 60.53 459 THR A CA 1
ATOM 3471 C C . THR A 1 479 ? 46.998 47.099 42.382 1.00 57.72 459 THR A C 1
ATOM 3472 O O . THR A 1 479 ? 47.227 46.566 43.457 1.00 56.90 459 THR A O 1
ATOM 3476 N N . GLY A 1 480 ? 46.039 48.007 42.188 1.00 60.96 460 GLY A N 1
ATOM 3477 C CA . GLY A 1 480 ? 45.111 48.404 43.272 1.00 60.91 460 GLY A CA 1
ATOM 3478 C C . GLY A 1 480 ? 44.117 47.313 43.679 1.00 58.49 460 GLY A C 1
ATOM 3479 O O . GLY A 1 480 ? 43.713 47.312 44.825 1.00 77.03 460 GLY A O 1
ATOM 3480 N N . LEU A 1 481 ? 43.690 46.469 42.766 1.00 54.34 461 LEU A N 1
ATOM 3481 C CA . LEU A 1 481 ? 42.800 45.317 43.054 1.00 60.70 461 LEU A CA 1
ATOM 3482 C C . LEU A 1 481 ? 43.592 44.165 43.679 1.00 63.41 461 LEU A C 1
ATOM 3483 O O . LEU A 1 481 ? 42.955 43.314 44.311 1.00 63.96 461 LEU A O 1
ATOM 3488 N N . ILE A 1 482 ? 44.897 44.085 43.465 1.00 54.42 462 ILE A N 1
ATOM 3489 C CA . ILE A 1 482 ? 45.689 43.013 44.115 1.00 57.99 462 ILE A CA 1
ATOM 3490 C C . ILE A 1 482 ? 45.924 43.424 45.559 1.00 63.48 462 ILE A C 1
ATOM 3491 O O . ILE A 1 482 ? 45.757 42.571 46.444 1.00 58.04 462 ILE A O 1
ATOM 3496 N N . CYS A 1 483 ? 46.337 44.680 45.724 1.00 62.57 463 CYS A N 1
ATOM 3497 C CA . CYS A 1 483 ? 46.622 45.301 47.033 1.00 61.58 463 CYS A CA 1
ATOM 3498 C C . CYS A 1 483 ? 45.363 45.320 47.888 1.00 63.40 463 CYS A C 1
ATOM 3499 O O . CYS A 1 483 ? 45.511 45.179 49.085 1.00 80.07 463 CYS A O 1
ATOM 3502 N N . LEU A 1 484 ? 44.184 45.489 47.303 1.00 63.13 464 LEU A N 1
ATOM 3503 C CA . LEU A 1 484 ? 42.930 45.436 48.083 1.00 61.68 464 LEU A CA 1
ATOM 3504 C C . LEU A 1 484 ? 42.474 43.996 48.311 1.00 57.51 464 LEU A C 1
ATOM 3505 O O . LEU A 1 484 ? 41.918 43.768 49.351 1.00 59.01 464 LEU A O 1
ATOM 3510 N N . GLY A 1 485 ? 42.687 43.068 47.391 1.00 55.33 465 GLY A N 1
ATOM 3511 C CA . GLY A 1 485 ? 42.239 41.675 47.600 1.00 56.76 465 GLY A CA 1
ATOM 3512 C C . GLY A 1 485 ? 43.129 40.898 48.568 1.00 60.27 465 GLY A C 1
ATOM 3513 O O . GLY A 1 485 ? 42.648 40.021 49.263 1.00 60.88 465 GLY A O 1
ATOM 3514 N N . THR A 1 486 ? 44.414 41.163 48.594 1.00 58.89 466 THR A N 1
ATOM 3515 C CA . THR A 1 486 ? 45.336 40.484 49.526 1.00 54.84 466 THR A CA 1
ATOM 3516 C C . THR A 1 486 ? 45.277 41.127 50.900 1.00 58.35 466 THR A C 1
ATOM 3517 O O . THR A 1 486 ? 45.746 40.545 51.857 1.00 59.73 466 THR A O 1
ATOM 3521 N N . PHE A 1 487 ? 44.784 42.344 50.957 1.00 60.89 467 PHE A N 1
ATOM 3522 C CA . PHE A 1 487 ? 44.561 43.044 52.233 1.00 58.91 467 PHE A CA 1
ATOM 3523 C C . PHE A 1 487 ? 43.391 42.367 52.930 1.00 64.82 467 PHE A C 1
ATOM 3524 O O . PHE A 1 487 ? 43.510 42.179 54.124 1.00 74.76 467 PHE A O 1
ATOM 3532 N N . LEU A 1 488 ? 42.314 42.073 52.199 1.00 63.11 468 LEU A N 1
ATOM 3533 C CA . LEU A 1 488 ? 41.097 41.494 52.804 1.00 58.53 468 LEU A CA 1
ATOM 3534 C C . LEU A 1 488 ? 41.392 40.077 53.249 1.00 59.34 468 LEU A C 1
ATOM 3535 O O . LEU A 1 488 ? 40.760 39.689 54.210 1.00 67.34 468 LEU A O 1
ATOM 3540 N N . ILE A 1 489 ? 42.271 39.342 52.584 1.00 55.64 469 ILE A N 1
ATOM 3541 C CA . ILE A 1 489 ? 42.556 37.947 53.033 1.00 57.46 469 ILE A CA 1
ATOM 3542 C C . ILE A 1 489 ? 43.414 38.016 54.287 1.00 53.28 469 ILE A C 1
ATOM 3543 O O . ILE A 1 489 ? 43.313 37.116 55.101 1.00 54.71 469 ILE A O 1
ATOM 3548 N N . GLY A 1 490 ? 44.212 39.063 54.440 1.00 52.03 470 GLY A N 1
ATOM 3549 C CA . GLY A 1 490 ? 45.123 39.174 55.583 1.00 53.94 470 GLY A CA 1
ATOM 3550 C C . GLY A 1 490 ? 44.405 39.594 56.852 1.00 54.18 470 GLY A C 1
ATOM 3551 O O . GLY A 1 490 ? 45.108 39.897 57.779 1.00 53.31 470 GLY A O 1
ATOM 3552 N N . PHE A 1 491 ? 43.077 39.487 56.883 1.00 55.04 471 PHE A N 1
ATOM 3553 C CA . PHE A 1 491 ? 42.348 39.745 58.149 1.00 57.17 471 PHE A CA 1
ATOM 3554 C C . PHE A 1 491 ? 42.428 38.468 58.992 1.00 59.15 471 PHE A C 1
ATOM 3555 O O . PHE A 1 491 ? 42.259 38.552 60.225 1.00 73.31 471 PHE A O 1
ATOM 3563 N N . ILE A 1 492 ? 42.698 37.325 58.346 1.00 59.22 472 ILE A N 1
ATOM 3564 C CA . ILE A 1 492 ? 42.877 36.060 59.127 1.00 64.16 472 ILE A CA 1
ATOM 3565 C C . ILE A 1 492 ? 44.017 36.278 60.128 1.00 57.72 472 ILE A C 1
ATOM 3566 O O . ILE A 1 492 ? 43.899 35.793 61.224 1.00 58.77 472 ILE A O 1
ATOM 3571 N N . PHE A 1 493 ? 45.072 36.991 59.791 1.00 57.75 473 PHE A N 1
ATOM 3572 C CA . PHE A 1 493 ? 46.191 37.168 60.754 1.00 54.11 473 PHE A CA 1
ATOM 3573 C C . PHE A 1 493 ? 45.952 38.315 61.741 1.00 54.54 473 PHE A C 1
ATOM 3574 O O . PHE A 1 493 ? 46.842 38.551 62.562 1.00 61.95 473 PHE A O 1
ATOM 3582 N N . THR A 1 494 ? 44.843 39.026 61.686 1.00 50.01 474 THR A N 1
ATOM 3583 C CA . THR A 1 494 ? 44.493 39.997 62.752 1.00 48.41 474 THR A CA 1
ATOM 3584 C C . THR A 1 494 ? 43.520 39.373 63.764 1.00 51.05 474 THR A C 1
ATOM 3585 O O . THR A 1 494 ? 43.218 40.051 64.767 1.00 45.58 474 THR A O 1
ATOM 3589 N N . LEU A 1 495 ? 43.037 38.141 63.541 1.00 44.72 475 LEU A N 1
ATOM 3590 C CA . LEU A 1 495 ? 42.301 37.409 64.597 1.00 47.64 475 LEU A CA 1
ATOM 3591 C C . LEU A 1 495 ? 43.260 37.149 65.766 1.00 46.39 475 LEU A C 1
ATOM 3592 O O . LEU A 1 495 ? 44.467 37.325 65.601 1.00 51.04 475 LEU A O 1
ATOM 3597 N N . ASN A 1 496 ? 42.721 36.745 66.889 1.00 44.72 476 ASN A N 1
ATOM 3598 C CA . ASN A 1 496 ? 43.510 36.466 68.090 1.00 44.33 476 ASN A CA 1
ATOM 3599 C C . ASN A 1 496 ? 44.388 35.272 67.801 1.00 41.37 476 ASN A C 1
ATOM 3600 O O . ASN A 1 496 ? 45.524 35.287 68.288 1.00 41.49 476 ASN A O 1
ATOM 3605 N N . SER A 1 497 ? 43.887 34.306 67.028 1.00 39.86 477 SER A N 1
ATOM 3606 C CA . SER A 1 497 ? 44.681 33.121 66.613 1.00 42.17 477 SER A CA 1
ATOM 3607 C C . SER A 1 497 ? 45.548 33.421 65.404 1.00 40.69 477 SER A C 1
ATOM 3608 O O . SER A 1 497 ? 46.048 32.483 64.882 1.00 44.30 477 SER A O 1
ATOM 3611 N N . GLY A 1 498 ? 45.682 34.673 64.978 1.00 44.10 478 GLY A N 1
ATOM 3612 C CA . GLY A 1 498 ? 46.284 35.026 63.690 1.00 44.15 478 GLY A CA 1
ATOM 3613 C C . GLY A 1 498 ? 47.786 34.811 63.615 1.00 44.95 478 GLY A C 1
ATOM 3614 O O . GLY A 1 498 ? 48.289 34.665 62.551 1.00 52.80 478 GLY A O 1
ATOM 3615 N N . GLN A 1 499 ? 48.484 34.844 64.707 1.00 46.15 479 GLN A N 1
ATOM 3616 C CA . GLN A 1 499 ? 49.887 34.430 64.744 1.00 44.93 479 GLN A CA 1
ATOM 3617 C C . GLN A 1 499 ? 50.047 32.918 64.651 1.00 50.53 479 GLN A C 1
ATOM 3618 O O . GLN A 1 499 ? 51.164 32.494 64.272 1.00 51.37 479 GLN A O 1
ATOM 3624 N N . TYR A 1 500 ? 49.058 32.113 65.033 1.00 47.21 480 TYR A N 1
ATOM 3625 C CA . TYR A 1 500 ? 49.252 30.646 64.879 1.00 50.08 480 TYR A CA 1
ATOM 3626 C C . TYR A 1 500 ? 49.097 30.244 63.420 1.00 51.80 480 TYR A C 1
ATOM 3627 O O . TYR A 1 500 ? 49.725 29.248 63.015 1.00 63.28 480 TYR A O 1
ATOM 3636 N N . TRP A 1 501 ? 48.251 30.969 62.705 1.00 50.79 481 TRP A N 1
ATOM 3637 C CA . TRP A 1 501 ? 48.009 30.743 61.268 1.00 50.80 481 TRP A CA 1
ATOM 3638 C C . TRP A 1 501 ? 49.223 31.168 60.478 1.00 49.83 481 TRP A C 1
ATOM 3639 O O . TRP A 1 501 ? 49.530 30.501 59.546 1.00 58.19 481 TRP A O 1
ATOM 3650 N N . LEU A 1 502 ? 49.836 32.268 60.859 1.00 49.07 482 LEU A N 1
ATOM 3651 C CA . LEU A 1 502 ? 50.991 32.828 60.151 1.00 51.40 482 LEU A CA 1
ATOM 3652 C C . LEU A 1 502 ? 52.196 31.950 60.387 1.00 49.67 482 LEU A C 1
ATOM 3653 O O . LEU A 1 502 ? 52.985 31.855 59.488 1.00 47.64 482 LEU A O 1
ATOM 3658 N N . SER A 1 503 ? 52.319 31.334 61.554 1.00 62.14 483 SER A N 1
ATOM 3659 C CA . SER A 1 503 ? 53.492 30.454 61.796 1.00 61.76 483 SER A CA 1
ATOM 3660 C C . SER A 1 503 ? 53.339 29.162 61.002 1.00 57.45 483 SER A C 1
ATOM 3661 O O . SER A 1 503 ? 54.377 28.510 60.781 1.00 64.50 483 SER A O 1
ATOM 3664 N N . LEU A 1 504 ? 52.118 28.822 60.593 1.00 56.16 484 LEU A N 1
ATOM 3665 C CA . LEU A 1 504 ? 51.852 27.580 59.827 1.00 58.52 484 LEU A CA 1
ATOM 3666 C C . LEU A 1 504 ? 52.137 27.849 58.345 1.00 66.69 484 LEU A C 1
ATOM 3667 O O . LEU A 1 504 ? 52.912 27.080 57.747 1.00 58.23 484 LEU A O 1
ATOM 3672 N N . LEU A 1 505 ? 51.502 28.882 57.783 1.00 66.00 485 LEU A N 1
ATOM 3673 C CA . LEU A 1 505 ? 51.715 29.271 56.363 1.00 64.44 485 LEU A CA 1
ATOM 3674 C C . LEU A 1 505 ? 53.208 29.531 56.125 1.00 53.03 485 LEU A C 1
ATOM 3675 O O . LEU A 1 505 ? 53.730 29.066 55.114 1.00 57.88 485 LEU A O 1
ATOM 3680 N N . ASP A 1 506 ? 53.861 30.244 57.030 1.00 56.80 486 ASP A N 1
ATOM 3681 C CA . ASP A 1 506 ? 55.300 30.588 56.906 1.00 63.26 486 ASP A CA 1
ATOM 3682 C C . ASP A 1 506 ? 56.135 29.306 56.804 1.00 64.68 486 ASP A C 1
ATOM 3683 O O . ASP A 1 506 ? 57.153 29.351 56.094 1.00 78.55 486 ASP A O 1
ATOM 3688 N N . SER A 1 507 ? 55.718 28.218 57.450 1.00 66.59 487 SER A N 1
ATOM 3689 C CA . SER A 1 507 ? 56.456 26.933 57.411 1.00 73.36 487 SER A CA 1
ATOM 3690 C C . SER A 1 507 ? 56.110 26.108 56.165 1.00 74.30 487 SER A C 1
ATOM 3691 O O . SER A 1 507 ? 56.789 25.090 55.972 1.00 82.90 487 SER A O 1
ATOM 3694 N N . TYR A 1 508 ? 55.110 26.486 55.383 1.00 81.35 488 TYR A N 1
ATOM 3695 C CA . TYR A 1 508 ? 54.664 25.666 54.220 1.00 83.59 488 TYR A CA 1
ATOM 3696 C C . TYR A 1 508 ? 54.613 26.470 52.924 1.00 87.46 488 TYR A C 1
ATOM 3697 O O . TYR A 1 508 ? 54.846 25.844 51.857 1.00 101.48 488 TYR A O 1
ATOM 3706 N N . ALA A 1 509 ? 54.322 27.772 52.998 1.00 88.96 489 ALA A N 1
ATOM 3707 C CA . ALA A 1 509 ? 54.284 28.631 51.791 1.00 91.21 489 ALA A CA 1
ATOM 3708 C C . ALA A 1 509 ? 55.560 28.413 50.973 1.00 92.81 489 ALA A C 1
ATOM 3709 O O . ALA A 1 509 ? 55.452 28.240 49.744 1.00 104.00 489 ALA A O 1
ATOM 3711 N N . GLY A 1 510 ? 56.723 28.417 51.627 1.00 97.91 490 GLY A N 1
ATOM 3712 C CA . GLY A 1 510 ? 57.991 28.162 50.917 1.00 101.15 490 GLY A CA 1
ATOM 3713 C C . GLY A 1 510 ? 58.337 26.684 50.913 1.00 110.31 490 GLY A C 1
ATOM 3714 O O . GLY A 1 510 ? 57.416 25.868 51.102 1.00 124.84 490 GLY A O 1
ATOM 3715 N N . SER A 1 511 ? 59.612 26.347 50.700 1.00 106.78 491 SER A N 1
ATOM 3716 C CA . SER A 1 511 ? 60.063 24.930 50.748 1.00 107.45 491 SER A CA 1
ATOM 3717 C C . SER A 1 511 ? 59.543 24.136 49.544 1.00 101.32 491 SER A C 1
ATOM 3718 O O . SER A 1 511 ? 59.864 24.528 48.406 1.00 108.99 491 SER A O 1
ATOM 3721 N N . ILE A 1 512 ? 58.773 23.069 49.783 1.00 90.60 492 ILE A N 1
ATOM 3722 C CA . ILE A 1 512 ? 58.308 22.175 48.676 1.00 97.25 492 ILE A CA 1
ATOM 3723 C C . ILE A 1 512 ? 58.017 22.971 47.398 1.00 84.61 492 ILE A C 1
ATOM 3724 O O . ILE A 1 512 ? 58.710 22.720 46.394 1.00 91.16 492 ILE A O 1
ATOM 3729 N N . PRO A 1 513 ? 57.049 23.914 47.369 1.00 75.60 493 PRO A N 1
ATOM 3730 C CA . PRO A 1 513 ? 56.682 24.581 46.114 1.00 74.65 493 PRO A CA 1
ATOM 3731 C C . PRO A 1 513 ? 57.910 25.206 45.437 1.00 64.65 493 PRO A C 1
ATOM 3732 O O . PRO A 1 513 ? 58.126 24.934 44.273 1.00 73.63 493 PRO A O 1
ATOM 3736 N N . LEU A 1 514 ? 58.697 25.985 46.182 1.00 56.37 494 LEU A N 1
ATOM 3737 C CA . LEU A 1 514 ? 59.877 26.674 45.594 1.00 60.12 494 LEU A CA 1
ATOM 3738 C C . LEU A 1 514 ? 60.874 25.634 45.071 1.00 62.96 494 LEU A C 1
ATOM 3739 O O . LEU A 1 514 ? 61.442 25.863 43.988 1.00 69.04 494 LEU A O 1
ATOM 3744 N N . LEU A 1 515 ? 61.075 24.543 45.814 1.00 60.19 495 LEU A N 1
ATOM 3745 C CA . LEU A 1 515 ? 62.051 23.497 45.406 1.00 64.50 495 LEU A CA 1
ATOM 3746 C C . LEU A 1 515 ? 61.584 22.833 44.107 1.00 63.83 495 LEU A C 1
ATOM 3747 O O . LEU A 1 515 ? 62.414 22.687 43.191 1.00 71.56 495 LEU A O 1
ATOM 3752 N N . ILE A 1 516 ? 60.306 22.453 44.034 1.00 62.99 496 ILE A N 1
ATOM 3753 C CA . ILE A 1 516 ? 59.765 21.759 42.828 1.00 63.76 496 ILE A CA 1
ATOM 3754 C C . ILE A 1 516 ? 59.746 22.752 41.664 1.00 64.55 496 ILE A C 1
ATOM 3755 O O . ILE A 1 516 ? 60.186 22.379 40.561 1.00 69.97 496 ILE A O 1
ATOM 3760 N N . ILE A 1 517 ? 59.256 23.969 41.911 1.00 65.13 497 ILE A N 1
ATOM 3761 C CA . ILE A 1 517 ? 59.193 25.011 40.849 1.00 59.03 497 ILE A CA 1
ATOM 3762 C C . ILE A 1 517 ? 60.611 25.222 40.309 1.00 53.86 497 ILE A C 1
ATOM 3763 O O . ILE A 1 517 ? 60.762 25.289 39.078 1.00 60.30 497 ILE A O 1
ATOM 3768 N N . ALA A 1 518 ? 61.596 25.346 41.179 1.00 53.22 498 ALA A N 1
ATOM 3769 C CA . ALA A 1 518 ? 62.964 25.670 40.728 1.00 57.67 498 ALA A CA 1
ATOM 3770 C C . ALA A 1 518 ? 63.550 24.471 40.002 1.00 54.26 498 ALA A C 1
ATOM 3771 O O . ALA A 1 518 ? 64.386 24.697 39.184 1.00 54.57 498 ALA A O 1
ATOM 3773 N N . PHE A 1 519 ? 63.149 23.252 40.349 1.00 58.01 499 PHE A N 1
ATOM 3774 C CA . PHE A 1 519 ? 63.678 22.044 39.677 1.00 57.53 499 PHE A CA 1
ATOM 3775 C C . PHE A 1 519 ? 63.154 21.970 38.230 1.00 59.14 499 PHE A C 1
ATOM 3776 O O . PHE A 1 519 ? 63.897 21.501 37.389 1.00 56.22 499 PHE A O 1
ATOM 3784 N N . CYS A 1 520 ? 61.914 22.371 38.002 1.00 52.29 500 CYS A N 1
ATOM 3785 C CA . CYS A 1 520 ? 61.233 22.306 36.702 1.00 55.08 500 CYS A CA 1
ATOM 3786 C C . CYS A 1 520 ? 61.616 23.473 35.820 1.00 58.15 500 CYS A C 1
ATOM 3787 O O . CYS A 1 520 ? 61.528 23.288 34.629 1.00 72.83 500 CYS A O 1
ATOM 3790 N N . GLU A 1 521 ? 61.915 24.641 36.374 1.00 58.43 501 GLU A N 1
ATOM 3791 C CA . GLU A 1 521 ? 62.479 25.742 35.564 1.00 55.47 501 GLU A CA 1
ATOM 3792 C C . GLU A 1 521 ? 63.829 25.313 34.973 1.00 55.44 501 GLU A C 1
ATOM 3793 O O . GLU A 1 521 ? 64.038 25.599 33.854 1.00 57.88 501 GLU A O 1
ATOM 3799 N N . MET A 1 522 ? 64.714 24.713 35.751 1.00 59.67 502 MET A N 1
ATOM 3800 C CA . MET A 1 522 ? 66.041 24.227 35.294 1.00 65.32 502 MET A CA 1
ATOM 3801 C C . MET A 1 522 ? 65.836 23.061 34.327 1.00 61.89 502 MET A C 1
ATOM 3802 O O . MET A 1 522 ? 66.522 23.011 33.339 1.00 64.96 502 MET A O 1
ATOM 3807 N N . PHE A 1 523 ? 64.939 22.148 34.624 1.00 68.38 503 PHE A N 1
ATOM 3808 C CA . PHE A 1 523 ? 64.618 21.044 33.688 1.00 67.58 503 PHE A CA 1
ATOM 3809 C C . PHE A 1 523 ? 64.082 21.634 32.381 1.00 66.10 503 PHE A C 1
ATOM 3810 O O . PHE A 1 523 ? 64.488 21.208 31.349 1.00 66.29 503 PHE A O 1
ATOM 3818 N N . SER A 1 524 ? 63.165 22.586 32.440 1.00 59.77 504 SER A N 1
ATOM 3819 C CA . SER A 1 524 ? 62.472 23.057 31.217 1.00 52.53 504 SER A CA 1
ATOM 3820 C C . SER A 1 524 ? 63.466 23.869 30.378 1.00 51.94 504 SER A C 1
ATOM 3821 O O . SER A 1 524 ? 63.410 23.820 29.173 1.00 56.28 504 SER A O 1
ATOM 3824 N N . VAL A 1 525 ? 64.453 24.485 31.030 1.00 51.13 505 VAL A N 1
ATOM 3825 C CA . VAL A 1 525 ? 65.451 25.310 30.284 1.00 47.45 505 VAL A CA 1
ATOM 3826 C C . VAL A 1 525 ? 66.568 24.420 29.714 1.00 47.50 505 VAL A C 1
ATOM 3827 O O . VAL A 1 525 ? 67.360 24.938 28.902 1.00 50.86 505 VAL A O 1
ATOM 3831 N N . VAL A 1 526 ? 66.628 23.130 30.074 1.00 48.65 506 VAL A N 1
ATOM 3832 C CA . VAL A 1 526 ? 67.798 22.316 29.598 1.00 48.82 506 VAL A CA 1
ATOM 3833 C C . VAL A 1 526 ? 67.285 21.203 28.667 1.00 48.60 506 VAL A C 1
ATOM 3834 O O . VAL A 1 526 ? 67.927 21.001 27.638 1.00 51.50 506 VAL A O 1
ATOM 3838 N N . TYR A 1 527 ? 66.192 20.534 29.015 1.00 53.06 507 TYR A N 1
ATOM 3839 C CA . TYR A 1 527 ? 65.679 19.315 28.332 1.00 62.47 507 TYR A CA 1
ATOM 3840 C C . TYR A 1 527 ? 64.496 19.646 27.443 1.00 59.26 507 TYR A C 1
ATOM 3841 O O . TYR A 1 527 ? 64.220 18.767 26.620 1.00 74.64 507 TYR A O 1
ATOM 3850 N N . VAL A 1 528 ? 63.870 20.803 27.548 1.00 55.35 508 VAL A N 1
ATOM 3851 C CA . VAL A 1 528 ? 62.649 21.087 26.745 1.00 55.60 508 VAL A CA 1
ATOM 3852 C C . VAL A 1 528 ? 62.952 22.205 25.759 1.00 55.10 508 VAL A C 1
ATOM 3853 O O . VAL A 1 528 ? 62.675 22.027 24.620 1.00 75.22 508 VAL A O 1
ATOM 3857 N N . TYR A 1 529 ? 63.476 23.324 26.186 1.00 50.40 509 TYR A N 1
ATOM 3858 C CA . TYR A 1 529 ? 63.893 24.417 25.283 1.00 46.84 509 TYR A CA 1
ATOM 3859 C C . TYR A 1 529 ? 65.175 23.999 24.618 1.00 48.77 509 TYR A C 1
ATOM 3860 O O . TYR A 1 529 ? 65.316 24.182 23.439 1.00 58.33 509 TYR A O 1
ATOM 3869 N N . GLY A 1 530 ? 66.082 23.445 25.410 1.00 50.20 510 GLY A N 1
ATOM 3870 C CA . GLY A 1 530 ? 67.346 22.909 24.913 1.00 49.13 510 GLY A CA 1
ATOM 3871 C C . GLY A 1 530 ? 68.480 23.778 25.391 1.00 46.02 510 GLY A C 1
ATOM 3872 O O . GLY A 1 530 ? 68.496 24.969 25.135 1.00 42.95 510 GLY A O 1
ATOM 3873 N N . VAL A 1 531 ? 69.447 23.167 26.056 1.00 53.41 511 VAL A N 1
ATOM 3874 C CA . VAL A 1 531 ? 70.593 23.898 26.636 1.00 55.70 511 VAL A CA 1
ATOM 3875 C C . VAL A 1 531 ? 71.491 24.358 25.509 1.00 57.75 511 VAL A C 1
ATOM 3876 O O . VAL A 1 531 ? 72.301 25.217 25.787 1.00 63.66 511 VAL A O 1
ATOM 3880 N N . ASP A 1 532 ? 71.383 23.745 24.338 1.00 60.80 512 ASP A N 1
ATOM 3881 C CA . ASP A 1 532 ? 72.211 24.094 23.163 1.00 64.00 512 ASP A CA 1
ATOM 3882 C C . ASP A 1 532 ? 71.672 25.381 22.538 1.00 58.38 512 ASP A C 1
ATOM 3883 O O . ASP A 1 532 ? 72.477 26.179 22.044 1.00 61.47 512 ASP A O 1
ATOM 3888 N N . ARG A 1 533 ? 70.347 25.545 22.485 1.00 48.87 513 ARG A N 1
ATOM 3889 C CA . ARG A 1 533 ? 69.750 26.794 21.937 1.00 51.78 513 ARG A CA 1
ATOM 3890 C C . ARG A 1 533 ? 70.002 27.923 22.937 1.00 60.32 513 ARG A C 1
ATOM 3891 O O . ARG A 1 533 ? 70.176 29.077 22.500 1.00 71.98 513 ARG A O 1
ATOM 3899 N N . PHE A 1 534 ? 70.033 27.588 24.226 1.00 61.86 514 PHE A N 1
ATOM 3900 C CA . PHE A 1 534 ? 70.250 28.572 25.297 1.00 57.25 514 PHE A CA 1
ATOM 3901 C C . PHE A 1 534 ? 71.694 29.086 25.271 1.00 48.69 514 PHE A C 1
ATOM 3902 O O . PHE A 1 534 ? 71.917 30.243 25.346 1.00 54.37 514 PHE A O 1
ATOM 3910 N N . ASN A 1 535 ? 72.672 28.221 25.118 1.00 49.72 515 ASN A N 1
ATOM 3911 C CA . ASN A 1 535 ? 74.089 28.671 24.936 1.00 54.88 515 ASN A CA 1
ATOM 3912 C C . ASN A 1 535 ? 74.242 29.614 23.746 1.00 54.99 515 ASN A C 1
ATOM 3913 O O . ASN A 1 535 ? 74.911 30.632 23.947 1.00 52.13 515 ASN A O 1
ATOM 3918 N N . LYS A 1 536 ? 73.638 29.267 22.607 1.00 56.64 516 LYS A N 1
ATOM 3919 C CA . LYS A 1 536 ? 73.698 30.092 21.382 1.00 60.69 516 LYS A CA 1
ATOM 3920 C C . LYS A 1 536 ? 73.119 31.450 21.738 1.00 57.50 516 LYS A C 1
ATOM 3921 O O . LYS A 1 536 ? 73.749 32.475 21.460 1.00 67.47 516 LYS A O 1
ATOM 3927 N N . ASP A 1 537 ? 71.919 31.444 22.326 1.00 55.49 517 ASP A N 1
ATOM 3928 C CA . ASP A 1 537 ? 71.235 32.710 22.700 1.00 58.94 517 ASP A CA 1
ATOM 3929 C C . ASP A 1 537 ? 72.143 33.526 23.623 1.00 52.88 517 ASP A C 1
ATOM 3930 O O . ASP A 1 537 ? 72.260 34.741 23.404 1.00 47.19 517 ASP A O 1
ATOM 3935 N N . ILE A 1 538 ? 72.741 32.888 24.631 1.00 55.26 518 ILE A N 1
ATOM 3936 C CA . ILE A 1 538 ? 73.560 33.684 25.572 1.00 53.26 518 ILE A CA 1
ATOM 3937 C C . ILE A 1 538 ? 74.749 34.275 24.803 1.00 47.34 518 ILE A C 1
ATOM 3938 O O . ILE A 1 538 ? 74.933 35.463 24.895 1.00 46.28 518 ILE A O 1
ATOM 3943 N N . GLU A 1 539 ? 75.495 33.467 24.069 1.00 56.05 519 GLU A N 1
ATOM 3944 C CA . GLU A 1 539 ? 76.539 33.950 23.114 1.00 55.94 519 GLU A CA 1
ATOM 3945 C C . GLU A 1 539 ? 76.036 35.165 22.347 1.00 55.37 519 GLU A C 1
ATOM 3946 O O . GLU A 1 539 ? 76.795 36.114 22.170 1.00 58.90 519 GLU A O 1
ATOM 3952 N N . PHE A 1 540 ? 74.772 35.143 21.932 1.00 53.36 520 PHE A N 1
ATOM 3953 C CA . PHE A 1 540 ? 74.184 36.286 21.186 1.00 53.77 520 PHE A CA 1
ATOM 3954 C C . PHE A 1 540 ? 74.256 37.576 22.005 1.00 57.18 520 PHE A C 1
ATOM 3955 O O . PHE A 1 540 ? 74.781 38.570 21.484 1.00 74.57 520 PHE A O 1
ATOM 3963 N N . MET A 1 541 ? 73.743 37.560 23.236 1.00 61.05 521 MET A N 1
ATOM 3964 C CA . MET A 1 541 ? 73.665 38.801 24.052 1.00 58.06 521 MET A CA 1
ATOM 3965 C C . MET A 1 541 ? 75.012 39.122 24.702 1.00 53.13 521 MET A C 1
ATOM 3966 O O . MET A 1 541 ? 75.573 40.186 24.390 1.00 69.67 521 MET A O 1
ATOM 3971 N N . ILE A 1 542 ? 75.499 38.245 25.577 1.00 62.21 522 ILE A N 1
ATOM 3972 C CA . ILE A 1 542 ? 76.759 38.495 26.340 1.00 63.44 522 ILE A CA 1
ATOM 3973 C C . ILE A 1 542 ? 77.925 38.533 25.334 1.00 66.36 522 ILE A C 1
ATOM 3974 O O . ILE A 1 542 ? 78.919 39.221 25.634 1.00 78.99 522 ILE A O 1
ATOM 3979 N N . GLY A 1 543 ? 77.832 37.837 24.203 1.00 62.69 523 GLY A N 1
ATOM 3980 C CA . GLY A 1 543 ? 78.923 37.800 23.215 1.00 61.93 523 GLY A CA 1
ATOM 3981 C C . GLY A 1 543 ? 79.710 36.511 23.262 1.00 65.85 523 GLY A C 1
ATOM 3982 O O . GLY A 1 543 ? 80.447 36.255 22.285 1.00 78.31 523 GLY A O 1
ATOM 3983 N N . HIS A 1 544 ? 79.588 35.723 24.329 1.00 66.16 524 HIS A N 1
ATOM 3984 C CA . HIS A 1 544 ? 80.314 34.428 24.465 1.00 63.71 524 HIS A CA 1
ATOM 3985 C C . HIS A 1 544 ? 79.402 33.392 25.111 1.00 64.34 524 HIS A C 1
ATOM 3986 O O . HIS A 1 544 ? 78.329 33.800 25.637 1.00 86.03 524 HIS A O 1
ATOM 3993 N N . LYS A 1 545 ? 79.809 32.125 25.104 1.00 65.08 525 LYS A N 1
ATOM 3994 C CA . LYS A 1 545 ? 78.958 31.038 25.649 1.00 67.17 525 LYS A CA 1
ATOM 3995 C C . LYS A 1 545 ? 79.306 30.801 27.113 1.00 62.91 525 LYS A C 1
ATOM 3996 O O . LYS A 1 545 ? 80.460 31.007 27.490 1.00 71.37 525 LYS A O 1
ATOM 4002 N N . PRO A 1 546 ? 78.348 30.346 27.963 1.00 62.80 526 PRO A N 1
ATOM 4003 C CA . PRO A 1 546 ? 78.657 29.961 29.351 1.00 61.03 526 PRO A CA 1
ATOM 4004 C C . PRO A 1 546 ? 79.798 28.932 29.405 1.00 58.14 526 PRO A C 1
ATOM 4005 O O . PRO A 1 546 ? 79.826 28.072 28.543 1.00 58.80 526 PRO A O 1
ATOM 4009 N N . ASN A 1 547 ? 80.723 29.058 30.357 1.00 50.56 527 ASN A N 1
ATOM 4010 C CA . ASN A 1 547 ? 81.885 28.141 30.485 1.00 53.66 527 ASN A CA 1
ATOM 4011 C C . ASN A 1 547 ? 81.427 26.763 31.009 1.00 59.13 527 ASN A C 1
ATOM 4012 O O . ASN A 1 547 ? 80.225 26.555 31.201 1.00 60.62 527 ASN A O 1
ATOM 4017 N N . ILE A 1 548 ? 82.365 25.871 31.279 1.00 58.98 528 ILE A N 1
ATOM 4018 C CA . ILE A 1 548 ? 82.062 24.463 31.645 1.00 63.44 528 ILE A CA 1
ATOM 4019 C C . ILE A 1 548 ? 81.360 24.481 33.012 1.00 60.50 528 ILE A C 1
ATOM 4020 O O . ILE A 1 548 ? 80.462 23.623 33.216 1.00 54.91 528 ILE A O 1
ATOM 4025 N N . PHE A 1 549 ? 81.745 25.410 33.895 1.00 53.40 529 PHE A N 1
ATOM 4026 C CA . PHE A 1 549 ? 81.079 25.560 35.229 1.00 57.04 529 PHE A CA 1
ATOM 4027 C C . PHE A 1 549 ? 79.544 25.616 35.086 1.00 54.57 529 PHE A C 1
ATOM 4028 O O . PHE A 1 549 ? 78.835 24.857 35.763 1.00 65.15 529 PHE A O 1
ATOM 4036 N N . TRP A 1 550 ? 79.066 26.481 34.207 1.00 52.77 530 TRP A N 1
ATOM 4037 C CA . TRP A 1 550 ? 77.616 26.675 33.969 1.00 53.02 530 TRP A CA 1
ATOM 4038 C C . TRP A 1 550 ? 77.036 25.413 33.334 1.00 52.60 530 TRP A C 1
ATOM 4039 O O . TRP A 1 550 ? 75.936 24.999 33.754 1.00 57.92 530 TRP A O 1
ATOM 4050 N N . GLN A 1 551 ? 77.764 24.818 32.395 1.00 49.28 531 GLN A N 1
ATOM 4051 C CA . GLN A 1 551 ? 77.279 23.608 31.690 1.00 49.24 531 GLN A CA 1
ATOM 4052 C C . GLN A 1 551 ? 77.154 22.463 32.700 1.00 52.36 531 GLN A C 1
ATOM 4053 O O . GLN A 1 551 ? 76.100 21.799 32.708 1.00 62.92 531 GLN A O 1
ATOM 4059 N N . VAL A 1 552 ? 78.175 22.259 33.521 1.00 56.12 532 VAL A N 1
ATOM 4060 C CA . VAL A 1 552 ? 78.189 21.143 34.507 1.00 56.67 532 VAL A CA 1
ATOM 4061 C C . VAL A 1 552 ? 77.007 21.327 35.460 1.00 53.14 532 VAL A C 1
ATOM 4062 O O . VAL A 1 552 ? 76.249 20.357 35.647 1.00 54.28 532 VAL A O 1
ATOM 4066 N N . THR A 1 553 ? 76.846 22.519 36.024 1.00 47.51 533 THR A N 1
ATOM 4067 C CA . THR A 1 553 ? 75.778 22.741 37.033 1.00 46.15 533 THR A CA 1
ATOM 4068 C C . THR A 1 553 ? 74.366 22.811 36.432 1.00 46.41 533 THR A C 1
ATOM 4069 O O . THR A 1 553 ? 73.455 22.385 37.107 1.00 53.53 533 THR A O 1
ATOM 4073 N N . TRP A 1 554 ? 74.160 23.328 35.245 1.00 48.92 534 TRP A N 1
ATOM 4074 C CA . TRP A 1 554 ? 72.810 23.333 34.637 1.00 46.51 534 TRP A CA 1
ATOM 4075 C C . TRP A 1 554 ? 72.333 21.950 34.261 1.00 48.18 534 TRP A C 1
ATOM 4076 O O . TRP A 1 554 ? 71.118 21.693 34.433 1.00 53.57 534 TRP A O 1
ATOM 4087 N N . ARG A 1 555 ? 73.223 21.094 33.797 1.00 51.15 535 ARG A N 1
ATOM 4088 C CA . ARG A 1 555 ? 72.781 19.754 33.332 1.00 58.36 535 ARG A CA 1
ATOM 4089 C C . ARG A 1 555 ? 72.817 18.744 34.479 1.00 61.31 535 ARG A C 1
ATOM 4090 O O . ARG A 1 555 ? 71.759 18.251 34.828 1.00 72.34 535 ARG A O 1
ATOM 4098 N N . VAL A 1 556 ? 73.963 18.449 35.075 1.00 63.18 536 VAL A N 1
ATOM 4099 C CA . VAL A 1 556 ? 74.066 17.312 36.041 1.00 66.19 536 VAL A CA 1
ATOM 4100 C C . VAL A 1 556 ? 73.944 17.789 37.504 1.00 62.39 536 VAL A C 1
ATOM 4101 O O . VAL A 1 556 ? 73.094 17.213 38.224 1.00 71.92 536 VAL A O 1
ATOM 4105 N N . VAL A 1 557 ? 74.752 18.738 37.949 1.00 59.40 537 VAL A N 1
ATOM 4106 C CA . VAL A 1 557 ? 74.892 19.061 39.409 1.00 61.21 537 VAL A CA 1
ATOM 4107 C C . VAL A 1 557 ? 73.608 19.682 40.003 1.00 59.54 537 VAL A C 1
ATOM 4108 O O . VAL A 1 557 ? 72.947 18.996 40.802 1.00 58.11 537 VAL A O 1
ATOM 4112 N N . SER A 1 558 ? 73.288 20.920 39.665 1.00 55.92 538 SER A N 1
ATOM 4113 C CA . SER A 1 558 ? 72.176 21.667 40.304 1.00 58.48 538 SER A CA 1
ATOM 4114 C C . SER A 1 558 ? 70.928 20.792 40.451 1.00 60.80 538 SER A C 1
ATOM 4115 O O . SER A 1 558 ? 70.459 20.608 41.589 1.00 66.63 538 SER A O 1
ATOM 4118 N N . PRO A 1 559 ? 70.387 20.215 39.353 1.00 66.58 539 PRO A N 1
ATOM 4119 C CA . PRO A 1 559 ? 69.204 19.343 39.424 1.00 69.67 539 PRO A CA 1
ATOM 4120 C C . PRO A 1 559 ? 69.390 18.187 40.421 1.00 66.29 539 PRO A C 1
ATOM 4121 O O . PRO A 1 559 ? 68.482 17.905 41.167 1.00 66.98 539 PRO A O 1
ATOM 4125 N N . LEU A 1 560 ? 70.567 17.570 40.403 1.00 63.92 540 LEU A N 1
ATOM 4126 C CA . LEU A 1 560 ? 70.841 16.402 41.269 1.00 68.60 540 LEU A CA 1
ATOM 4127 C C . LEU A 1 560 ? 70.841 16.889 42.706 1.00 63.15 540 LEU A C 1
ATOM 41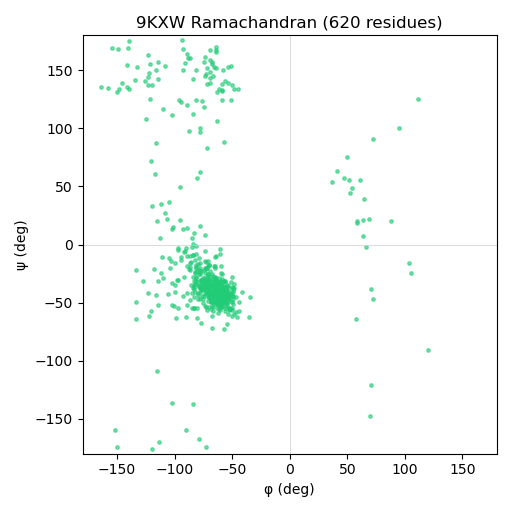28 O O . LEU A 1 560 ? 70.302 16.212 43.548 1.00 73.60 540 LEU A O 1
ATOM 4133 N N . LEU A 1 561 ? 71.420 18.049 42.925 1.00 68.83 541 LEU A N 1
ATOM 4134 C CA . LEU A 1 561 ? 71.467 18.666 44.267 1.00 65.63 541 LEU A CA 1
ATOM 4135 C C . LEU A 1 561 ? 70.079 19.108 44.680 1.00 65.10 541 LEU A C 1
ATOM 4136 O O . LEU A 1 561 ? 69.920 19.226 45.866 1.00 75.84 541 LEU A O 1
ATOM 4141 N N . MET A 1 562 ? 69.169 19.344 43.743 1.00 65.48 542 MET A N 1
ATOM 4142 C CA . MET A 1 562 ? 67.766 19.748 44.043 1.00 67.40 542 MET A CA 1
ATOM 4143 C C . MET A 1 562 ? 66.895 18.514 44.259 1.00 73.81 542 MET A C 1
ATOM 4144 O O . MET A 1 562 ? 65.746 18.716 44.702 1.00 86.32 542 MET A O 1
ATOM 4149 N N . LEU A 1 563 ? 67.382 17.304 43.974 1.00 67.80 543 LEU A N 1
ATOM 4150 C CA . LEU A 1 563 ? 66.570 16.093 44.265 1.00 71.78 543 LEU A CA 1
ATOM 4151 C C . LEU A 1 563 ? 66.833 15.598 45.672 1.00 66.83 543 LEU A C 1
ATOM 4152 O O . LEU A 1 563 ? 65.862 15.220 46.328 1.00 71.39 543 LEU A O 1
ATOM 4157 N N . ILE A 1 564 ? 68.079 15.608 46.098 1.00 64.11 544 ILE A N 1
ATOM 4158 C CA . ILE A 1 564 ? 68.405 15.227 47.490 1.00 72.20 544 ILE A CA 1
ATOM 4159 C C . ILE A 1 564 ? 67.858 16.274 48.476 1.00 70.03 544 ILE A C 1
ATOM 4160 O O . ILE A 1 564 ? 67.658 15.891 49.591 1.00 86.92 544 ILE A O 1
ATOM 4165 N N . ILE A 1 565 ? 67.678 17.541 48.124 1.00 62.97 545 ILE A N 1
ATOM 4166 C CA . ILE A 1 565 ? 66.991 18.476 49.066 1.00 68.34 545 ILE A CA 1
ATOM 4167 C C . ILE A 1 565 ? 65.509 18.122 49.070 1.00 74.08 545 ILE A C 1
ATOM 4168 O O . ILE A 1 565 ? 64.881 18.325 50.094 1.00 85.21 545 ILE A O 1
ATOM 4173 N N . PHE A 1 566 ? 64.978 17.656 47.957 1.00 77.77 546 PHE A N 1
ATOM 4174 C CA . PHE A 1 566 ? 63.558 17.276 47.838 1.00 78.82 546 PHE A CA 1
ATOM 4175 C C . PHE A 1 566 ? 63.333 15.957 48.572 1.00 76.91 546 PHE A C 1
ATOM 4176 O O . PHE A 1 566 ? 62.233 15.734 49.055 1.00 74.28 546 PHE A O 1
ATOM 4184 N N . LEU A 1 567 ? 64.339 15.099 48.630 1.00 81.64 547 LEU A N 1
ATOM 4185 C CA . LEU A 1 567 ? 64.172 13.804 49.338 1.00 86.34 547 LEU A CA 1
ATOM 4186 C C . LEU A 1 567 ? 64.362 14.050 50.829 1.00 80.78 547 LEU A C 1
ATOM 4187 O O . LEU A 1 567 ? 63.771 13.304 51.574 1.00 88.02 547 LEU A O 1
ATOM 4192 N N . PHE A 1 568 ? 65.198 15.021 51.209 1.00 80.60 548 PHE A N 1
ATOM 4193 C CA . PHE A 1 568 ? 65.405 15.351 52.642 1.00 78.90 548 PHE A CA 1
ATOM 4194 C C . PHE A 1 568 ? 64.097 15.869 53.236 1.00 79.70 548 PHE A C 1
ATOM 4195 O O . PHE A 1 568 ? 63.849 15.645 54.437 1.00 98.84 548 PHE A O 1
ATOM 4203 N N . PHE A 1 569 ? 63.284 16.535 52.414 1.00 76.99 549 PHE A N 1
ATOM 4204 C CA . PHE A 1 569 ? 62.057 17.163 52.936 1.00 84.57 549 PHE A CA 1
ATOM 4205 C C . PHE A 1 569 ? 61.114 16.102 53.491 1.00 88.71 549 PHE A C 1
ATOM 4206 O O . PHE A 1 569 ? 60.599 16.307 54.570 1.00 94.53 549 PHE A O 1
ATOM 4214 N N . PHE A 1 570 ? 60.921 15.008 52.763 1.00 95.74 550 PHE A N 1
ATOM 4215 C CA . PHE A 1 570 ? 60.029 13.900 53.188 1.00 92.61 550 PHE A CA 1
ATOM 4216 C C . PHE A 1 570 ? 60.759 12.997 54.172 1.00 85.52 550 PHE A C 1
ATOM 4217 O O . PHE A 1 570 ? 60.121 12.034 54.604 1.00 96.47 550 PHE A O 1
ATOM 4225 N N . VAL A 1 571 ? 62.019 13.274 54.495 1.00 81.85 551 VAL A N 1
ATOM 4226 C CA . VAL A 1 571 ? 62.768 12.508 55.529 1.00 93.36 551 VAL A CA 1
ATOM 4227 C C . VAL A 1 571 ? 62.592 13.250 56.856 1.00 91.07 551 VAL A C 1
ATOM 4228 O O . VAL A 1 571 ? 62.307 12.576 57.856 1.00 95.32 551 VAL A O 1
ATOM 4232 N N . VAL A 1 572 ? 62.723 14.573 56.865 1.00 88.57 552 VAL A N 1
ATOM 4233 C CA . VAL A 1 572 ? 62.508 15.390 58.102 1.00 89.48 552 VAL A CA 1
ATOM 4234 C C . VAL A 1 572 ? 61.011 15.551 58.425 1.00 89.46 552 VAL A C 1
ATOM 4235 O O . VAL A 1 572 ? 60.683 15.698 59.629 1.00 107.71 552 VAL A O 1
ATOM 4239 N N . GLU A 1 573 ? 60.135 15.558 57.414 1.00 90.49 553 GLU A N 1
ATOM 4240 C CA . GLU A 1 573 ? 58.682 15.833 57.601 1.00 101.90 553 GLU A CA 1
ATOM 4241 C C . GLU A 1 573 ? 58.065 14.888 58.632 1.00 109.49 553 GLU A C 1
ATOM 4242 O O . GLU A 1 573 ? 57.280 15.349 59.493 1.00 127.36 553 GLU A O 1
ATOM 4248 N N . VAL A 1 574 ? 58.397 13.605 58.539 1.00 113.45 554 VAL A N 1
ATOM 4249 C CA . VAL A 1 574 ? 57.828 12.560 59.441 1.00 121.56 554 VAL A CA 1
ATOM 4250 C C . VAL A 1 574 ? 58.182 12.893 60.899 1.00 136.71 554 VAL A C 1
ATOM 4251 O O . VAL A 1 574 ? 57.431 12.440 61.787 1.00 144.08 554 VAL A O 1
ATOM 4255 N N . SER A 1 575 ? 59.263 13.649 61.137 1.00 150.60 555 SER A N 1
ATOM 4256 C CA . SER A 1 575 ? 59.681 14.033 62.506 1.00 155.95 555 SER A CA 1
ATOM 4257 C C . SER A 1 575 ? 59.054 15.362 62.942 1.00 151.08 555 SER A C 1
ATOM 4258 O O . SER A 1 575 ? 59.266 15.731 64.118 1.00 138.09 555 SER A O 1
ATOM 4261 N N . GLN A 1 576 ? 58.332 16.041 62.049 1.00 165.98 556 GLN A N 1
ATOM 4262 C CA . GLN A 1 576 ? 57.718 17.358 62.347 1.00 186.02 556 GLN A CA 1
ATOM 4263 C C . GLN A 1 576 ? 56.664 17.185 63.442 1.00 186.20 556 GLN A C 1
ATOM 4264 O O . GLN A 1 576 ? 56.621 18.022 64.367 1.00 177.08 556 GLN A O 1
ATOM 4270 N N . GLU A 1 577 ? 55.817 16.149 63.331 1.00 182.36 557 GLU A N 1
ATOM 4271 C CA . GLU A 1 577 ? 54.703 15.868 64.280 1.00 173.33 557 GLU A CA 1
ATOM 4272 C C . GLU A 1 577 ? 53.648 16.980 64.188 1.00 153.11 557 GLU A C 1
ATOM 4273 O O . GLU A 1 577 ? 52.621 16.877 64.875 1.00 151.72 557 GLU A O 1
ATOM 4279 N N . LEU A 1 578 ? 53.873 18.001 63.357 1.00 140.69 558 LEU A N 1
ATOM 4280 C CA . LEU A 1 578 ? 52.979 19.155 63.185 1.00 130.52 558 LEU A CA 1
ATOM 4281 C C . LEU A 1 578 ? 52.440 19.618 64.546 1.00 118.44 558 LEU A C 1
ATOM 4282 O O . LEU A 1 578 ? 51.216 19.517 64.795 1.00 111.76 558 LEU A O 1
ATOM 4287 N N . THR A 1 579 ? 53.338 20.062 65.418 1.00 100.81 559 THR A N 1
ATOM 4288 C CA . THR A 1 579 ? 52.978 20.614 66.747 1.00 99.71 559 THR A CA 1
ATOM 4289 C C . THR A 1 579 ? 53.351 22.099 66.786 1.00 89.42 559 THR A C 1
ATOM 4290 O O . THR A 1 579 ? 54.422 22.443 66.266 1.00 93.60 559 THR A O 1
ATOM 4294 N N . TYR A 1 580 ? 52.540 22.931 67.417 1.00 74.82 560 TYR A N 1
ATOM 4295 C CA . TYR A 1 580 ? 52.748 24.409 67.442 1.00 66.87 560 TYR A CA 1
ATOM 4296 C C . TYR A 1 580 ? 52.775 24.877 68.888 1.00 70.79 560 TYR A C 1
ATOM 4297 O O . TYR A 1 580 ? 52.005 24.355 69.717 1.00 70.41 560 TYR A O 1
ATOM 4306 N N . SER A 1 581 ? 53.663 25.831 69.191 1.00 70.07 561 SER A N 1
ATOM 4307 C CA . SER A 1 581 ? 53.777 26.435 70.539 1.00 64.01 561 SER A CA 1
ATOM 4308 C C . SER A 1 581 ? 52.566 27.342 70.787 1.00 61.88 561 SER A C 1
ATOM 4309 O O . SER A 1 581 ? 52.193 28.087 69.851 1.00 72.81 561 SER A O 1
ATOM 4312 N N . ILE A 1 582 ? 52.003 27.296 71.996 1.00 57.54 562 ILE A N 1
ATOM 4313 C CA . ILE A 1 582 ? 50.868 28.199 72.348 1.00 56.75 562 ILE A CA 1
ATOM 4314 C C . ILE A 1 582 ? 51.268 29.042 73.562 1.00 55.92 562 ILE A C 1
ATOM 4315 O O . ILE A 1 582 ? 52.124 28.581 74.341 1.00 67.01 562 ILE A O 1
ATOM 4320 N N . TRP A 1 583 ? 50.650 30.216 73.723 1.00 54.34 563 TRP A N 1
ATOM 4321 C CA . TRP A 1 583 ? 50.936 31.088 74.893 1.00 52.85 563 TRP A CA 1
ATOM 4322 C C . TRP A 1 583 ? 50.222 30.530 76.128 1.00 60.57 563 TRP A C 1
ATOM 4323 O O . TRP A 1 583 ? 50.921 30.070 77.050 1.00 79.84 563 TRP A O 1
ATOM 4334 N N . ASP A 1 584 ? 48.887 30.567 76.140 1.00 59.86 564 ASP A N 1
ATOM 4335 C CA . ASP A 1 584 ? 48.100 30.006 77.274 1.00 70.40 564 ASP A CA 1
ATOM 4336 C C . ASP A 1 584 ? 48.638 30.543 78.606 1.00 70.87 564 ASP A C 1
ATOM 4337 O O . ASP A 1 584 ? 49.319 29.781 79.317 1.00 62.85 564 ASP A O 1
ATOM 4342 N N . PRO A 1 585 ? 48.355 31.810 78.981 1.00 70.13 565 PRO A N 1
ATOM 4343 C CA . PRO A 1 585 ? 48.791 32.347 80.271 1.00 76.12 565 PRO A CA 1
ATOM 4344 C C . PRO A 1 585 ? 48.368 31.435 81.432 1.00 80.63 565 PRO A C 1
ATOM 4345 O O . PRO A 1 585 ? 49.182 31.193 82.302 1.00 78.25 565 PRO A O 1
ATOM 4349 N N . GLY A 1 586 ? 47.122 30.953 81.413 1.00 80.41 566 GLY A N 1
ATOM 4350 C CA . GLY A 1 586 ? 46.620 30.079 82.492 1.00 77.91 566 GLY A CA 1
ATOM 4351 C C . GLY A 1 586 ? 47.079 28.644 82.311 1.00 72.24 566 GLY A C 1
ATOM 4352 O O . GLY A 1 586 ? 46.211 27.754 82.235 1.00 75.62 566 GLY A O 1
ATOM 4353 N N . TYR A 1 587 ? 48.394 28.425 82.248 1.00 80.65 567 TYR A N 1
ATOM 4354 C CA . TYR A 1 587 ? 48.946 27.061 82.048 1.00 78.16 567 TYR A CA 1
ATOM 4355 C C . TYR A 1 587 ? 50.095 26.837 83.033 1.00 85.88 567 TYR A C 1
ATOM 4356 O O . TYR A 1 587 ? 50.855 27.790 83.279 1.00 93.75 567 TYR A O 1
ATOM 4365 N N . GLU A 1 588 ? 50.210 25.627 83.586 1.00 104.24 568 GLU A N 1
ATOM 4366 C CA . GLU A 1 588 ? 51.358 25.313 84.479 1.00 111.33 568 GLU A CA 1
ATOM 4367 C C . GLU A 1 588 ? 52.640 25.713 83.744 1.00 97.38 568 GLU A C 1
ATOM 4368 O O . GLU A 1 588 ? 52.619 25.715 82.504 1.00 92.66 568 GLU A O 1
ATOM 4374 N N . GLU A 1 589 ? 53.712 26.033 84.471 1.00 95.92 569 GLU A N 1
ATOM 4375 C CA . GLU A 1 589 ? 54.944 26.529 83.799 1.00 105.22 569 GLU A CA 1
ATOM 4376 C C . GLU A 1 589 ? 54.504 27.410 82.624 1.00 89.50 569 GLU A C 1
ATOM 4377 O O . GLU A 1 589 ? 54.939 27.141 81.489 1.00 98.62 569 GLU A O 1
ATOM 4383 N N . PHE A 1 590 ? 53.661 28.411 82.890 1.00 78.85 570 PHE A N 1
ATOM 4384 C CA . PHE A 1 590 ? 53.125 29.275 81.805 1.00 85.05 570 PHE A CA 1
ATOM 4385 C C . PHE A 1 590 ? 54.259 29.836 80.941 1.00 101.90 570 PHE A C 1
ATOM 4386 O O . PHE A 1 590 ? 54.214 29.636 79.711 1.00 128.69 570 PHE A O 1
ATOM 4394 N N . PRO A 1 591 ? 55.274 30.529 81.504 1.00 101.58 571 PRO A N 1
ATOM 4395 C CA . PRO A 1 591 ? 56.306 31.165 80.682 1.00 110.17 571 PRO A CA 1
ATOM 4396 C C . PRO A 1 591 ? 57.120 30.107 79.924 1.00 124.97 571 PRO A C 1
ATOM 4397 O O . PRO A 1 591 ? 57.898 30.483 79.068 1.00 144.51 571 PRO A O 1
ATOM 4401 N N . LYS A 1 592 ? 56.938 28.832 80.279 1.00 115.54 572 LYS A N 1
ATOM 4402 C CA . LYS A 1 592 ? 57.688 27.731 79.620 1.00 128.04 572 LYS A CA 1
ATOM 4403 C C . LYS A 1 592 ? 57.006 27.379 78.295 1.00 121.18 572 LYS A C 1
ATOM 4404 O O . LYS A 1 592 ? 55.772 27.536 78.209 1.00 126.33 572 LYS A O 1
ATOM 4410 N N . SER A 1 593 ? 57.782 26.915 77.312 1.00 110.59 573 SER A N 1
ATOM 4411 C CA . SER A 1 593 ? 57.223 26.554 75.983 1.00 103.59 573 SER A CA 1
ATOM 4412 C C . SER A 1 593 ? 56.197 25.426 76.128 1.00 94.06 573 SER A C 1
ATOM 4413 O O . SER A 1 593 ? 56.495 24.449 76.841 1.00 98.20 573 SER A O 1
ATOM 4416 N N . GLN A 1 594 ? 55.035 25.561 75.480 1.00 91.00 574 GLN A N 1
ATOM 4417 C CA . GLN A 1 594 ? 54.010 24.483 75.503 1.00 86.04 574 GLN A CA 1
ATOM 4418 C C . GLN A 1 594 ? 53.666 24.107 74.059 1.00 85.88 574 GLN A C 1
ATOM 4419 O O . GLN A 1 594 ? 53.001 24.915 73.383 1.00 94.60 574 GLN A O 1
ATOM 4425 N N . LYS A 1 595 ? 54.103 22.927 73.611 1.00 90.79 575 LYS A N 1
ATOM 4426 C CA . LYS A 1 595 ? 53.846 22.481 72.215 1.00 86.73 575 LYS A CA 1
ATOM 4427 C C . LYS A 1 595 ? 52.603 21.589 72.185 1.00 71.03 575 LYS A C 1
ATOM 4428 O O . LYS A 1 595 ? 52.583 20.583 72.916 1.00 84.51 575 LYS A O 1
ATOM 4434 N N . ILE A 1 596 ? 51.611 21.950 71.369 1.00 73.39 576 ILE A N 1
ATOM 4435 C CA . ILE A 1 596 ? 50.373 21.129 71.242 1.00 78.47 576 ILE A CA 1
ATOM 4436 C C . ILE A 1 596 ? 50.215 20.726 69.774 1.00 83.89 576 ILE A C 1
ATOM 4437 O O . ILE A 1 596 ? 50.628 21.509 68.899 1.00 99.69 576 ILE A O 1
ATOM 4442 N N . SER A 1 597 ? 49.653 19.544 69.522 1.00 85.83 577 SER A N 1
ATOM 4443 C CA . SER A 1 597 ? 49.438 19.044 68.142 1.00 91.48 577 SER A CA 1
ATOM 4444 C C . SER A 1 597 ? 48.391 19.926 67.446 1.00 81.24 577 SER A C 1
ATOM 4445 O O . SER A 1 597 ? 47.461 20.393 68.126 1.00 85.61 577 SER A O 1
ATOM 4448 N N . TYR A 1 598 ? 48.547 20.142 66.142 1.00 73.66 578 TYR A N 1
ATOM 4449 C CA . TYR A 1 598 ? 47.575 20.925 65.341 1.00 62.22 578 TYR A CA 1
ATOM 4450 C C . TYR A 1 598 ? 46.275 20.132 65.215 1.00 65.75 578 TYR A C 1
ATOM 4451 O O . TYR A 1 598 ? 46.331 18.906 65.150 1.00 74.97 578 TYR A O 1
ATOM 4460 N N . PRO A 1 599 ? 45.085 20.775 65.124 1.00 65.68 579 PRO A N 1
ATOM 4461 C CA . PRO A 1 599 ? 43.823 20.070 64.849 1.00 69.24 579 PRO A CA 1
ATOM 4462 C C . PRO A 1 599 ? 43.910 19.292 63.519 1.00 83.71 579 PRO A C 1
ATOM 4463 O O . PRO A 1 599 ? 44.660 19.717 62.658 1.00 87.70 579 PRO A O 1
ATOM 4467 N N . ASN A 1 600 ? 43.190 18.184 63.386 1.00 91.79 580 ASN A N 1
ATOM 4468 C CA . ASN A 1 600 ? 43.253 17.327 62.159 1.00 93.55 580 ASN A CA 1
ATOM 4469 C C . ASN A 1 600 ? 42.954 18.147 60.893 1.00 81.20 580 ASN A C 1
ATOM 4470 O O . ASN A 1 600 ? 43.619 17.927 59.885 1.00 78.00 580 ASN A O 1
ATOM 4475 N N . TRP A 1 601 ? 42.007 19.091 60.964 1.00 71.00 581 TRP A N 1
ATOM 4476 C CA . TRP A 1 601 ? 41.633 19.912 59.784 1.00 72.46 581 TRP A CA 1
ATOM 4477 C C . TRP A 1 601 ? 42.845 20.689 59.259 1.00 72.63 581 TRP A C 1
ATOM 4478 O O . TRP A 1 601 ? 42.795 21.135 58.099 1.00 88.12 581 TRP A O 1
ATOM 4489 N N . VAL A 1 602 ? 43.893 20.849 60.072 1.00 76.62 582 VAL A N 1
ATOM 4490 C CA . VAL A 1 602 ? 45.069 21.672 59.651 1.00 81.08 582 VAL A CA 1
ATOM 4491 C C . VAL A 1 602 ? 45.714 21.018 58.427 1.00 78.43 582 VAL A C 1
ATOM 4492 O O . VAL A 1 602 ? 46.279 21.753 57.596 1.00 97.60 582 VAL A O 1
ATOM 4496 N N . TYR A 1 603 ? 45.635 19.691 58.330 1.00 79.39 583 TYR A N 1
ATOM 4497 C CA . TYR A 1 603 ? 46.249 18.944 57.199 1.00 83.10 583 TYR A CA 1
ATOM 4498 C C . TYR A 1 603 ? 45.676 19.457 55.875 1.00 71.38 583 TYR A C 1
ATOM 4499 O O . TYR A 1 603 ? 46.468 19.627 54.922 1.00 75.73 583 TYR A O 1
ATOM 4508 N N . VAL A 1 604 ? 44.374 19.729 55.847 1.00 66.74 584 VAL A N 1
ATOM 4509 C CA . VAL A 1 604 ? 43.707 20.334 54.655 1.00 66.96 584 VAL A CA 1
ATOM 4510 C C . VAL A 1 604 ? 44.448 21.627 54.288 1.00 63.61 584 VAL A C 1
ATOM 4511 O O . VAL A 1 604 ? 44.693 21.850 53.097 1.00 75.83 584 VAL A O 1
ATOM 4515 N N . VAL A 1 605 ? 44.803 22.422 55.275 1.00 67.91 585 VAL A N 1
ATOM 4516 C CA . VAL A 1 605 ? 45.458 23.735 55.033 1.00 67.56 585 VAL A CA 1
ATOM 4517 C C . VAL A 1 605 ? 46.851 23.465 54.463 1.00 64.30 585 VAL A C 1
ATOM 4518 O O . VAL A 1 605 ? 47.275 24.209 53.558 1.00 57.01 585 VAL A O 1
ATOM 4522 N N . VAL A 1 606 ? 47.520 22.450 54.966 1.00 64.11 586 VAL A N 1
ATOM 4523 C CA . VAL A 1 606 ? 48.915 22.187 54.531 1.00 72.93 586 VAL A CA 1
ATOM 4524 C C . VA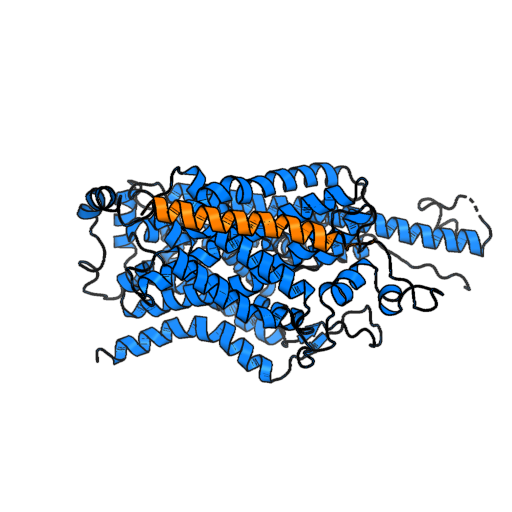L A 1 606 ? 48.880 21.648 53.109 1.00 83.55 586 VAL A C 1
ATOM 4525 O O . VAL A 1 606 ? 49.756 22.015 52.358 1.00 93.80 586 VAL A O 1
ATOM 4529 N N . VAL A 1 607 ? 47.915 20.790 52.810 1.00 84.32 587 VAL A N 1
ATOM 4530 C CA . VAL A 1 607 ? 47.662 20.285 51.431 1.00 78.63 587 VAL A CA 1
ATOM 4531 C C . VAL A 1 607 ? 47.374 21.449 50.483 1.00 76.32 587 VAL A C 1
ATOM 4532 O O . VAL A 1 607 ? 47.878 21.425 49.376 1.00 87.99 587 VAL A O 1
ATOM 4536 N N . ILE A 1 608 ? 46.579 22.411 50.895 1.00 74.62 588 ILE A N 1
ATOM 4537 C CA . ILE A 1 608 ? 46.175 23.493 49.961 1.00 69.74 588 ILE A CA 1
ATOM 4538 C C . ILE A 1 608 ? 47.342 24.464 49.749 1.00 71.21 588 ILE A C 1
ATOM 4539 O O . ILE A 1 608 ? 47.495 24.928 48.644 1.00 81.15 588 ILE A O 1
ATOM 4544 N N . VAL A 1 609 ? 48.120 24.797 50.762 1.00 77.43 589 VAL A N 1
ATOM 4545 C CA . VAL A 1 609 ? 49.142 25.876 50.578 1.00 78.75 589 VAL A CA 1
ATOM 4546 C C . VAL A 1 609 ? 50.446 25.284 50.040 1.00 71.51 589 VAL A C 1
ATOM 4547 O O . VAL A 1 609 ? 51.244 26.037 49.520 1.00 70.96 589 VAL A O 1
ATOM 4551 N N . ALA A 1 610 ? 50.673 24.003 50.212 1.00 70.94 590 ALA A N 1
ATOM 4552 C CA . ALA A 1 610 ? 51.954 23.378 49.807 1.00 74.09 590 ALA A CA 1
ATOM 4553 C C . ALA A 1 610 ? 51.718 22.466 48.615 1.00 72.39 590 ALA A C 1
ATOM 4554 O O . ALA A 1 610 ? 52.646 22.300 47.840 1.00 74.44 590 ALA A O 1
ATOM 4556 N N . GLY A 1 611 ? 50.525 21.887 48.473 1.00 66.48 591 GLY A N 1
ATOM 4557 C CA . GLY A 1 611 ? 50.226 20.917 47.408 1.00 71.46 591 GLY A CA 1
ATOM 4558 C C . GLY A 1 611 ? 49.726 21.565 46.137 1.00 74.06 591 GLY A C 1
ATOM 4559 O O . GLY A 1 611 ? 50.319 21.312 45.075 1.00 87.25 591 GLY A O 1
ATOM 4560 N N . VAL A 1 612 ? 48.706 22.410 46.226 1.00 65.34 592 VAL A N 1
ATOM 4561 C CA . VAL A 1 612 ? 48.084 23.005 45.009 1.00 73.97 592 VAL A CA 1
ATOM 4562 C C . VAL A 1 612 ? 49.144 23.769 44.216 1.00 75.78 592 VAL A C 1
ATOM 4563 O O . VAL A 1 612 ? 49.172 23.648 42.993 1.00 83.36 592 VAL A O 1
ATOM 4567 N N . PRO A 1 613 ? 50.063 24.541 44.855 1.00 79.92 593 PRO A N 1
ATOM 4568 C CA . PRO A 1 613 ? 51.062 25.296 44.096 1.00 76.06 593 PRO A CA 1
ATOM 4569 C C . PRO A 1 613 ? 52.138 24.371 43.520 1.00 68.45 593 PRO A C 1
ATOM 4570 O O . PRO A 1 613 ? 52.998 24.852 42.827 1.00 90.26 593 PRO A O 1
ATOM 4574 N N . SER A 1 614 ? 52.097 23.091 43.851 1.00 74.09 594 SER A N 1
ATOM 4575 C CA . SER A 1 614 ? 53.066 22.079 43.367 1.00 75.43 594 SER A CA 1
ATOM 4576 C C . SER A 1 614 ? 52.403 21.079 42.420 1.00 70.19 594 SER A C 1
ATOM 4577 O O . SER A 1 614 ? 53.128 20.498 41.611 1.00 69.33 594 SER A O 1
ATOM 4580 N N . LEU A 1 615 ? 51.090 20.885 42.514 1.00 73.56 595 LEU A N 1
ATOM 4581 C CA . LEU A 1 615 ? 50.353 19.961 41.619 1.00 71.93 595 LEU A CA 1
ATOM 4582 C C . LEU A 1 615 ? 49.754 20.703 40.416 1.00 69.88 595 LEU A C 1
ATOM 4583 O O . LEU A 1 615 ? 49.313 19.998 39.511 1.00 72.91 595 LEU A O 1
ATOM 4588 N N . THR A 1 616 ? 49.727 22.036 40.368 1.00 60.48 596 THR A N 1
ATOM 4589 C CA . THR A 1 616 ? 49.401 22.759 39.112 1.00 60.53 596 THR A CA 1
ATOM 4590 C C . THR A 1 616 ? 50.484 22.534 38.049 1.00 59.61 596 THR A C 1
ATOM 4591 O O . THR A 1 616 ? 50.150 22.787 36.906 1.00 64.57 596 THR A O 1
ATOM 4595 N N . ILE A 1 617 ? 51.699 22.099 38.378 1.00 50.14 597 ILE A N 1
ATOM 4596 C CA . ILE A 1 617 ? 52.721 21.909 37.319 1.00 52.58 597 ILE A CA 1
ATOM 4597 C C . ILE A 1 617 ? 52.376 20.634 36.553 1.00 57.08 597 ILE A C 1
ATOM 4598 O O . ILE A 1 617 ? 52.399 20.703 35.340 1.00 66.55 597 ILE A O 1
ATOM 4603 N N . PRO A 1 618 ? 52.122 19.466 37.175 1.00 60.54 598 PRO A N 1
ATOM 4604 C CA . PRO A 1 618 ? 51.560 18.325 36.462 1.00 61.36 598 PRO A CA 1
ATOM 4605 C C . PRO A 1 618 ? 50.115 18.542 36.043 1.00 68.81 598 PRO A C 1
ATOM 4606 O O . PRO A 1 618 ? 49.747 18.078 35.006 1.00 73.70 598 PRO A O 1
ATOM 4610 N N . GLY A 1 619 ? 49.353 19.233 36.881 1.00 67.91 599 GLY A N 1
ATOM 4611 C CA . GLY A 1 619 ? 47.901 19.352 36.708 1.00 67.07 599 GLY A CA 1
ATOM 4612 C C . GLY A 1 619 ? 47.535 20.045 35.424 1.00 64.74 599 GLY A C 1
ATOM 4613 O O . GLY A 1 619 ? 46.597 19.607 34.774 1.00 73.75 599 GLY A O 1
ATOM 4614 N N . TYR A 1 620 ? 48.235 21.102 35.074 1.00 67.19 600 TYR A N 1
ATOM 4615 C CA . TYR A 1 620 ? 47.946 21.807 33.804 1.00 66.97 600 TYR A CA 1
ATOM 4616 C C . TYR A 1 620 ? 48.533 20.991 32.650 1.00 67.88 600 TYR A C 1
ATOM 4617 O O . TYR A 1 620 ? 48.009 21.030 31.566 1.00 70.75 600 TYR A O 1
ATOM 4626 N N . ALA A 1 621 ? 49.616 20.276 32.884 1.00 65.45 601 ALA A N 1
ATOM 4627 C CA . ALA A 1 621 ? 50.263 19.472 31.836 1.00 64.09 601 ALA A CA 1
ATOM 4628 C C . ALA A 1 621 ? 49.448 18.212 31.527 1.00 67.71 601 ALA A C 1
ATOM 4629 O O . ALA A 1 621 ? 49.679 17.654 30.474 1.00 76.75 601 ALA A O 1
ATOM 4631 N N . ILE A 1 622 ? 48.576 17.752 32.407 1.00 72.83 602 ILE A N 1
ATOM 4632 C CA . ILE A 1 622 ? 47.698 16.595 32.089 1.00 76.65 602 ILE A CA 1
ATOM 4633 C C . ILE A 1 622 ? 46.493 17.167 31.386 1.00 83.11 602 ILE A C 1
ATOM 4634 O O . ILE A 1 622 ? 45.976 16.468 30.530 1.00 99.28 602 ILE A O 1
ATOM 4639 N N . TYR A 1 623 ? 46.066 18.357 31.774 1.00 79.08 603 TYR A N 1
ATOM 4640 C CA . TYR A 1 623 ? 44.862 18.962 31.168 1.00 77.92 603 TYR A CA 1
ATOM 4641 C C . TYR A 1 623 ? 45.175 19.297 29.703 1.00 84.47 603 TYR A C 1
ATOM 4642 O O . TYR A 1 623 ? 44.310 19.039 28.874 1.00 98.67 603 TYR A O 1
ATOM 4651 N N . LYS A 1 624 ? 46.353 19.861 29.425 1.00 87.96 604 LYS A N 1
ATOM 4652 C CA . LYS A 1 624 ? 46.716 20.297 28.059 1.00 86.94 604 LYS A CA 1
ATOM 4653 C C . LYS A 1 624 ? 47.010 19.090 27.186 1.00 89.41 604 LYS A C 1
ATOM 4654 O O . LYS A 1 624 ? 46.681 19.203 26.036 1.00 92.95 604 LYS A O 1
ATOM 4660 N N . LEU A 1 625 ? 47.609 18.020 27.709 1.00 89.77 605 LEU A N 1
ATOM 4661 C CA . LEU A 1 625 ? 47.906 16.804 26.881 1.00 90.03 605 LEU A CA 1
ATOM 4662 C C . LEU A 1 625 ? 46.630 16.009 26.561 1.00 96.13 605 LEU A C 1
ATOM 4663 O O . LEU A 1 625 ? 46.737 15.162 25.673 1.00 97.07 605 LEU A O 1
ATOM 4668 N N . ILE A 1 626 ? 45.500 16.227 27.234 1.00 95.37 606 ILE A N 1
ATOM 4669 C CA . ILE A 1 626 ? 44.236 15.508 26.908 1.00 107.28 606 ILE A CA 1
ATOM 4670 C C . ILE A 1 626 ? 43.200 16.480 26.350 1.00 114.52 606 ILE A C 1
ATOM 4671 O O . ILE A 1 626 ? 42.086 16.031 26.124 1.00 130.34 606 ILE A O 1
ATOM 4676 N N . ARG A 1 627 ? 43.562 17.747 26.128 1.00 116.14 607 ARG A N 1
ATOM 4677 C CA . ARG A 1 627 ? 42.632 18.698 25.459 1.00 119.49 607 ARG A CA 1
ATOM 4678 C C . ARG A 1 627 ? 42.947 18.632 23.963 1.00 134.50 607 ARG A C 1
ATOM 4679 O O . ARG A 1 627 ? 42.034 18.887 23.154 1.00 150.13 607 ARG A O 1
ATOM 4687 N N . ASN A 1 628 ? 44.191 18.294 23.622 1.00 141.47 608 ASN A N 1
ATOM 4688 C CA . ASN A 1 628 ? 44.642 18.143 22.219 1.00 154.11 608 ASN A CA 1
ATOM 4689 C C . ASN A 1 628 ? 44.202 16.765 21.704 1.00 162.26 608 ASN A C 1
ATOM 4690 O O . ASN A 1 628 ? 43.508 16.758 20.671 1.00 174.19 608 ASN A O 1
ATOM 4695 N N . HIS A 1 629 ? 44.561 15.671 22.390 1.00 152.86 609 HIS A N 1
ATOM 4696 C CA . HIS A 1 629 ? 44.097 14.283 22.090 1.00 147.72 609 HIS A CA 1
ATOM 4697 C C . HIS A 1 629 ? 42.572 14.194 22.313 1.00 132.93 609 HIS A C 1
ATOM 4698 O O . HIS A 1 629 ? 41.978 14.347 23.378 1.00 119.38 609 HIS A O 1
ATOM 4705 N N . PRO B 2 738 ? 48.803 59.948 78.556 1.00 149.39 737 PRO B N 1
ATOM 4706 C CA . PRO B 2 738 ? 48.838 60.931 77.464 1.00 149.04 737 PRO B CA 1
ATOM 4707 C C . PRO B 2 738 ? 47.452 61.175 76.863 1.00 145.97 737 PRO B C 1
ATOM 4708 O O . PRO B 2 738 ? 46.710 60.207 76.723 1.00 138.83 737 PRO B O 1
ATOM 4712 N N . PRO B 2 739 ? 47.078 62.422 76.489 1.00 143.13 738 PRO B N 1
ATOM 4713 C CA . PRO B 2 739 ? 45.727 62.714 75.998 1.00 142.51 738 PRO B CA 1
ATOM 4714 C C . PRO B 2 739 ? 45.408 61.926 74.721 1.00 142.27 738 PRO B C 1
ATOM 4715 O O . PRO B 2 739 ? 44.321 61.431 74.604 1.00 142.65 738 PRO B O 1
ATOM 4719 N N . VAL B 2 740 ? 46.380 61.815 73.821 1.00 122.10 739 VAL B N 1
ATOM 4720 C CA . VAL B 2 740 ? 46.265 60.982 72.588 1.00 99.53 739 VAL B CA 1
ATOM 4721 C C . VAL B 2 740 ? 47.416 59.983 72.589 1.00 85.01 739 VAL B C 1
ATOM 4722 O O . VAL B 2 740 ? 48.554 60.394 72.894 1.00 77.19 739 VAL B O 1
ATOM 4726 N N . SER B 2 741 ? 47.137 58.726 72.237 1.00 76.78 740 SER B N 1
ATOM 4727 C CA . SER B 2 741 ? 48.182 57.674 72.092 1.00 74.68 740 SER B CA 1
ATOM 4728 C C . SER B 2 741 ? 49.205 58.129 71.036 1.00 64.48 740 SER B C 1
ATOM 4729 O O . SER B 2 741 ? 48.770 58.478 69.918 1.00 73.96 740 SER B O 1
ATOM 4732 N N . ILE B 2 742 ? 50.476 58.180 71.400 1.00 63.14 741 ILE B N 1
ATOM 4733 C CA . ILE B 2 742 ? 51.579 58.615 70.491 1.00 70.23 741 ILE B CA 1
ATOM 4734 C C . ILE B 2 742 ? 51.529 57.798 69.194 1.00 60.58 741 ILE B C 1
ATOM 4735 O O . ILE B 2 742 ? 51.694 58.379 68.127 1.00 61.17 741 ILE B O 1
ATOM 4740 N N . TRP B 2 743 ? 51.312 56.493 69.306 1.00 58.49 742 TRP B N 1
ATOM 4741 C CA . TRP B 2 743 ? 51.293 55.579 68.134 1.00 50.13 742 TRP B CA 1
ATOM 4742 C C . TRP B 2 743 ? 50.236 56.063 67.142 1.00 49.87 742 TRP B C 1
ATOM 4743 O O . TRP B 2 743 ? 50.527 56.010 65.925 1.00 53.23 742 TRP B O 1
ATOM 4754 N N . LEU B 2 744 ? 49.079 56.494 67.643 1.00 51.12 743 LEU B N 1
ATOM 4755 C CA . LEU B 2 744 ? 47.983 56.955 66.753 1.00 58.51 743 LEU B CA 1
ATOM 4756 C C . LEU B 2 744 ? 48.369 58.257 66.033 1.00 59.26 743 LEU B C 1
ATOM 4757 O O . LEU B 2 744 ? 47.988 58.411 64.850 1.00 62.64 743 LEU B O 1
ATOM 4762 N N . ILE B 2 745 ? 49.097 59.137 66.695 1.00 59.78 744 ILE B N 1
ATOM 4763 C CA . ILE B 2 745 ? 49.477 60.451 66.104 1.00 67.68 744 ILE B CA 1
ATOM 4764 C C . ILE B 2 745 ? 50.542 60.189 65.031 1.00 63.01 744 ILE B C 1
ATOM 4765 O O . ILE B 2 745 ? 50.502 60.866 63.982 1.00 70.28 744 ILE B O 1
ATOM 4770 N N . VAL B 2 746 ? 51.464 59.265 65.288 1.00 54.53 745 VAL B N 1
ATOM 4771 C CA . VAL B 2 746 ? 52.507 58.913 64.295 1.00 55.08 745 VAL B CA 1
ATOM 4772 C C . VAL B 2 746 ? 51.790 58.210 63.154 1.00 61.03 745 VAL B C 1
ATOM 4773 O O . VAL B 2 746 ? 52.024 58.593 61.989 1.00 59.87 745 VAL B O 1
ATOM 4777 N N . PHE B 2 747 ? 50.967 57.223 63.501 1.00 53.06 746 PHE B N 1
ATOM 4778 C CA . PHE B 2 747 ? 50.151 56.499 62.505 1.00 53.10 746 PHE B CA 1
ATOM 4779 C C . PHE B 2 747 ? 49.436 57.552 61.650 1.00 52.32 746 PHE B C 1
ATOM 4780 O O . PHE B 2 747 ? 49.511 57.437 60.412 1.00 60.27 746 PHE B O 1
ATOM 4788 N N . GLY B 2 748 ? 48.794 58.517 62.305 1.00 53.25 747 GLY B N 1
ATOM 4789 C CA . GLY B 2 748 ? 48.059 59.603 61.638 1.00 57.65 747 GLY B CA 1
ATOM 4790 C C . GLY B 2 748 ? 48.920 60.257 60.588 1.00 56.00 747 GLY B C 1
ATOM 4791 O O . GLY B 2 748 ? 48.557 60.159 59.402 1.00 61.83 747 GLY B O 1
ATOM 4792 N N . VAL B 2 749 ? 50.037 60.836 61.009 1.00 55.54 748 VAL B N 1
ATOM 4793 C CA . VAL B 2 749 ? 50.980 61.566 60.106 1.00 56.17 748 VAL B CA 1
ATOM 4794 C C . VAL B 2 749 ? 51.487 60.640 58.999 1.00 52.60 748 VAL B C 1
ATOM 4795 O O . VAL B 2 749 ? 51.562 61.119 57.877 1.00 60.11 748 VAL B O 1
ATOM 4799 N N . VAL B 2 750 ? 51.852 59.411 59.297 1.00 53.12 749 VAL B N 1
ATOM 4800 C CA . VAL B 2 750 ? 52.379 58.499 58.232 1.00 53.94 749 VAL B CA 1
ATOM 4801 C C . VAL B 2 750 ? 51.273 58.179 57.212 1.00 59.11 749 VAL B C 1
ATOM 4802 O O . VAL B 2 750 ? 51.532 58.220 55.989 1.00 56.97 749 VAL B O 1
ATOM 4806 N N . MET B 2 751 ? 50.091 57.845 57.691 1.00 55.47 750 MET B N 1
ATOM 4807 C CA . MET B 2 751 ? 49.014 57.502 56.743 1.00 57.99 750 MET B CA 1
ATOM 4808 C C . MET B 2 751 ? 48.704 58.722 55.867 1.00 60.74 750 MET B C 1
ATOM 4809 O O . MET B 2 751 ? 48.521 58.541 54.656 1.00 64.15 750 MET B O 1
ATOM 4814 N N . GLY B 2 752 ? 48.667 59.901 56.494 1.00 59.76 751 GLY B N 1
ATOM 4815 C CA . GLY B 2 752 ? 48.442 61.181 55.821 1.00 56.70 751 GLY B CA 1
ATOM 4816 C C . GLY B 2 752 ? 49.355 61.258 54.626 1.00 56.97 751 GLY B C 1
ATOM 4817 O O . GLY B 2 752 ? 48.855 61.322 53.507 1.00 59.08 751 GLY B O 1
ATOM 4818 N N . VAL B 2 753 ? 50.661 61.174 54.868 1.00 55.16 752 VAL B N 1
ATOM 4819 C CA . VAL B 2 753 ? 51.634 61.373 53.761 1.00 57.11 752 VAL B CA 1
ATOM 4820 C C . VAL B 2 753 ? 51.378 60.304 52.717 1.00 57.17 752 VAL B C 1
ATOM 4821 O O . VAL B 2 753 ? 51.229 60.709 51.553 1.00 66.87 752 VAL B O 1
ATOM 4825 N N . ILE B 2 754 ? 51.287 59.041 53.138 1.00 58.10 753 ILE B N 1
ATOM 4826 C CA . ILE B 2 754 ? 51.073 57.923 52.186 1.00 61.33 753 ILE B CA 1
ATOM 4827 C C . ILE B 2 754 ? 49.884 58.312 51.292 1.00 55.65 753 ILE B C 1
ATOM 4828 O O . ILE B 2 754 ? 50.076 58.372 50.082 1.00 62.81 753 ILE B O 1
ATOM 4833 N N . VAL B 2 755 ? 48.724 58.609 51.836 1.00 56.82 754 VAL B N 1
ATOM 4834 C CA . VAL B 2 755 ? 47.547 58.834 50.942 1.00 65.44 754 VAL B CA 1
ATOM 4835 C C . VAL B 2 755 ? 47.777 60.059 50.066 1.00 66.91 754 VAL B C 1
ATOM 4836 O O . VAL B 2 755 ? 47.261 60.097 48.977 1.00 75.80 754 VAL B O 1
ATOM 4840 N N . VAL B 2 756 ? 48.515 61.015 50.553 1.00 64.38 755 VAL B N 1
ATOM 4841 C CA . VAL B 2 756 ? 48.781 62.189 49.704 1.00 62.87 755 VAL B CA 1
ATOM 4842 C C . VAL B 2 756 ? 49.790 61.792 48.644 1.00 67.57 755 VAL B C 1
ATOM 4843 O O . VAL B 2 756 ? 49.727 62.354 47.557 1.00 76.86 755 VAL B O 1
ATOM 4847 N N . GLY B 2 757 ? 50.680 60.870 48.975 1.00 68.16 756 GLY B N 1
ATOM 4848 C CA . GLY B 2 757 ? 51.504 60.205 47.955 1.00 63.02 756 GLY B CA 1
ATOM 4849 C C . GLY B 2 757 ? 50.654 59.565 46.859 1.00 60.54 756 GLY B C 1
ATOM 4850 O O . GLY B 2 757 ? 50.911 59.810 45.674 1.00 74.03 756 GLY B O 1
ATOM 4851 N N . ILE B 2 758 ? 49.674 58.769 47.248 1.00 60.04 757 ILE B N 1
ATOM 4852 C CA . ILE B 2 758 ? 48.895 57.956 46.277 1.00 58.98 757 ILE B CA 1
ATOM 4853 C C . ILE B 2 758 ? 48.117 58.914 45.392 1.00 61.16 757 ILE B C 1
ATOM 4854 O O . ILE B 2 758 ? 48.216 58.756 44.188 1.00 69.42 757 ILE B O 1
ATOM 4859 N N . VAL B 2 759 ? 47.395 59.866 45.987 1.00 66.08 758 VAL B N 1
ATOM 4860 C CA . VAL B 2 759 ? 46.615 60.873 45.210 1.00 59.30 758 VAL B CA 1
ATOM 4861 C C . VAL B 2 759 ? 47.492 61.436 44.087 1.00 61.70 758 VAL B C 1
ATOM 4862 O O . VAL B 2 759 ? 47.099 61.300 42.913 1.00 64.59 758 VAL B O 1
ATOM 4866 N N . ILE B 2 760 ? 48.639 62.027 44.433 1.00 60.98 759 ILE B N 1
ATOM 4867 C CA . ILE B 2 760 ? 49.505 62.684 43.408 1.00 63.01 759 ILE B CA 1
ATOM 4868 C C . ILE B 2 760 ? 49.918 61.661 42.345 1.00 65.03 759 ILE B C 1
ATOM 4869 O O . ILE B 2 760 ? 49.789 61.978 41.148 1.00 71.32 759 ILE B O 1
ATOM 4874 N N . LEU B 2 761 ? 50.390 60.484 42.764 1.00 66.14 760 LEU B N 1
ATOM 4875 C CA . LEU B 2 761 ? 50.876 59.468 41.792 1.00 63.15 760 LEU B CA 1
ATOM 4876 C C . LEU B 2 761 ? 49.746 59.122 40.816 1.00 59.59 760 LEU B C 1
ATOM 4877 O O . LEU B 2 761 ? 50.005 59.093 39.600 1.00 71.49 760 LEU B O 1
ATOM 4882 N N . ILE B 2 762 ? 48.537 58.897 41.333 1.00 61.76 761 ILE B N 1
ATOM 4883 C CA . ILE B 2 762 ? 47.369 58.580 40.461 1.00 61.06 761 ILE B CA 1
ATOM 4884 C C . ILE B 2 762 ? 47.170 59.730 39.469 1.00 72.83 761 ILE B C 1
ATOM 4885 O O . ILE B 2 762 ? 46.841 59.449 38.303 1.00 83.55 761 ILE B O 1
ATOM 4890 N N . PHE B 2 763 ? 47.380 60.973 39.913 1.00 75.09 762 PHE B N 1
ATOM 4891 C CA . PHE B 2 763 ? 47.133 62.147 39.035 1.00 70.25 762 PHE B CA 1
ATOM 4892 C C . PHE B 2 763 ? 48.300 62.353 38.059 1.00 67.46 762 PHE B C 1
ATOM 4893 O O . PHE B 2 763 ? 48.032 62.644 36.880 1.00 91.20 762 PHE B O 1
ATOM 4901 N N . THR B 2 764 ? 49.543 62.197 38.523 1.00 70.72 763 THR B N 1
ATOM 4902 C CA . THR B 2 764 ? 50.702 62.326 37.608 1.00 68.52 763 THR B CA 1
ATOM 4903 C C . THR B 2 764 ? 50.510 61.382 36.413 1.00 68.18 763 THR B C 1
ATOM 4904 O O . THR B 2 764 ? 50.676 61.843 35.284 1.00 75.05 763 THR B O 1
ATOM 4908 N N . GLY B 2 765 ? 50.177 60.119 36.662 1.00 70.10 764 GLY B N 1
ATOM 4909 C CA . GLY B 2 765 ? 49.948 59.112 35.608 1.00 65.78 764 GLY B CA 1
ATOM 4910 C C . GLY B 2 765 ? 48.864 59.556 34.641 1.00 70.20 764 GLY B C 1
ATOM 4911 O O . GLY B 2 765 ? 49.094 59.451 33.417 1.00 67.11 764 GLY B O 1
ATOM 4912 N N . ILE B 2 766 ? 47.747 60.062 35.177 1.00 76.50 765 ILE B N 1
ATOM 4913 C CA . ILE B 2 766 ? 46.616 60.586 34.351 1.00 75.22 765 ILE B CA 1
ATOM 4914 C C . ILE B 2 766 ? 47.177 61.686 33.426 1.00 86.54 765 ILE B C 1
ATOM 4915 O O . ILE B 2 766 ? 46.808 61.706 32.246 1.00 100.29 765 ILE B O 1
ATOM 4920 N N . ARG B 2 767 ? 48.015 62.574 33.965 1.00 91.33 766 ARG B N 1
ATOM 4921 C CA . ARG B 2 767 ? 48.641 63.632 33.130 1.00 100.40 766 ARG B CA 1
ATOM 4922 C C . ARG B 2 767 ? 49.488 62.957 32.047 1.00 96.89 766 ARG B C 1
ATOM 4923 O O . ARG B 2 767 ? 49.382 63.364 30.875 1.00 106.97 766 ARG B O 1
ATOM 4931 N N . ASP B 2 768 ? 50.286 61.959 32.433 1.00 101.58 767 ASP B N 1
ATOM 4932 C CA . ASP B 2 768 ? 51.146 61.224 31.462 1.00 105.02 767 ASP B CA 1
ATOM 4933 C C . ASP B 2 768 ? 50.289 60.711 30.301 1.00 100.93 767 ASP B C 1
ATOM 4934 O O . ASP B 2 768 ? 50.737 60.874 29.152 1.00 117.20 767 ASP B O 1
ATOM 4939 N N . ARG B 2 769 ? 49.122 60.129 30.599 1.00 101.54 768 ARG B N 1
ATOM 4940 C CA . ARG B 2 769 ? 48.234 59.577 29.541 1.00 104.11 768 ARG B CA 1
ATOM 4941 C C . ARG B 2 769 ? 48.227 60.532 28.342 1.00 112.49 768 ARG B C 1
ATOM 4942 O O . ARG B 2 769 ? 47.877 61.709 28.557 1.00 100.51 768 ARG B O 1
#

Organism: Homo sapiens (NCBI:txid9606)